Protein AF-0000000074520503 (afdb_homodimer)

Organism: Methylococcus capsulatus (strain ATCC 33009 / NCIMB 11132 / Bath) (NCBI:txid243233)

InterPro domains:
  IPR006118 Recombinase, conserved site [PS00397] (5-13)
  IPR006119 Resolvase, N-terminal catalytic domain [PF00239] (3-136)
  IPR006119 Resolvase, N-terminal catalytic domain [PS51736] (1-135)
  IPR006119 Resolvase, N-terminal catalytic domain [SM00857] (2-137)
  IPR006120 Resolvase, HTH domain [PF02796] (139-181)
  IPR009057 Homedomain-like superfamily [SSF46689] (139-183)
  IPR036162 Resolvase-like, N-terminal catalytic domain superfamily [G3DSA:3.40.50.1390] (1-126)
  IPR036162 Resolvase-like, N-terminal catalytic domain superfamily [SSF53041] (1-136)
  IPR050639 Site-specific recombinase resolvase [PTHR30461] (3-180)

Secondary structure (DSSP, 8-state):
-EEEEEEEETT----HHHHHHHHHTT-SEEEEEEE-STT---HHHHHHHHH--TT-EEEES-HHHH-SSHHHHHHHHHHHHHHT-EEEESS-TT-BTTSHHHHHHHHHHHHHHHHHHHHHHHHHHHHHHHHHHTTPPPSSPPSS-HHHHHHHHHHHHTT--HHHHHHHTTS-HHHHHHHHHHHHHHHT--TT-----/-EEEEEEEETT---SHHHHHHHHHTT-SEEEEEEE-STT---HHHHHHHHH--TT-EEEES-HHHH-SSHHHHHHHHHHHHHHT-EEEESS-TT-BTTSHHHHHHHHHHHHHHHHHHHHHHHHHHHHHHHHHHTTPPPSSPPSS-HHHHHHHHHHHHTT--HHHHHHHTTS-HHHHHHHHHHHHHHHT--TT-----

Structure (mmCIF, N/CA/C/O backbone):
data_AF-0000000074520503-model_v1
#
loop_
_entity.id
_entity.type
_entity.pdbx_description
1 polymer 'Site-specific recombinase, resolvase family'
#
loop_
_atom_site.group_PDB
_atom_site.id
_atom_site.type_symbol
_atom_site.label_atom_id
_atom_site.label_alt_id
_atom_site.label_comp_id
_atom_site.label_asym_id
_atom_site.label_entity_id
_atom_site.label_seq_id
_atom_site.pdbx_PDB_ins_code
_atom_site.Cartn_x
_atom_site.Cartn_y
_atom_site.Cartn_z
_atom_site.occupancy
_atom_site.B_iso_or_equiv
_atom_site.auth_seq_id
_atom_site.auth_comp_id
_atom_site.auth_asym_id
_atom_site.auth_atom_id
_atom_site.pdbx_PDB_model_num
ATOM 1 N N . MET A 1 1 ? 20.016 -4.875 -21.672 1 92.88 1 MET A N 1
ATOM 2 C CA . MET A 1 1 ? 21.078 -4.359 -20.828 1 92.88 1 MET A CA 1
ATOM 3 C C . MET A 1 1 ? 20.594 -4.18 -19.391 1 92.88 1 MET A C 1
ATOM 5 O O . MET A 1 1 ? 19.391 -4.016 -19.156 1 92.88 1 MET A O 1
ATOM 9 N N . GLN A 1 2 ? 21.516 -4.262 -18.438 1 96.88 2 GLN A N 1
ATOM 10 C CA . GLN A 1 2 ? 21.219 -4.012 -17.031 1 96.88 2 GLN A CA 1
ATOM 11 C C . GLN A 1 2 ? 21.438 -2.543 -16.672 1 96.88 2 GLN A C 1
ATOM 13 O O . GLN A 1 2 ? 22.531 -2.014 -16.859 1 96.88 2 GLN A O 1
ATOM 18 N N . ILE A 1 3 ? 20.438 -1.927 -16.219 1 98.44 3 ILE A N 1
ATOM 19 C CA . ILE A 1 3 ? 20.453 -0.511 -15.859 1 98.44 3 ILE A CA 1
ATOM 20 C C . ILE A 1 3 ? 20.234 -0.35 -14.359 1 98.44 3 ILE A C 1
ATOM 22 O O . ILE A 1 3 ? 19.359 -0.999 -13.781 1 98.44 3 ILE A O 1
ATOM 26 N N . GLY A 1 4 ? 21.062 0.427 -13.773 1 98.62 4 GLY A N 1
ATOM 27 C CA . GLY A 1 4 ? 20.938 0.651 -12.336 1 98.62 4 GLY A CA 1
ATOM 28 C C . GLY A 1 4 ? 20.281 1.97 -11.992 1 98.62 4 GLY A C 1
ATOM 29 O O . GLY A 1 4 ? 20.422 2.957 -12.719 1 98.62 4 GLY A O 1
ATOM 30 N N . TYR A 1 5 ? 19.547 1.989 -10.883 1 98.38 5 TYR A N 1
ATOM 31 C CA . TYR A 1 5 ? 19 3.217 -10.32 1 98.38 5 TYR A CA 1
ATOM 32 C C . TYR A 1 5 ? 19.328 3.342 -8.836 1 98.38 5 TYR A C 1
ATOM 34 O O . TYR A 1 5 ? 19.172 2.383 -8.078 1 98.38 5 TYR A O 1
ATOM 42 N N . ALA A 1 6 ? 19.875 4.461 -8.508 1 97.12 6 ALA A N 1
ATOM 43 C CA . ALA A 1 6 ? 20.25 4.754 -7.125 1 97.12 6 ALA A CA 1
ATOM 44 C C . ALA A 1 6 ? 19.656 6.09 -6.672 1 97.12 6 ALA A C 1
ATOM 46 O O . ALA A 1 6 ? 19.516 7.016 -7.469 1 97.12 6 ALA A O 1
ATOM 47 N N . ARG A 1 7 ? 19.266 6.09 -5.344 1 93.5 7 ARG A N 1
ATOM 48 C CA . ARG A 1 7 ? 18.688 7.312 -4.805 1 93.5 7 ARG A CA 1
ATOM 49 C C . ARG A 1 7 ? 19.016 7.465 -3.322 1 93.5 7 ARG A C 1
ATOM 51 O O . ARG A 1 7 ? 18.969 6.488 -2.57 1 93.5 7 ARG A O 1
ATOM 58 N N . VAL A 1 8 ? 19.375 8.695 -2.951 1 88.56 8 VAL A N 1
ATOM 59 C CA . VAL A 1 8 ? 19.547 9.016 -1.539 1 88.56 8 VAL A CA 1
ATOM 60 C C . VAL A 1 8 ? 18.906 10.375 -1.236 1 88.56 8 VAL A C 1
ATOM 62 O O . VAL A 1 8 ? 18.578 11.125 -2.152 1 88.56 8 VAL A O 1
ATOM 65 N N . SER A 1 9 ? 18.656 10.469 -0.012 1 81.38 9 SER A N 1
ATOM 66 C CA . SER A 1 9 ? 18.203 11.789 0.409 1 81.38 9 SER A CA 1
ATOM 67 C C . SER A 1 9 ? 19.344 12.805 0.327 1 81.38 9 SER A C 1
ATOM 69 O O . SER A 1 9 ? 20.516 12.438 0.327 1 81.38 9 SER A O 1
ATOM 71 N N . THR A 1 10 ? 18.953 14.039 0.162 1 71.19 10 THR A N 1
ATOM 72 C CA . THR A 1 10 ? 19.922 15.117 0.03 1 71.19 10 THR A CA 1
ATOM 73 C C . THR A 1 10 ? 20.875 15.141 1.229 1 71.19 10 THR A C 1
ATOM 75 O O . THR A 1 10 ? 22.031 15.562 1.107 1 71.19 10 THR A O 1
ATOM 78 N N . ASP A 1 11 ? 20.297 14.695 2.277 1 65.44 11 ASP A N 1
ATOM 79 C CA . ASP A 1 11 ? 21.109 14.75 3.49 1 65.44 11 ASP A CA 1
ATOM 80 C C . ASP A 1 11 ? 22.031 13.531 3.598 1 65.44 11 ASP A C 1
ATOM 82 O O . ASP A 1 11 ? 22.922 13.5 4.434 1 65.44 11 ASP A O 1
ATOM 86 N N . ALA A 1 12 ? 21.609 12.688 2.764 1 63.31 12 ALA A N 1
ATOM 87 C CA . ALA A 1 12 ? 22.406 11.469 2.832 1 63.31 12 ALA A CA 1
ATOM 88 C C . ALA A 1 12 ? 23.625 11.555 1.914 1 63.31 12 ALA A C 1
ATOM 90 O O . ALA A 1 12 ? 23.562 12.148 0.836 1 63.31 12 ALA A O 1
ATOM 91 N N . GLN A 1 13 ? 24.719 11.336 2.461 1 60.62 13 GLN A N 1
ATOM 92 C CA . GLN A 1 13 ? 25.969 11.555 1.736 1 60.62 13 GLN A CA 1
ATOM 93 C C . GLN A 1 13 ? 26.141 10.523 0.631 1 60.62 13 GLN A C 1
ATOM 95 O O . GLN A 1 13 ? 26.766 10.805 -0.4 1 60.62 13 GLN A O 1
ATOM 100 N N . ASP A 1 14 ? 25.75 9.234 0.776 1 76.56 14 ASP A N 1
ATOM 101 C CA . ASP A 1 14 ? 26.688 8.484 -0.069 1 76.56 14 ASP A CA 1
ATOM 102 C C . ASP A 1 14 ? 25.938 7.52 -0.988 1 76.56 14 ASP A C 1
ATOM 104 O O . ASP A 1 14 ? 25.188 6.664 -0.518 1 76.56 14 ASP A O 1
ATOM 108 N N . LEU A 1 15 ? 25.906 7.848 -2.275 1 91.81 15 LEU A N 1
ATOM 109 C CA . LEU A 1 15 ? 25.484 7.02 -3.404 1 91.81 15 LEU A CA 1
ATOM 110 C C . LEU A 1 15 ? 26.562 5.992 -3.75 1 91.81 15 LEU A C 1
ATOM 112 O O . LEU A 1 15 ? 26.297 5.059 -4.516 1 91.81 15 LEU A O 1
ATOM 116 N N . THR A 1 16 ? 27.688 6.141 -3.061 1 91.88 16 THR A N 1
ATOM 117 C CA . THR A 1 16 ? 28.859 5.363 -3.445 1 91.88 16 THR A CA 1
ATOM 118 C C . THR A 1 16 ? 28.594 3.869 -3.281 1 91.88 16 THR A C 1
ATOM 120 O O . THR A 1 16 ? 28.812 3.088 -4.211 1 91.88 16 THR A O 1
ATOM 123 N N . THR A 1 17 ? 28.078 3.549 -2.174 1 93.69 17 THR A N 1
ATOM 124 C CA . THR A 1 17 ? 27.812 2.143 -1.888 1 93.69 17 THR A CA 1
ATOM 125 C C . THR A 1 17 ? 26.797 1.567 -2.873 1 93.69 17 THR A C 1
ATOM 127 O O . THR A 1 17 ? 26.984 0.465 -3.393 1 93.69 17 THR A O 1
ATOM 130 N N . GLN A 1 18 ? 25.75 2.273 -3.186 1 96.38 18 GLN A N 1
ATOM 131 C CA . GLN A 1 18 ? 24.75 1.806 -4.129 1 96.38 18 GLN A CA 1
ATOM 132 C C . GLN A 1 18 ? 25.344 1.612 -5.52 1 96.38 18 GLN A C 1
ATOM 134 O O . GLN A 1 18 ? 25.094 0.596 -6.172 1 96.38 18 GLN A O 1
ATOM 139 N N . ARG A 1 19 ? 26.156 2.551 -5.895 1 96.44 19 ARG A N 1
ATOM 140 C CA . ARG A 1 19 ? 26.766 2.475 -7.215 1 96.44 19 ARG A CA 1
ATOM 141 C C . ARG A 1 19 ? 27.688 1.264 -7.324 1 96.44 19 ARG A C 1
ATOM 143 O O . ARG A 1 19 ? 27.703 0.581 -8.352 1 96.44 19 ARG A O 1
ATOM 150 N N . GLU A 1 20 ? 28.438 1.062 -6.285 1 96.5 20 GLU A N 1
ATOM 151 C CA . GLU A 1 20 ? 29.344 -0.079 -6.27 1 96.5 20 GLU A CA 1
ATOM 152 C C . GLU A 1 20 ? 28.578 -1.396 -6.371 1 96.5 20 GLU A C 1
ATOM 154 O O . GLU A 1 20 ? 28.953 -2.279 -7.148 1 96.5 20 GLU A O 1
ATOM 159 N N . LEU A 1 21 ? 27.531 -1.556 -5.629 1 97.38 21 LEU A N 1
ATOM 160 C CA . LEU A 1 21 ? 26.719 -2.77 -5.629 1 97.38 21 LEU A CA 1
ATOM 161 C C . LEU A 1 21 ? 26.062 -2.988 -6.992 1 97.38 21 LEU A C 1
ATOM 163 O O . LEU A 1 21 ? 26.031 -4.113 -7.492 1 97.38 21 LEU A O 1
ATOM 167 N N . LEU A 1 22 ? 25.609 -1.93 -7.598 1 98.25 22 LEU A N 1
ATOM 168 C CA . LEU A 1 22 ? 24.938 -2.021 -8.891 1 98.25 22 LEU A CA 1
ATOM 169 C C . LEU A 1 22 ? 25.938 -2.365 -9.992 1 98.25 22 LEU A C 1
ATOM 171 O O . LEU A 1 22 ? 25.625 -3.154 -10.891 1 98.25 22 LEU A O 1
ATOM 175 N N . ALA A 1 23 ? 27.125 -1.775 -9.891 1 97.69 23 ALA A N 1
ATOM 176 C CA . ALA A 1 23 ? 28.172 -2.123 -10.844 1 97.69 23 ALA A CA 1
ATOM 177 C C . ALA A 1 23 ? 28.547 -3.598 -10.734 1 97.69 23 ALA A C 1
ATOM 179 O O . ALA A 1 23 ? 28.688 -4.289 -11.742 1 97.69 23 ALA A O 1
ATOM 180 N N . ALA A 1 24 ? 28.656 -4.016 -9.555 1 98 24 ALA A N 1
ATOM 181 C CA . ALA A 1 24 ? 29 -5.414 -9.297 1 98 24 ALA A CA 1
ATOM 182 C C . ALA A 1 24 ? 27.922 -6.352 -9.82 1 98 24 ALA A C 1
ATOM 184 O O . ALA A 1 24 ? 28.203 -7.488 -10.203 1 98 24 ALA A O 1
ATOM 185 N N . ALA A 1 25 ? 26.719 -5.844 -9.852 1 97.31 25 ALA A N 1
ATOM 186 C CA . ALA A 1 25 ? 25.594 -6.641 -10.312 1 97.31 25 ALA A CA 1
ATOM 187 C C . ALA A 1 25 ? 25.516 -6.648 -11.844 1 97.31 25 ALA A C 1
ATOM 189 O O . ALA A 1 25 ? 24.641 -7.301 -12.422 1 97.31 25 ALA A O 1
ATOM 190 N N . GLY A 1 26 ? 26.391 -5.816 -12.484 1 97.38 26 GLY A N 1
ATOM 191 C CA . GLY A 1 26 ? 26.484 -5.895 -13.938 1 97.38 26 GLY A CA 1
ATOM 192 C C . GLY A 1 26 ? 25.812 -4.734 -14.641 1 97.38 26 GLY A C 1
ATOM 193 O O . GLY A 1 26 ? 25.656 -4.75 -15.867 1 97.38 26 GLY A O 1
ATOM 194 N N . CYS A 1 27 ? 25.406 -3.773 -13.898 1 98.12 27 CYS A N 1
ATOM 195 C CA . CYS A 1 27 ? 24.766 -2.623 -14.516 1 98.12 27 CYS A CA 1
ATOM 196 C C . CYS A 1 27 ? 25.766 -1.813 -15.336 1 98.12 27 CYS A C 1
ATOM 198 O O . CYS A 1 27 ? 26.781 -1.377 -14.82 1 98.12 27 CYS A O 1
ATOM 200 N N . GLN A 1 28 ? 25.438 -1.598 -16.547 1 96.44 28 GLN A N 1
ATOM 201 C CA . GLN A 1 28 ? 26.312 -0.885 -17.453 1 96.44 28 GLN A CA 1
ATOM 202 C C . GLN A 1 28 ? 26.109 0.624 -17.359 1 96.44 28 GLN A C 1
ATOM 204 O O . GLN A 1 28 ? 27.016 1.402 -17.656 1 96.44 28 GLN A O 1
ATOM 209 N N . ARG A 1 29 ? 24.953 1.014 -17.078 1 97.31 29 ARG A N 1
ATOM 210 C CA . ARG A 1 29 ? 24.594 2.408 -16.859 1 97.31 29 ARG A CA 1
ATOM 211 C C . ARG A 1 29 ? 23.828 2.576 -15.547 1 97.31 29 ARG A C 1
ATOM 213 O O . ARG A 1 29 ? 22.969 1.755 -15.211 1 97.31 29 ARG A O 1
ATOM 220 N N . ILE A 1 30 ? 24.188 3.57 -14.828 1 98.12 30 ILE A N 1
ATOM 221 C CA . ILE A 1 30 ? 23.562 3.811 -13.539 1 98.12 30 ILE A CA 1
ATOM 222 C C . ILE A 1 30 ? 23 5.234 -13.492 1 98.12 30 ILE A C 1
ATOM 224 O O . ILE A 1 30 ? 23.75 6.199 -13.711 1 98.12 30 ILE A O 1
ATOM 228 N N . PHE A 1 31 ? 21.703 5.391 -13.266 1 98 31 PHE A N 1
ATOM 229 C CA . PHE A 1 31 ? 21.047 6.664 -12.984 1 98 31 PHE A CA 1
ATOM 230 C C . PHE A 1 31 ? 20.953 6.906 -11.484 1 98 31 PHE A C 1
ATOM 232 O O . PHE A 1 31 ? 20.609 6 -10.727 1 98 31 PHE A O 1
ATOM 239 N N . ALA A 1 32 ? 21.359 8.031 -11.07 1 95.94 32 ALA A N 1
ATOM 240 C CA . ALA A 1 32 ? 21.406 8.312 -9.641 1 95.94 32 ALA A CA 1
ATOM 241 C C . ALA A 1 32 ? 20.922 9.727 -9.344 1 95.94 32 ALA A C 1
ATOM 243 O O . ALA A 1 32 ? 21.219 10.656 -10.094 1 95.94 32 ALA A O 1
ATOM 244 N N . GLU A 1 33 ? 20.109 9.828 -8.25 1 92.25 33 GLU A N 1
ATOM 245 C CA . GLU A 1 33 ? 19.688 11.18 -7.887 1 92.25 33 GLU A CA 1
ATOM 246 C C . GLU A 1 33 ? 19.562 11.328 -6.375 1 92.25 33 GLU A C 1
ATOM 248 O O . GLU A 1 33 ? 19.5 10.336 -5.648 1 92.25 33 GLU A O 1
ATOM 253 N N . LYS A 1 34 ? 19.766 12.555 -5.984 1 88.12 34 LYS A N 1
ATOM 254 C CA . LYS A 1 34 ? 19.578 12.992 -4.605 1 88.12 34 LYS A CA 1
ATOM 255 C C . LYS A 1 34 ? 18.281 13.789 -4.461 1 88.12 34 LYS A C 1
ATOM 257 O O . LYS A 1 34 ? 18.062 14.758 -5.191 1 88.12 34 LYS A O 1
ATOM 262 N N . ILE A 1 35 ? 17.453 13.258 -3.68 1 84.38 35 ILE A N 1
ATOM 263 C CA . ILE A 1 35 ? 16.156 13.914 -3.57 1 84.38 35 ILE A CA 1
ATOM 264 C C . ILE A 1 35 ? 15.859 14.242 -2.109 1 84.38 35 ILE A C 1
ATOM 266 O O . ILE A 1 35 ? 16.281 13.516 -1.206 1 84.38 35 ILE A O 1
ATOM 270 N N . THR A 1 36 ? 15.227 15.484 -2.039 1 69.88 36 THR A N 1
ATOM 271 C CA . THR A 1 36 ? 14.781 15.898 -0.71 1 69.88 36 THR A CA 1
ATOM 272 C C . THR A 1 36 ? 13.266 15.75 -0.574 1 69.88 36 THR A C 1
ATOM 274 O O . THR A 1 36 ? 12.523 16.031 -1.517 1 69.88 36 THR A O 1
ATOM 277 N N . GLY A 1 37 ? 12.789 15.141 0.448 1 62.47 37 GLY A N 1
ATOM 278 C CA . GLY A 1 37 ? 11.383 15.18 0.804 1 62.47 37 GLY A CA 1
ATOM 279 C C . GLY A 1 37 ? 10.539 14.188 0.019 1 62.47 37 GLY A C 1
ATOM 280 O O . GLY A 1 37 ? 11.047 13.516 -0.886 1 62.47 37 GLY A O 1
ATOM 281 N N . THR A 1 38 ? 9.242 14.055 0.251 1 61.97 38 THR A N 1
ATOM 282 C CA . THR A 1 38 ? 8.305 13.094 -0.301 1 61.97 38 THR A CA 1
ATOM 283 C C . THR A 1 38 ? 7.789 13.555 -1.661 1 61.97 38 THR A C 1
ATOM 285 O O . THR A 1 38 ? 7.316 12.742 -2.461 1 61.97 38 THR A O 1
ATOM 288 N N . ARG A 1 39 ? 7.961 14.789 -1.866 1 62.28 39 ARG A N 1
ATOM 289 C CA . ARG A 1 39 ? 7.297 15.305 -3.061 1 62.28 39 ARG A CA 1
ATOM 290 C C . ARG A 1 39 ? 8.312 15.711 -4.121 1 62.28 39 ARG A C 1
ATOM 292 O O . ARG A 1 39 ? 7.949 16.297 -5.145 1 62.28 39 ARG A O 1
ATOM 299 N N . ALA A 1 40 ? 9.445 15.297 -3.961 1 65.38 40 ALA A N 1
ATOM 300 C CA . ALA A 1 40 ? 10.445 15.852 -4.867 1 65.38 40 ALA A CA 1
ATOM 301 C C . ALA A 1 40 ? 10.406 15.156 -6.227 1 65.38 40 ALA A C 1
ATOM 303 O O . ALA A 1 40 ? 10.125 13.961 -6.309 1 65.38 40 ALA A O 1
ATOM 304 N N . ASP A 1 41 ? 10.477 15.914 -7.242 1 83.56 41 ASP A N 1
ATOM 305 C CA . ASP A 1 41 ? 10.664 15.43 -8.602 1 83.56 41 ASP A CA 1
ATOM 306 C C . ASP A 1 41 ? 11.867 14.492 -8.688 1 83.56 41 ASP A C 1
ATOM 308 O O . ASP A 1 41 ? 12.82 14.625 -7.922 1 83.56 41 ASP A O 1
ATOM 312 N N . ARG A 1 42 ? 11.719 13.469 -9.453 1 92.81 42 ARG A N 1
ATOM 313 C CA . ARG A 1 42 ? 12.789 12.5 -9.695 1 92.81 42 ARG A CA 1
ATOM 314 C C . ARG A 1 42 ? 13.203 12.5 -11.156 1 92.81 42 ARG A C 1
ATOM 316 O O . ARG A 1 42 ? 12.883 11.562 -11.898 1 92.81 42 ARG A O 1
ATOM 323 N N . PRO A 1 43 ? 13.969 13.562 -11.531 1 94.25 43 PRO A N 1
ATOM 324 C CA . PRO A 1 43 ? 14.32 13.711 -12.945 1 94.25 43 PRO A CA 1
ATOM 325 C C . PRO A 1 43 ? 15.156 12.547 -13.469 1 94.25 43 PRO A C 1
ATOM 327 O O . PRO A 1 43 ? 15.023 12.156 -14.633 1 94.25 43 PRO A O 1
ATOM 330 N N . GLU A 1 44 ? 16.047 11.984 -12.664 1 96.12 44 GLU A N 1
ATOM 331 C CA . GLU A 1 44 ? 16.875 10.875 -13.133 1 96.12 44 GLU A CA 1
ATOM 332 C C . GLU A 1 44 ? 16.047 9.609 -13.336 1 96.12 44 GLU A C 1
ATOM 334 O O . GLU A 1 44 ? 16.312 8.82 -14.234 1 96.12 44 GLU A O 1
ATOM 339 N N . LEU A 1 45 ? 15.078 9.359 -12.484 1 97.19 45 LEU A N 1
ATOM 340 C CA . LEU A 1 45 ? 14.148 8.258 -12.719 1 97.19 45 LEU A CA 1
ATOM 341 C C . LEU A 1 45 ? 13.414 8.422 -14.039 1 97.19 45 LEU A C 1
ATOM 343 O O . LEU A 1 45 ? 13.312 7.477 -14.82 1 97.19 45 LEU A O 1
ATOM 347 N N . ALA A 1 46 ? 12.914 9.648 -14.273 1 96.56 46 ALA A N 1
ATOM 348 C CA . ALA A 1 46 ? 12.203 9.93 -15.516 1 96.56 46 ALA A CA 1
ATOM 349 C C . ALA A 1 46 ? 13.094 9.688 -16.734 1 96.56 46 ALA A C 1
ATOM 351 O O . ALA A 1 46 ? 12.672 9.078 -17.719 1 96.56 46 ALA A O 1
ATOM 352 N N . ARG A 1 47 ? 14.281 10.195 -16.625 1 97.25 47 ARG A N 1
ATOM 353 C CA . ARG A 1 47 ? 15.25 10.008 -17.703 1 97.25 47 ARG A CA 1
ATOM 354 C C . ARG A 1 47 ? 15.523 8.531 -17.938 1 97.25 47 ARG A C 1
ATOM 356 O O . ARG A 1 47 ? 15.617 8.086 -19.094 1 97.25 47 ARG A O 1
ATOM 363 N N . MET A 1 48 ? 15.68 7.793 -16.828 1 98.12 48 MET A N 1
ATOM 364 C CA . MET A 1 48 ? 15.922 6.359 -16.938 1 98.12 48 MET A CA 1
ATOM 365 C C . MET A 1 48 ? 14.766 5.664 -17.656 1 98.12 48 MET A C 1
ATOM 367 O O . MET A 1 48 ? 14.977 4.891 -18.594 1 98.12 48 MET A O 1
ATOM 371 N N . LEU A 1 49 ? 13.586 5.957 -17.266 1 97.75 49 LEU A N 1
ATOM 372 C CA . LEU A 1 49 ? 12.406 5.324 -17.828 1 97.75 49 LEU A CA 1
ATOM 373 C C . LEU A 1 49 ? 12.281 5.637 -19.312 1 97.75 49 LEU A C 1
ATOM 375 O O . LEU A 1 49 ? 11.875 4.781 -20.109 1 97.75 49 LEU A O 1
ATOM 379 N N . ASP A 1 50 ? 12.672 6.852 -19.688 1 97 50 ASP A N 1
ATOM 380 C CA . ASP A 1 50 ? 12.617 7.273 -21.078 1 97 50 ASP A CA 1
ATOM 381 C C . ASP A 1 50 ? 13.672 6.559 -21.906 1 97 50 ASP A C 1
ATOM 383 O O . ASP A 1 50 ? 13.508 6.387 -23.125 1 97 50 ASP A O 1
ATOM 387 N N . HIS A 1 51 ? 14.68 6.184 -21.297 1 97.06 51 HIS A N 1
ATOM 388 C CA . HIS A 1 51 ? 15.812 5.566 -21.984 1 97.06 51 HIS A CA 1
ATOM 389 C C . HIS A 1 51 ? 15.602 4.07 -22.172 1 97.06 51 HIS A C 1
ATOM 391 O O . HIS A 1 51 ? 16.25 3.449 -23.016 1 97.06 51 HIS A O 1
ATOM 397 N N . LEU A 1 52 ? 14.766 3.482 -21.391 1 97.94 52 LEU A N 1
ATOM 398 C CA . LEU A 1 52 ? 14.602 2.033 -21.344 1 97.94 52 LEU A CA 1
ATOM 399 C C . LEU A 1 52 ? 14.062 1.511 -22.672 1 97.94 52 LEU A C 1
ATOM 401 O O . LEU A 1 52 ? 13.266 2.182 -23.344 1 97.94 52 LEU A O 1
ATOM 405 N N . ARG A 1 53 ? 14.477 0.346 -23.078 1 97.38 53 ARG A N 1
ATOM 406 C CA . ARG A 1 53 ? 13.992 -0.428 -24.219 1 97.38 53 ARG A CA 1
ATOM 407 C C . ARG A 1 53 ? 13.562 -1.827 -23.781 1 97.38 53 ARG A C 1
ATOM 409 O O . ARG A 1 53 ? 13.93 -2.283 -22.688 1 97.38 53 ARG A O 1
ATOM 416 N N . ALA A 1 54 ? 12.812 -2.48 -24.719 1 97.44 54 ALA A N 1
ATOM 417 C CA . ALA A 1 54 ? 12.391 -3.85 -24.422 1 97.44 54 ALA A CA 1
ATOM 418 C C . ALA A 1 54 ? 13.602 -4.75 -24.172 1 97.44 54 ALA A C 1
ATOM 420 O O . ALA A 1 54 ? 14.586 -4.688 -24.906 1 97.44 54 ALA A O 1
ATOM 421 N N . GLY A 1 55 ? 13.508 -5.547 -23.109 1 96.56 55 GLY A N 1
ATOM 422 C CA . GLY A 1 55 ? 14.586 -6.457 -22.781 1 96.56 55 GLY A CA 1
ATOM 423 C C . GLY A 1 55 ? 15.531 -5.914 -21.719 1 96.56 55 GLY A C 1
ATOM 424 O O . GLY A 1 55 ? 16.297 -6.664 -21.125 1 96.56 55 GLY A O 1
ATOM 425 N N . ASP A 1 56 ? 15.531 -4.57 -21.484 1 98.06 56 ASP A N 1
ATOM 426 C CA . ASP A 1 56 ? 16.344 -3.992 -20.406 1 98.06 56 ASP A CA 1
ATOM 427 C C . ASP A 1 56 ? 15.844 -4.434 -19.047 1 98.06 56 ASP A C 1
ATOM 429 O O . ASP A 1 56 ? 14.688 -4.836 -18.891 1 98.06 56 ASP A O 1
ATOM 433 N N . VAL A 1 57 ? 16.766 -4.418 -18.078 1 98 57 VAL A N 1
ATOM 434 C CA . VAL A 1 57 ? 16.406 -4.75 -16.703 1 98 57 VAL A CA 1
ATOM 435 C C . VAL A 1 57 ? 16.875 -3.633 -15.773 1 98 57 VAL A C 1
ATOM 437 O O . VAL A 1 57 ? 18.062 -3.275 -15.758 1 98 57 VAL A O 1
ATOM 440 N N . VAL A 1 58 ? 15.906 -3.066 -15.055 1 98.5 58 VAL A N 1
ATOM 441 C CA . VAL A 1 58 ? 16.234 -2.078 -14.039 1 98.5 58 VAL A CA 1
ATOM 442 C C . VAL A 1 58 ? 16.594 -2.783 -12.734 1 98.5 58 VAL A C 1
ATOM 444 O O . VAL A 1 58 ? 15.805 -3.551 -12.188 1 98.5 58 VAL A O 1
ATOM 447 N N . THR A 1 59 ? 17.781 -2.498 -12.273 1 98.56 59 THR A N 1
ATOM 448 C CA . THR A 1 59 ? 18.281 -3.088 -11.031 1 98.56 59 THR A CA 1
ATOM 449 C C . THR A 1 59 ? 18.453 -2.02 -9.961 1 98.56 59 THR A C 1
ATOM 451 O O . THR A 1 59 ? 18.984 -0.94 -10.234 1 98.56 59 THR A O 1
ATOM 454 N N . VAL A 1 60 ? 17.969 -2.309 -8.758 1 98.06 60 VAL A N 1
ATOM 455 C CA . VAL A 1 60 ? 18.141 -1.426 -7.609 1 98.06 60 VAL A CA 1
ATOM 456 C C . VAL A 1 60 ? 18.734 -2.205 -6.441 1 98.06 60 VAL A C 1
ATOM 458 O O . VAL A 1 60 ? 18.625 -3.434 -6.387 1 98.06 60 VAL A O 1
ATOM 461 N N . THR A 1 61 ? 19.375 -1.465 -5.555 1 97.06 61 THR A N 1
ATOM 462 C CA . THR A 1 61 ? 19.922 -2.141 -4.387 1 97.06 61 THR A CA 1
ATOM 463 C C . THR A 1 61 ? 18.812 -2.609 -3.455 1 97.06 61 THR A C 1
ATOM 465 O O . THR A 1 61 ? 18.906 -3.686 -2.859 1 97.06 61 THR A O 1
ATOM 468 N N . SER A 1 62 ? 17.797 -1.773 -3.355 1 96 62 SER A N 1
ATOM 469 C CA . SER A 1 62 ? 16.594 -2.078 -2.602 1 96 62 SER A CA 1
ATOM 470 C C . SER A 1 62 ? 15.383 -1.339 -3.17 1 96 62 SER A C 1
ATOM 472 O O . SER A 1 62 ? 15.539 -0.325 -3.854 1 96 62 SER A O 1
ATOM 474 N N . LEU A 1 63 ? 14.188 -1.867 -2.92 1 96.25 63 LEU A N 1
ATOM 475 C CA . LEU A 1 63 ? 12.969 -1.301 -3.5 1 96.25 63 LEU A CA 1
ATOM 476 C C . LEU A 1 63 ? 12.734 0.114 -2.984 1 96.25 63 LEU A C 1
ATOM 478 O O . LEU A 1 63 ? 12.195 0.958 -3.705 1 96.25 63 LEU A O 1
ATOM 482 N N . ASP A 1 64 ? 13.195 0.374 -1.745 1 92.69 64 ASP A N 1
ATOM 483 C CA . ASP A 1 64 ? 12.969 1.699 -1.175 1 92.69 64 ASP A CA 1
ATOM 484 C C . ASP A 1 64 ? 13.852 2.746 -1.854 1 92.69 64 ASP A C 1
ATOM 486 O O . ASP A 1 64 ? 13.625 3.947 -1.698 1 92.69 64 ASP A O 1
ATOM 490 N N . ARG A 1 65 ? 14.805 2.279 -2.65 1 93.94 65 ARG A N 1
ATOM 491 C CA . ARG A 1 65 ? 15.578 3.215 -3.461 1 93.94 65 ARG A CA 1
ATOM 492 C C . ARG A 1 65 ? 14.836 3.564 -4.746 1 93.94 65 ARG A C 1
ATOM 494 O O . ARG A 1 65 ? 15.133 4.578 -5.387 1 93.94 65 ARG A O 1
ATOM 501 N N . LEU A 1 66 ? 13.977 2.771 -5.094 1 95.38 66 LEU A N 1
ATOM 502 C CA . LEU A 1 66 ? 13.242 2.961 -6.336 1 95.38 66 LEU A CA 1
ATOM 503 C C . LEU A 1 66 ? 11.922 3.689 -6.086 1 95.38 66 LEU A C 1
ATOM 505 O O . LEU A 1 66 ? 11.602 4.652 -6.785 1 95.38 66 LEU A O 1
ATOM 509 N N . ALA A 1 67 ? 11.18 3.209 -5.117 1 94.44 67 ALA A N 1
ATOM 510 C CA . ALA A 1 67 ? 9.797 3.664 -4.934 1 94.44 67 ALA A CA 1
ATOM 511 C C . ALA A 1 67 ? 9.617 4.312 -3.564 1 94.44 67 ALA A C 1
ATOM 513 O O . ALA A 1 67 ? 10.172 3.846 -2.57 1 94.44 67 ALA A O 1
ATOM 514 N N . ARG A 1 68 ? 8.703 5.266 -3.461 1 89.94 68 ARG A N 1
ATOM 515 C CA . ARG A 1 68 ? 8.492 6.043 -2.246 1 89.94 68 ARG A CA 1
ATOM 516 C C . ARG A 1 68 ? 7.211 5.617 -1.54 1 89.94 68 ARG A C 1
ATOM 518 O O . ARG A 1 68 ? 6.879 6.137 -0.474 1 89.94 68 ARG A O 1
ATOM 525 N N . SER A 1 69 ? 6.523 4.809 -2.162 1 89.12 69 SER A N 1
ATOM 526 C CA . SER A 1 69 ? 5.289 4.207 -1.662 1 89.12 69 SER A CA 1
ATOM 527 C C . SER A 1 69 ? 4.934 2.945 -2.441 1 89.12 69 SER A C 1
ATOM 529 O O . SER A 1 69 ? 5.535 2.658 -3.477 1 89.12 69 SER A O 1
ATOM 531 N N . THR A 1 70 ? 4.055 2.254 -1.909 1 89.5 70 THR A N 1
ATOM 532 C CA . THR A 1 70 ? 3.578 1.081 -2.633 1 89.5 70 THR A CA 1
ATOM 533 C C . THR A 1 70 ? 2.947 1.486 -3.963 1 89.5 70 THR A C 1
ATOM 535 O O . THR A 1 70 ? 3.201 0.86 -4.992 1 89.5 70 THR A O 1
ATOM 538 N N . ARG A 1 71 ? 2.16 2.49 -3.9 1 88.94 71 ARG A N 1
ATOM 539 C CA . ARG A 1 71 ? 1.54 2.979 -5.129 1 88.94 71 ARG A CA 1
ATOM 540 C C . ARG A 1 71 ? 2.596 3.373 -6.156 1 88.94 71 ARG A C 1
ATOM 542 O O . ARG A 1 71 ? 2.477 3.039 -7.336 1 88.94 71 ARG A O 1
ATOM 549 N N . ASP A 1 72 ? 3.512 4.062 -5.684 1 92.06 72 ASP A N 1
ATOM 550 C CA . ASP A 1 72 ? 4.605 4.461 -6.562 1 92.06 72 ASP A CA 1
ATOM 551 C C . ASP A 1 72 ? 5.305 3.244 -7.16 1 92.06 72 ASP A C 1
ATOM 553 O O . ASP A 1 72 ? 5.598 3.213 -8.359 1 92.06 72 ASP A O 1
ATOM 557 N N . LEU A 1 73 ? 5.594 2.277 -6.359 1 94.56 73 LEU A N 1
ATOM 558 C CA . LEU A 1 73 ? 6.215 1.038 -6.812 1 94.56 73 LEU A CA 1
ATOM 559 C C . LEU A 1 73 ? 5.383 0.38 -7.906 1 94.56 73 LEU A C 1
ATOM 561 O O . LEU A 1 73 ? 5.914 -0.007 -8.953 1 94.56 73 LEU A O 1
ATOM 565 N N . LEU A 1 74 ? 4.172 0.271 -7.676 1 93.25 74 LEU A N 1
ATOM 566 C CA . LEU A 1 74 ? 3.273 -0.395 -8.609 1 93.25 74 LEU A CA 1
ATOM 567 C C . LEU A 1 74 ? 3.184 0.377 -9.922 1 93.25 74 LEU A C 1
ATOM 569 O O . LEU A 1 74 ? 3.137 -0.222 -11 1 93.25 74 LEU A O 1
ATOM 573 N N . ASP A 1 75 ? 3.17 1.682 -9.859 1 93.75 75 ASP A N 1
ATOM 574 C CA . ASP A 1 75 ? 3.16 2.52 -11.055 1 93.75 75 ASP A CA 1
ATOM 575 C C . ASP A 1 75 ? 4.426 2.314 -11.883 1 93.75 75 ASP A C 1
ATOM 577 O O . ASP A 1 75 ? 4.363 2.191 -13.109 1 93.75 75 ASP A O 1
ATOM 581 N N . ILE A 1 76 ? 5.512 2.281 -11.195 1 96.31 76 ILE A N 1
ATOM 582 C CA . ILE A 1 76 ? 6.785 2.082 -11.883 1 96.31 76 ILE A CA 1
ATOM 583 C C . ILE A 1 76 ? 6.82 0.693 -12.516 1 96.31 76 ILE A C 1
ATOM 585 O O . ILE A 1 76 ? 7.23 0.54 -13.664 1 96.31 76 ILE A O 1
ATOM 589 N N . ALA A 1 77 ? 6.418 -0.282 -11.789 1 95.44 77 ALA A N 1
ATOM 590 C CA . ALA A 1 77 ? 6.395 -1.652 -12.289 1 95.44 77 ALA A CA 1
ATOM 591 C C . ALA A 1 77 ? 5.52 -1.766 -13.539 1 95.44 77 ALA A C 1
ATOM 593 O O . ALA A 1 77 ? 5.871 -2.465 -14.492 1 95.44 77 ALA A O 1
ATOM 594 N N . GLU A 1 78 ? 4.406 -1.179 -13.492 1 93.38 78 GLU A N 1
ATOM 595 C CA . GLU A 1 78 ? 3.504 -1.178 -14.641 1 93.38 78 GLU A CA 1
ATOM 596 C C . GLU A 1 78 ? 4.164 -0.536 -15.859 1 93.38 78 GLU A C 1
ATOM 598 O O . GLU A 1 78 ? 4.039 -1.043 -16.984 1 93.38 78 GLU A O 1
ATOM 603 N N . ARG A 1 79 ? 4.801 0.568 -15.664 1 96.06 79 ARG A N 1
ATOM 604 C CA . ARG A 1 79 ? 5.508 1.244 -16.75 1 96.06 79 ARG A CA 1
ATOM 605 C C . ARG A 1 79 ? 6.605 0.355 -17.328 1 96.06 79 ARG A C 1
ATOM 607 O O . ARG A 1 79 ? 6.762 0.271 -18.547 1 96.06 79 ARG A O 1
ATOM 614 N N . LEU A 1 80 ? 7.348 -0.325 -16.453 1 96.88 80 LEU A N 1
ATOM 615 C CA . LEU A 1 80 ? 8.391 -1.242 -16.891 1 96.88 80 LEU A CA 1
ATOM 616 C C . LEU A 1 80 ? 7.801 -2.369 -17.734 1 96.88 80 LEU A C 1
ATOM 618 O O . LEU A 1 80 ? 8.352 -2.723 -18.781 1 96.88 80 LEU A O 1
ATOM 622 N N . GLN A 1 81 ? 6.711 -2.861 -17.266 1 93.69 81 GLN A N 1
ATOM 623 C CA . GLN A 1 81 ? 6.039 -3.932 -17.984 1 93.69 81 GLN A CA 1
ATOM 624 C C . GLN A 1 81 ? 5.598 -3.463 -19.375 1 93.69 81 GLN A C 1
ATOM 626 O O . GLN A 1 81 ? 5.762 -4.184 -20.359 1 93.69 81 GLN A O 1
ATOM 631 N N . ALA A 1 82 ? 5.078 -2.297 -19.469 1 94.88 82 ALA A N 1
ATOM 632 C CA . ALA A 1 82 ? 4.605 -1.736 -20.734 1 94.88 82 ALA A CA 1
ATOM 633 C C . ALA A 1 82 ? 5.754 -1.574 -21.719 1 94.88 82 ALA A C 1
ATOM 635 O O . ALA A 1 82 ? 5.57 -1.757 -22.938 1 94.88 82 ALA A O 1
ATOM 636 N N . ILE A 1 83 ? 6.887 -1.244 -21.266 1 96.19 83 ILE A N 1
ATOM 637 C CA . ILE A 1 83 ? 8.086 -1.058 -22.078 1 96.19 83 ILE A CA 1
ATOM 638 C C . ILE A 1 83 ? 8.656 -2.416 -22.469 1 96.19 83 ILE A C 1
ATOM 640 O O . ILE A 1 83 ? 9.383 -2.527 -23.453 1 96.19 83 ILE A O 1
ATOM 644 N N . GLY A 1 84 ? 8.281 -3.434 -21.719 1 95.69 84 GLY A N 1
ATOM 645 C CA . GLY A 1 84 ? 8.906 -4.738 -21.875 1 95.69 84 GLY A CA 1
ATOM 646 C C . GLY A 1 84 ? 10.219 -4.867 -21.125 1 95.69 84 GLY A C 1
ATOM 647 O O . GLY A 1 84 ? 11.078 -5.66 -21.516 1 95.69 84 GLY A O 1
ATOM 648 N N . ALA A 1 85 ? 10.438 -4.023 -20.125 1 97.19 85 ALA A N 1
ATOM 649 C CA . ALA A 1 85 ? 11.641 -4.062 -19.297 1 97.19 85 ALA A CA 1
ATOM 650 C C . ALA A 1 85 ? 11.383 -4.805 -17.984 1 97.19 85 ALA A C 1
ATOM 652 O O . ALA A 1 85 ? 10.2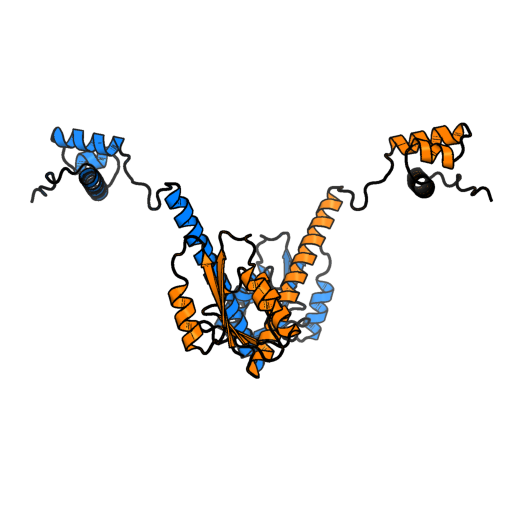34 -4.949 -17.562 1 97.19 85 ALA A O 1
ATOM 653 N N . GLY A 1 86 ? 12.445 -5.312 -17.359 1 96.94 86 GLY A N 1
ATOM 654 C CA . GLY A 1 86 ? 12.328 -6.039 -16.109 1 96.94 86 GLY A CA 1
ATOM 655 C C . GLY A 1 86 ? 12.766 -5.227 -14.898 1 96.94 86 GLY A C 1
ATOM 656 O O . GLY A 1 86 ? 13.359 -4.156 -15.047 1 96.94 86 GLY A O 1
ATOM 657 N N . LEU A 1 87 ? 12.398 -5.723 -13.75 1 97.69 87 LEU A N 1
ATOM 658 C CA . LEU A 1 87 ? 12.789 -5.164 -12.461 1 97.69 87 LEU A CA 1
ATOM 659 C C . LEU A 1 87 ? 13.523 -6.203 -11.617 1 97.69 87 LEU A C 1
ATOM 661 O O . LEU A 1 87 ? 13.094 -7.359 -11.547 1 97.69 87 LEU A O 1
ATOM 665 N N . ARG A 1 88 ? 14.562 -5.738 -11.047 1 97.5 88 ARG A N 1
ATOM 666 C CA . ARG A 1 88 ? 15.328 -6.598 -10.141 1 97.5 88 ARG A CA 1
ATOM 667 C C . ARG A 1 88 ? 15.812 -5.82 -8.922 1 97.5 88 ARG A C 1
ATOM 669 O O . ARG A 1 88 ? 16.469 -4.785 -9.062 1 97.5 88 ARG A O 1
ATOM 676 N N . SER A 1 89 ? 15.484 -6.316 -7.766 1 97.38 89 SER A N 1
ATOM 677 C CA . SER A 1 89 ? 16.016 -5.762 -6.523 1 97.38 89 SER A CA 1
ATOM 678 C C . SER A 1 89 ? 17.078 -6.676 -5.922 1 97.38 89 SER A C 1
ATOM 680 O O . SER A 1 89 ? 16.844 -7.875 -5.754 1 97.38 89 SER A O 1
ATOM 682 N N . LEU A 1 90 ? 18.219 -6.137 -5.562 1 97 90 LEU A N 1
ATOM 683 C CA . LEU A 1 90 ? 19.297 -6.938 -4.992 1 97 90 LEU A CA 1
ATOM 684 C C . LEU A 1 90 ? 18.938 -7.406 -3.586 1 97 90 LEU A C 1
ATOM 686 O O . LEU A 1 90 ? 19.281 -8.531 -3.197 1 97 90 LEU A O 1
ATOM 690 N N . SER A 1 91 ? 18.234 -6.574 -2.824 1 95.62 91 SER A N 1
ATOM 691 C CA . SER A 1 91 ? 17.906 -6.883 -1.437 1 95.62 91 SER A CA 1
ATOM 692 C C . SER A 1 91 ? 16.625 -7.699 -1.345 1 95.62 91 SER A C 1
ATOM 694 O O . SER A 1 91 ? 16.375 -8.367 -0.336 1 95.62 91 SER A O 1
ATOM 696 N N . GLU A 1 92 ? 15.781 -7.66 -2.322 1 95.12 92 GLU A N 1
ATOM 697 C CA . GLU A 1 92 ? 14.508 -8.367 -2.354 1 95.12 92 GLU A CA 1
ATOM 698 C C . GLU A 1 92 ? 14.43 -9.32 -3.539 1 95.12 92 GLU A C 1
ATOM 700 O O . GLU A 1 92 ? 13.82 -9.008 -4.562 1 95.12 92 GLU A O 1
ATOM 705 N N . PRO A 1 93 ? 14.93 -10.516 -3.355 1 92.06 93 PRO A N 1
ATOM 706 C CA . PRO A 1 93 ? 15.023 -11.453 -4.473 1 92.06 93 PRO A CA 1
ATOM 707 C C . PRO A 1 93 ? 13.664 -11.812 -5.066 1 92.06 93 PRO A C 1
ATOM 709 O O . PRO A 1 93 ? 13.57 -12.156 -6.246 1 92.06 93 PRO A O 1
ATOM 712 N N . TRP A 1 94 ? 12.664 -11.703 -4.297 1 89.88 94 TRP A N 1
ATOM 713 C CA . TRP A 1 94 ? 11.32 -12 -4.793 1 89.88 94 TRP A CA 1
ATOM 714 C C . TRP A 1 94 ? 10.883 -10.977 -5.828 1 89.88 94 TRP A C 1
ATOM 716 O O . TRP A 1 94 ? 9.953 -11.219 -6.602 1 89.88 94 TRP A O 1
ATOM 726 N N . ALA A 1 95 ? 11.516 -9.836 -5.809 1 93.19 95 ALA A N 1
ATOM 727 C CA . ALA A 1 95 ? 11.203 -8.773 -6.758 1 93.19 95 ALA A CA 1
ATOM 728 C C . ALA A 1 95 ? 12.094 -8.867 -7.996 1 93.19 95 ALA A C 1
ATOM 730 O O . ALA A 1 95 ? 12.883 -7.961 -8.273 1 93.19 95 ALA A O 1
ATOM 731 N N . ASP A 1 96 ? 12.031 -9.922 -8.633 1 93.25 96 ASP A N 1
ATOM 732 C CA . ASP A 1 96 ? 12.703 -10.188 -9.898 1 93.25 96 ASP A CA 1
ATOM 733 C C . ASP A 1 96 ? 11.695 -10.602 -10.977 1 93.25 96 ASP A C 1
ATOM 735 O O . ASP A 1 96 ? 11.148 -11.703 -10.93 1 93.25 96 ASP A O 1
ATOM 739 N N . THR A 1 97 ? 11.469 -9.719 -11.906 1 92.69 97 THR A N 1
ATOM 740 C CA . THR A 1 97 ? 10.43 -9.969 -12.898 1 92.69 97 THR A CA 1
ATOM 741 C C . THR A 1 97 ? 11.023 -10.555 -14.172 1 92.69 97 THR A C 1
ATOM 743 O O . THR A 1 97 ? 10.344 -10.625 -15.203 1 92.69 97 THR A O 1
ATOM 746 N N . THR A 1 98 ? 12.289 -10.875 -14.156 1 88.44 98 THR A N 1
ATOM 747 C CA . THR A 1 98 ? 12.953 -11.359 -15.359 1 88.44 98 THR A CA 1
ATOM 748 C C . THR A 1 98 ? 12.836 -12.875 -15.477 1 88.44 98 THR A C 1
ATOM 750 O O . THR A 1 98 ? 13.195 -13.453 -16.5 1 88.44 98 THR A O 1
ATOM 753 N N . SER A 1 99 ? 12.328 -13.578 -14.453 1 85.69 99 SER A N 1
ATOM 754 C CA . SER A 1 99 ? 12.164 -15.023 -14.43 1 85.69 99 SER A CA 1
ATOM 755 C C . SER A 1 99 ? 10.727 -15.422 -14.742 1 85.69 99 SER A C 1
ATOM 757 O O . SER A 1 99 ? 9.828 -14.578 -14.742 1 85.69 99 SER A O 1
ATOM 759 N N . PRO A 1 100 ? 10.523 -16.75 -15.031 1 81.38 100 PRO A N 1
ATOM 760 C CA . PRO A 1 100 ? 9.141 -17.203 -15.203 1 81.38 100 PRO A CA 1
ATOM 761 C C . PRO A 1 100 ? 8.266 -16.922 -13.977 1 81.38 100 PRO A C 1
ATOM 763 O O . PRO A 1 100 ? 7.105 -16.531 -14.125 1 81.38 100 PRO A O 1
ATOM 766 N N . ALA A 1 101 ? 8.906 -17 -12.852 1 81.25 101 ALA A N 1
ATOM 767 C CA . ALA A 1 101 ? 8.203 -16.656 -11.617 1 81.25 101 ALA A CA 1
ATOM 768 C C . ALA A 1 101 ? 7.918 -15.164 -11.555 1 81.25 101 ALA A C 1
ATOM 770 O O . ALA A 1 101 ? 6.992 -14.734 -10.859 1 81.25 101 ALA A O 1
ATOM 771 N N . GLY A 1 102 ? 8.672 -14.43 -12.383 1 86.75 102 GLY A N 1
ATOM 772 C CA . GLY A 1 102 ? 8.531 -12.977 -12.43 1 86.75 102 GLY A CA 1
ATOM 773 C C . GLY A 1 102 ? 7.184 -12.531 -12.953 1 86.75 102 GLY A C 1
ATOM 774 O O . GLY A 1 102 ? 6.672 -11.484 -12.555 1 86.75 102 GLY A O 1
ATOM 775 N N . LYS A 1 103 ? 6.656 -13.406 -13.773 1 85.94 103 LYS A N 1
ATOM 776 C CA . LYS A 1 103 ? 5.332 -13.086 -14.297 1 85.94 103 LYS A CA 1
ATOM 777 C C . LYS A 1 103 ? 4.289 -13.055 -13.188 1 85.94 103 LYS A C 1
ATOM 779 O O . LYS A 1 103 ? 3.387 -12.211 -13.195 1 85.94 103 LYS A O 1
ATOM 784 N N . 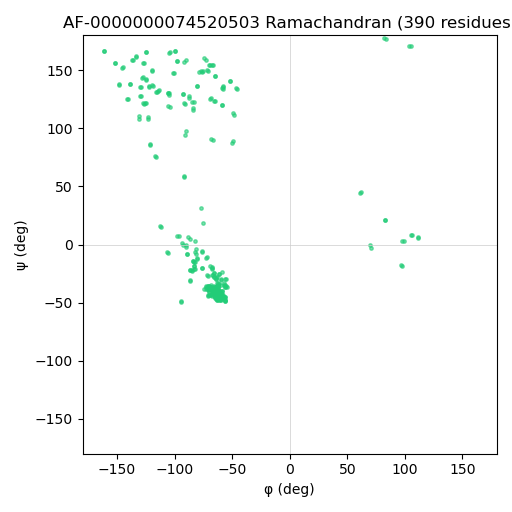MET A 1 104 ? 4.465 -13.922 -12.273 1 87.31 104 MET A N 1
ATOM 785 C CA . MET A 1 104 ? 3.543 -13.961 -11.141 1 87.31 104 MET A CA 1
ATOM 786 C C . MET A 1 104 ? 3.695 -12.727 -10.266 1 87.31 104 MET A C 1
ATOM 788 O O . MET A 1 104 ? 2.703 -12.172 -9.789 1 87.31 104 MET A O 1
ATOM 792 N N . VAL A 1 105 ? 4.891 -12.273 -10.133 1 90.88 105 VAL A N 1
ATOM 793 C CA . VAL A 1 105 ? 5.16 -11.07 -9.352 1 90.88 105 VAL A CA 1
ATOM 794 C C . VAL A 1 105 ? 4.438 -9.875 -9.977 1 90.88 105 VAL A C 1
ATOM 796 O O . VAL A 1 105 ? 3.74 -9.133 -9.289 1 90.88 105 VAL A O 1
ATOM 799 N N . LEU A 1 106 ? 4.535 -9.758 -11.266 1 90.5 106 LEU A N 1
ATOM 800 C CA . LEU A 1 106 ? 3.896 -8.656 -11.977 1 90.5 106 LEU A CA 1
ATOM 801 C C . LEU A 1 106 ? 2.379 -8.742 -11.875 1 90.5 106 LEU A C 1
ATOM 803 O O . LEU A 1 106 ? 1.696 -7.723 -11.766 1 90.5 106 LEU A O 1
ATOM 807 N N . THR A 1 107 ? 1.882 -9.953 -11.945 1 89.81 107 THR A N 1
ATOM 808 C CA . THR A 1 107 ? 0.446 -10.164 -11.812 1 89.81 107 THR A CA 1
ATOM 809 C C . THR A 1 107 ? -0.042 -9.711 -10.438 1 89.81 107 THR A C 1
ATOM 811 O O . THR A 1 107 ? -1.062 -9.023 -10.328 1 89.81 107 THR A O 1
ATOM 814 N N . VAL A 1 108 ? 0.701 -10.062 -9.438 1 92.44 108 VAL A N 1
ATOM 815 C CA . VAL A 1 108 ? 0.333 -9.672 -8.078 1 92.44 108 VAL A CA 1
ATOM 816 C C . VAL A 1 108 ? 0.438 -8.156 -7.922 1 92.44 108 VAL A C 1
ATOM 818 O O . VAL A 1 108 ? -0.447 -7.523 -7.34 1 92.44 108 VAL A O 1
ATOM 821 N N . PHE A 1 109 ? 1.501 -7.566 -8.469 1 92.5 109 PHE A N 1
ATOM 822 C CA . PHE A 1 109 ? 1.648 -6.117 -8.453 1 92.5 109 PHE A CA 1
ATOM 823 C C . PHE A 1 109 ? 0.445 -5.441 -9.094 1 92.5 109 PHE A C 1
ATOM 825 O O . PHE A 1 109 ? -0.136 -4.516 -8.516 1 92.5 109 PHE A O 1
ATOM 832 N N . ALA A 1 110 ? 0.088 -5.938 -10.219 1 90.75 110 ALA A N 1
ATOM 833 C CA . ALA A 1 110 ? -1.058 -5.375 -10.93 1 90.75 110 ALA A CA 1
ATOM 834 C C . ALA A 1 110 ? -2.342 -5.547 -10.125 1 90.75 110 ALA A C 1
ATOM 836 O O . ALA A 1 110 ? -3.18 -4.645 -10.078 1 90.75 110 ALA A O 1
ATOM 837 N N . GLY A 1 111 ? -2.449 -6.688 -9.555 1 92.75 111 GLY A N 1
ATOM 838 C CA . GLY A 1 111 ? -3.602 -6.953 -8.711 1 92.75 111 GLY A CA 1
ATOM 839 C C . GLY A 1 111 ? -3.699 -6.02 -7.523 1 92.75 111 GLY A C 1
ATOM 840 O O . GLY A 1 111 ? -4.773 -5.488 -7.23 1 92.75 111 GLY A O 1
ATOM 841 N N . ILE A 1 112 ? -2.619 -5.805 -6.863 1 92.5 112 ILE A N 1
ATOM 842 C CA . ILE A 1 112 ? -2.584 -4.91 -5.711 1 92.5 112 ILE A CA 1
ATOM 843 C C . ILE A 1 112 ? -2.889 -3.482 -6.156 1 92.5 112 ILE A C 1
ATOM 845 O O . ILE A 1 112 ? -3.602 -2.748 -5.469 1 92.5 112 ILE A O 1
ATOM 849 N N . ALA A 1 113 ? -2.322 -3.1 -7.266 1 90.75 113 ALA A N 1
ATOM 850 C CA . ALA A 1 113 ? -2.607 -1.772 -7.801 1 90.75 113 ALA A CA 1
ATOM 851 C C . ALA A 1 113 ? -4.105 -1.584 -8.031 1 90.75 113 ALA A C 1
ATOM 853 O O . ALA A 1 113 ? -4.672 -0.55 -7.664 1 90.75 113 ALA A O 1
ATOM 854 N N . GLU A 1 114 ? -4.715 -2.516 -8.594 1 92.06 114 GLU A N 1
ATOM 855 C CA . GLU A 1 114 ? -6.152 -2.469 -8.844 1 92.06 114 GLU A CA 1
ATOM 856 C C . GLU A 1 114 ? -6.934 -2.416 -7.531 1 92.06 114 GLU A C 1
ATOM 858 O O . GLU A 1 114 ? -7.926 -1.689 -7.422 1 92.06 114 GLU A O 1
ATOM 863 N N . PHE A 1 115 ? -6.484 -3.186 -6.617 1 91.88 115 PHE A N 1
ATOM 864 C CA . PHE A 1 115 ? -7.09 -3.191 -5.289 1 91.88 115 PHE A CA 1
ATOM 865 C C . PHE A 1 115 ? -7.031 -1.804 -4.664 1 91.88 115 PHE A C 1
ATOM 867 O O . PHE A 1 115 ? -8.039 -1.296 -4.168 1 91.88 115 PHE A O 1
ATOM 874 N N . GLU A 1 116 ? -5.902 -1.216 -4.754 1 89.19 116 GLU A N 1
ATOM 875 C CA . GLU A 1 116 ? -5.75 0.135 -4.223 1 89.19 116 GLU A CA 1
ATOM 876 C C . GLU A 1 116 ? -6.688 1.114 -4.922 1 89.19 116 GLU A C 1
ATOM 878 O O . GLU A 1 116 ? -7.309 1.959 -4.273 1 89.19 116 GLU A O 1
ATOM 883 N N . ARG A 1 117 ? -6.715 1.085 -6.148 1 87.62 117 ARG A N 1
ATOM 884 C CA . ARG A 1 117 ? -7.59 1.957 -6.922 1 87.62 117 ARG A CA 1
ATOM 885 C C . ARG A 1 117 ? -9.047 1.774 -6.508 1 87.62 117 ARG A C 1
ATOM 887 O O . ARG A 1 117 ? -9.789 2.752 -6.367 1 87.62 117 ARG A O 1
ATOM 894 N N . SER A 1 118 ? -9.406 0.52 -6.387 1 90.31 118 SER A N 1
ATOM 895 C CA . SER A 1 118 ? -10.781 0.236 -5.988 1 90.31 118 SER A CA 1
ATOM 896 C C . SER A 1 118 ? -11.109 0.864 -4.637 1 90.31 118 SER A C 1
ATOM 898 O O . SER A 1 118 ? -12.211 1.372 -4.434 1 90.31 118 SER A O 1
ATOM 900 N N . LEU A 1 119 ? -10.156 0.813 -3.715 1 88.5 119 LEU A N 1
ATOM 901 C CA . LEU A 1 119 ? -10.359 1.4 -2.395 1 88.5 119 LEU A CA 1
ATOM 902 C C . LEU A 1 119 ? -10.531 2.912 -2.492 1 88.5 119 LEU A C 1
ATOM 904 O O . LEU A 1 119 ? -11.359 3.494 -1.793 1 88.5 119 LEU A O 1
ATOM 908 N N . ILE A 1 120 ? -9.742 3.504 -3.305 1 88.75 120 ILE A N 1
ATOM 909 C CA . ILE A 1 120 ? -9.805 4.953 -3.477 1 88.75 120 ILE A CA 1
ATOM 910 C C . ILE A 1 120 ? -11.172 5.348 -4.047 1 88.75 120 ILE A C 1
ATOM 912 O O . ILE A 1 120 ? -11.789 6.309 -3.582 1 88.75 120 ILE A O 1
ATOM 916 N N . VAL A 1 121 ? -11.602 4.629 -5.031 1 89.69 121 VAL A N 1
ATOM 917 C CA . VAL A 1 121 ? -12.883 4.906 -5.668 1 89.69 121 VAL A CA 1
ATOM 918 C C . VAL A 1 121 ? -14.008 4.773 -4.645 1 89.69 121 VAL A C 1
ATOM 920 O O . VAL A 1 121 ? -14.906 5.617 -4.586 1 89.69 121 VAL A O 1
ATOM 923 N N . GLU A 1 122 ? -13.914 3.779 -3.9 1 85.19 122 GLU A N 1
ATOM 924 C CA . GLU A 1 122 ? -14.93 3.555 -2.879 1 85.19 122 GLU A CA 1
ATOM 925 C C . GLU A 1 122 ? -14.922 4.672 -1.841 1 85.19 122 GLU A C 1
ATOM 927 O O . GLU A 1 122 ? -15.984 5.156 -1.439 1 85.19 122 GLU A O 1
ATOM 932 N N . ARG A 1 123 ? -13.805 5.07 -1.415 1 82.25 123 ARG A N 1
ATOM 933 C CA . ARG A 1 123 ? -13.672 6.145 -0.436 1 82.25 123 ARG A CA 1
ATOM 934 C C . ARG A 1 123 ? -14.234 7.453 -0.983 1 82.25 123 ARG A C 1
ATOM 936 O O . ARG A 1 123 ? -14.93 8.188 -0.272 1 82.25 123 ARG A O 1
ATOM 943 N N . THR A 1 124 ? -13.914 7.68 -2.18 1 87.56 124 THR A N 1
ATOM 944 C CA . THR A 1 124 ? -14.383 8.891 -2.834 1 87.56 124 THR A CA 1
ATOM 945 C C . THR A 1 124 ? -15.898 8.875 -2.982 1 87.56 124 THR A C 1
ATOM 947 O O . THR A 1 124 ? -16.562 9.883 -2.732 1 87.56 124 THR A O 1
ATOM 950 N N . ARG A 1 125 ? -16.344 7.762 -3.375 1 85.81 125 ARG A N 1
ATOM 951 C CA . ARG A 1 125 ? -17.781 7.613 -3.518 1 85.81 125 ARG A CA 1
ATOM 952 C C . ARG A 1 125 ? -18.484 7.828 -2.182 1 85.81 125 ARG A C 1
ATOM 954 O O . ARG A 1 125 ? -19.484 8.555 -2.109 1 85.81 125 ARG A O 1
ATOM 961 N N . ARG A 1 126 ? -18 7.289 -1.196 1 81.69 126 ARG A N 1
ATOM 962 C CA . ARG A 1 126 ? -18.578 7.445 0.137 1 81.69 126 ARG A CA 1
ATOM 963 C C . ARG A 1 126 ? -18.5 8.898 0.603 1 81.69 126 ARG A C 1
ATOM 965 O O . ARG A 1 126 ? -19.438 9.406 1.214 1 81.69 126 ARG A O 1
ATOM 972 N N . GLY A 1 127 ? -17.359 9.445 0.296 1 81.12 127 GLY A N 1
ATOM 973 C CA . GLY A 1 127 ? -17.203 10.852 0.623 1 81.12 127 GLY A CA 1
ATOM 974 C C . GLY A 1 127 ? -18.188 11.75 -0.101 1 81.12 127 GLY A C 1
ATOM 975 O O . GLY A 1 127 ? -18.75 12.664 0.496 1 81.12 127 GLY A O 1
ATOM 976 N N . ARG A 1 128 ? -18.422 11.398 -1.256 1 86.88 128 ARG A N 1
ATOM 977 C CA . ARG A 1 128 ? -19.359 12.18 -2.066 1 86.88 128 ARG A CA 1
ATOM 978 C C . ARG A 1 128 ? -20.797 11.992 -1.575 1 86.88 128 ARG A C 1
ATOM 980 O O . ARG A 1 128 ? -21.547 12.961 -1.496 1 86.88 128 ARG A O 1
ATOM 987 N N . GLU A 1 129 ? -21.078 10.797 -1.314 1 84.69 129 GLU A N 1
ATOM 988 C CA . GLU A 1 129 ? -22.422 10.508 -0.807 1 84.69 129 GLU A CA 1
ATOM 989 C C . GLU A 1 129 ? -22.656 11.195 0.531 1 84.69 129 GLU A C 1
ATOM 991 O O . GLU A 1 129 ? -23.734 11.734 0.769 1 84.69 129 GLU A O 1
ATOM 996 N N . ALA A 1 130 ? -21.625 11.164 1.298 1 83.19 130 ALA A N 1
ATOM 997 C CA . ALA A 1 130 ? -21.734 11.859 2.578 1 83.19 130 ALA A CA 1
ATOM 998 C C . ALA A 1 130 ? -21.891 13.359 2.373 1 83.19 130 ALA A C 1
ATOM 1000 O O . ALA A 1 130 ? -22.672 14.008 3.074 1 83.19 130 ALA A O 1
ATOM 1001 N N . ALA A 1 131 ? -21.172 13.828 1.521 1 87.31 131 ALA A N 1
ATOM 1002 C CA . ALA A 1 131 ? -21.281 15.242 1.195 1 87.31 131 ALA A CA 1
ATOM 1003 C C . ALA A 1 131 ? -22.656 15.586 0.648 1 87.31 131 ALA A C 1
ATOM 1005 O O . ALA A 1 131 ? -23.234 16.609 1.011 1 87.31 131 ALA A O 1
ATOM 1006 N N . ARG A 1 132 ? -23.172 14.742 -0.137 1 86.88 132 ARG A N 1
ATOM 1007 C CA . ARG A 1 132 ? -24.516 14.93 -0.676 1 86.88 132 ARG A CA 1
ATOM 1008 C C . ARG A 1 132 ? -25.562 14.922 0.436 1 86.88 132 ARG A C 1
ATOM 1010 O O . ARG A 1 132 ? -26.484 15.734 0.43 1 86.88 132 ARG A O 1
ATOM 1017 N N . ARG A 1 133 ? -25.359 14.094 1.297 1 86.19 133 ARG A N 1
ATOM 1018 C CA . ARG A 1 133 ? -26.266 14.016 2.428 1 86.19 133 ARG A CA 1
ATOM 1019 C C . ARG A 1 133 ? -26.203 15.273 3.285 1 86.19 133 ARG A C 1
ATOM 1021 O O . ARG A 1 133 ? -27.188 15.656 3.922 1 86.19 133 ARG A O 1
ATOM 1028 N N . ARG A 1 134 ? -25.078 15.867 3.139 1 89.75 134 ARG A N 1
ATOM 1029 C CA . ARG A 1 134 ? -24.891 17.109 3.883 1 89.75 134 ARG A CA 1
ATOM 1030 C C . ARG A 1 134 ? -25.344 18.312 3.061 1 89.75 134 ARG A C 1
ATOM 1032 O O . ARG A 1 134 ? -25.188 19.453 3.488 1 89.75 134 ARG A O 1
ATOM 1039 N N . GLY A 1 135 ? -25.75 18.016 1.894 1 86.62 135 GLY A N 1
ATOM 1040 C CA . GLY A 1 135 ? -26.375 19.062 1.101 1 86.62 135 GLY A CA 1
ATOM 1041 C C . GLY A 1 135 ? -25.422 19.688 0.09 1 86.62 135 GLY A C 1
ATOM 1042 O O . GLY A 1 135 ? -25.75 20.703 -0.528 1 86.62 135 GLY A O 1
ATOM 1043 N N . VAL A 1 136 ? -24.297 19.109 0.119 1 84.75 136 VAL A N 1
ATOM 1044 C CA . VAL A 1 136 ? -23.344 19.641 -0.848 1 84.75 136 VAL A CA 1
ATOM 1045 C C . VAL A 1 136 ? -23.828 19.359 -2.268 1 84.75 136 VAL A C 1
ATOM 1047 O O . VAL A 1 136 ? -24.25 18.234 -2.574 1 84.75 136 VAL A O 1
ATOM 1050 N N . GLN A 1 137 ? -23.984 20.375 -3.09 1 78.94 137 GLN A N 1
ATOM 1051 C CA . GLN A 1 137 ? -24.391 20.234 -4.484 1 78.94 137 GLN A CA 1
ATOM 1052 C C . GLN A 1 137 ? -23.188 1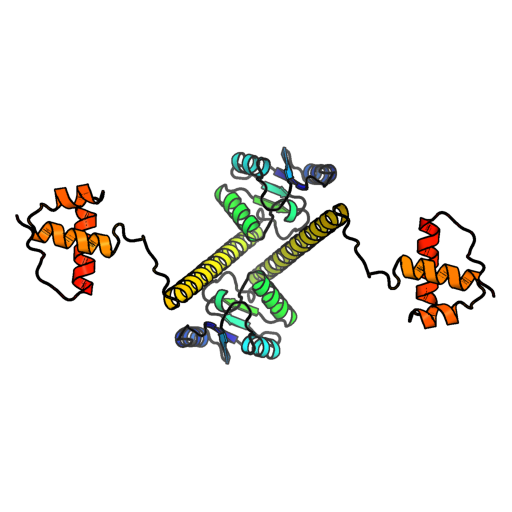9.938 -5.379 1 78.94 137 GLN A C 1
ATOM 1054 O O . GLN A 1 137 ? -22.172 20.625 -5.301 1 78.94 137 GLN A O 1
ATOM 1059 N N . PHE A 1 138 ? -23.344 18.703 -5.977 1 81.25 138 PHE A N 1
ATOM 1060 C CA . PHE A 1 138 ? -22.281 18.312 -6.895 1 81.25 138 PHE A CA 1
ATOM 1061 C C . PHE A 1 138 ? -22.609 18.734 -8.32 1 81.25 138 PHE A C 1
ATOM 1063 O O . PHE A 1 138 ? -23.781 18.938 -8.656 1 81.25 138 PHE A O 1
ATOM 1070 N N . GLY A 1 139 ? -21.594 18.859 -9.094 1 75 139 GLY A N 1
ATOM 1071 C CA . GLY A 1 139 ? -21.781 19.281 -10.477 1 75 139 GLY A CA 1
ATOM 1072 C C . GLY A 1 139 ? -21.359 20.719 -10.727 1 75 139 GLY A C 1
ATOM 1073 O O . GLY A 1 139 ? -20.906 21.406 -9.805 1 75 139 GLY A O 1
ATOM 1074 N N . ARG A 1 140 ? -21.344 21.016 -11.891 1 72.75 140 ARG A N 1
ATOM 1075 C CA . ARG A 1 140 ? -20.969 22.359 -12.312 1 72.75 140 ARG A CA 1
ATOM 1076 C C . ARG A 1 140 ? -21.891 23.406 -11.688 1 72.75 140 ARG A C 1
ATOM 1078 O O . ARG A 1 140 ? -23.109 23.234 -11.648 1 72.75 140 ARG A O 1
ATOM 1085 N N . ARG A 1 141 ? -21.281 24.234 -10.969 1 75.75 141 ARG A N 1
ATOM 1086 C CA . ARG A 1 141 ? -22.078 25.344 -10.445 1 75.75 141 ARG A CA 1
ATOM 1087 C C . ARG A 1 141 ? -22.938 25.969 -11.539 1 75.75 141 ARG A C 1
ATOM 1089 O O . ARG A 1 141 ? -22.469 26.156 -12.664 1 75.75 141 ARG A O 1
ATOM 1096 N N . PRO A 1 142 ? -24.125 26.188 -11.18 1 76.44 142 PRO A N 1
ATOM 1097 C CA . PRO A 1 142 ? -24.922 26.844 -12.211 1 76.44 142 PRO A CA 1
ATOM 1098 C C . PRO A 1 142 ? -24.328 28.172 -12.648 1 76.44 142 PRO A C 1
ATOM 1100 O O . PRO A 1 142 ? -23.766 28.906 -11.828 1 76.44 142 PRO A O 1
ATOM 1103 N N . ALA A 1 143 ? -24.328 28.344 -13.953 1 81.56 143 ALA A N 1
ATOM 1104 C CA . ALA A 1 143 ? -23.797 29.578 -14.523 1 81.56 143 ALA A CA 1
ATOM 1105 C C . ALA A 1 143 ? -24.562 30.797 -14.008 1 81.56 143 ALA A C 1
ATOM 1107 O O . ALA A 1 143 ? -24.016 31.891 -13.898 1 81.56 143 ALA A O 1
ATOM 1108 N N . LEU A 1 144 ? -25.797 30.594 -13.703 1 88.25 144 LEU A N 1
ATOM 1109 C CA . LEU A 1 144 ? -26.641 31.703 -13.242 1 88.25 144 LEU A CA 1
ATOM 1110 C C . LEU A 1 144 ? -27.172 31.422 -11.836 1 88.25 144 LEU A C 1
ATOM 1112 O O . LEU A 1 144 ? -27.578 30.297 -11.531 1 88.25 144 LEU A O 1
ATOM 1116 N N . THR A 1 145 ? -27.141 32.375 -11.055 1 87.06 145 THR A N 1
ATOM 1117 C CA . THR A 1 145 ? -27.734 32.312 -9.727 1 87.06 145 THR A CA 1
ATOM 1118 C C . THR A 1 145 ? -29.25 32.344 -9.797 1 87.06 145 THR A C 1
ATOM 1120 O O . THR A 1 145 ? -29.828 32.781 -10.805 1 87.06 145 THR A O 1
ATOM 1123 N N . PRO A 1 146 ? -29.781 31.844 -8.695 1 85.94 146 PRO A N 1
ATOM 1124 C CA . PRO A 1 146 ? -31.234 31.953 -8.672 1 85.94 146 PRO A CA 1
ATOM 1125 C C . PRO A 1 146 ? -31.734 33.375 -8.852 1 85.94 146 PRO A C 1
ATOM 1127 O O . PRO A 1 146 ? -32.75 33.594 -9.531 1 85.94 146 PRO A O 1
ATOM 1130 N N . ALA A 1 147 ? -31.109 34.344 -8.352 1 89.94 147 ALA A N 1
ATOM 1131 C CA . ALA A 1 147 ? -31.469 35.75 -8.5 1 89.94 147 ALA A CA 1
ATOM 1132 C C . ALA A 1 147 ? -31.328 36.188 -9.953 1 89.94 147 ALA A C 1
ATOM 1134 O O . ALA A 1 147 ? -32.188 36.906 -10.469 1 89.94 147 ALA A O 1
ATOM 1135 N N . GLN A 1 148 ? -30.281 35.688 -10.578 1 92.06 148 GLN A N 1
ATOM 1136 C CA . GLN A 1 148 ? -30.062 36 -11.984 1 92.06 148 GLN A CA 1
ATOM 1137 C C . GLN A 1 148 ? -31.125 35.375 -12.875 1 92.06 148 GLN A C 1
ATOM 1139 O O . GLN A 1 148 ? -31.578 35.969 -13.852 1 92.06 148 GLN A O 1
ATOM 1144 N N . VAL A 1 149 ? -31.484 34.219 -12.477 1 92.69 149 VAL A N 1
ATOM 1145 C CA . VAL A 1 149 ? -32.531 33.531 -13.234 1 92.69 149 VAL A CA 1
ATOM 1146 C C . VAL A 1 149 ? -33.844 34.25 -13.078 1 92.69 149 VAL A C 1
ATOM 1148 O O . VAL A 1 149 ? -34.562 34.438 -14.062 1 92.69 149 VAL A O 1
ATOM 1151 N N . SER A 1 150 ? -34.125 34.625 -11.922 1 91.69 150 SER A N 1
ATOM 1152 C CA . SER A 1 150 ? -35.312 35.406 -11.672 1 91.69 150 SER A CA 1
ATOM 1153 C C . SER A 1 150 ? -35.312 36.719 -12.445 1 91.69 150 SER A C 1
ATOM 1155 O O . SER A 1 150 ? -36.312 37.094 -13.047 1 91.69 150 SER A O 1
ATOM 1157 N N . HIS A 1 151 ? -34.156 37.312 -12.461 1 93.62 151 HIS A N 1
ATOM 1158 C CA . HIS A 1 151 ? -34 38.531 -13.211 1 93.62 151 HIS A CA 1
ATOM 1159 C C . HIS A 1 151 ? -34.156 38.312 -14.703 1 93.62 151 HIS A C 1
ATOM 1161 O O . HIS A 1 151 ? -34.812 39.125 -15.391 1 93.62 151 HIS A O 1
ATOM 1167 N N . ALA A 1 152 ? -33.656 37.281 -15.125 1 94.62 152 ALA A N 1
ATOM 1168 C CA . ALA A 1 152 ? -33.812 36.906 -16.531 1 94.62 152 ALA A CA 1
ATOM 1169 C C . ALA A 1 152 ? -35.281 36.719 -16.906 1 94.62 152 ALA A C 1
ATOM 1171 O O . ALA A 1 152 ? -35.719 37.188 -17.953 1 94.62 152 ALA A O 1
ATOM 1172 N N . ARG A 1 153 ? -35.969 36.125 -16.078 1 92.81 153 ARG A N 1
ATOM 1173 C CA . ARG A 1 153 ? -37.406 35.906 -16.297 1 92.81 153 ARG A CA 1
ATOM 1174 C C . ARG A 1 153 ? -38.156 37.219 -16.375 1 92.81 153 ARG A C 1
ATOM 1176 O O . ARG A 1 153 ? -39.031 37.406 -17.219 1 92.81 153 ARG A O 1
ATOM 1183 N N . GLU A 1 154 ? -37.781 38.156 -15.531 1 93.44 154 GLU A N 1
ATOM 1184 C CA . GLU A 1 154 ? -38.375 39.469 -15.523 1 93.44 154 GLU A CA 1
ATOM 1185 C C . GLU A 1 154 ? -38.125 40.219 -16.828 1 93.44 154 GLU A C 1
ATOM 1187 O O . GLU A 1 154 ? -39.031 40.812 -17.406 1 93.44 154 GLU A O 1
ATOM 1192 N N . LEU A 1 155 ? -36.969 40.125 -17.266 1 93.94 155 LEU A N 1
ATOM 1193 C CA . LEU A 1 155 ? -36.594 40.781 -18.5 1 93.94 155 LEU A CA 1
ATOM 1194 C C . LEU A 1 155 ? -37.312 40.188 -19.703 1 93.94 155 LEU A C 1
ATOM 1196 O O . LEU A 1 155 ? -37.781 40.906 -20.594 1 93.94 155 LEU A O 1
ATOM 1200 N N . LEU A 1 156 ? -37.5 38.969 -19.641 1 92.81 156 LEU A N 1
ATOM 1201 C CA . LEU A 1 156 ? -38.188 38.281 -20.719 1 92.81 156 LEU A CA 1
ATOM 1202 C C . LEU A 1 156 ? -39.688 38.625 -20.688 1 92.81 156 LEU A C 1
ATOM 1204 O O . LEU A 1 156 ? -40.312 38.781 -21.75 1 92.81 156 LEU A O 1
ATOM 1208 N N . ALA A 1 157 ? -40.156 38.75 -19.578 1 91.81 157 ALA A N 1
ATOM 1209 C CA . ALA A 1 157 ? -41.562 39.094 -19.422 1 91.81 157 ALA A CA 1
ATOM 1210 C C . ALA A 1 157 ? -41.812 40.531 -19.922 1 91.81 157 ALA A C 1
ATOM 1212 O O . ALA A 1 157 ? -42.906 40.844 -20.375 1 91.81 157 ALA A O 1
ATOM 1213 N N . GLU A 1 158 ? -40.781 41.312 -19.875 1 93.19 158 GLU A N 1
ATOM 1214 C CA . GLU A 1 158 ? -40.875 42.688 -20.359 1 93.19 158 GLU A CA 1
ATOM 1215 C C . GLU A 1 158 ? -40.75 42.75 -21.875 1 93.19 158 GLU A C 1
ATOM 1217 O O . GLU A 1 158 ? -40.875 43.812 -22.469 1 93.19 158 GLU A O 1
ATOM 1222 N N . GLY A 1 159 ? -40.312 41.562 -22.5 1 91.25 159 GLY A N 1
ATOM 1223 C CA . GLY A 1 159 ? -40.312 41.531 -23.953 1 91.25 159 GLY A CA 1
ATOM 1224 C C . GLY A 1 159 ? -38.938 41.5 -24.547 1 91.25 159 GLY A C 1
ATOM 1225 O O . GLY A 1 159 ? -38.781 41.531 -25.766 1 91.25 159 GLY A O 1
ATOM 1226 N N . ARG A 1 160 ? -38.062 41.375 -23.703 1 92.94 160 ARG A N 1
ATOM 1227 C CA . ARG A 1 160 ? -36.688 41.312 -24.234 1 92.94 160 ARG A CA 1
ATOM 1228 C C . ARG A 1 160 ? -36.406 39.969 -24.844 1 92.94 160 ARG A C 1
ATOM 1230 O O . ARG A 1 160 ? -36.906 38.938 -24.406 1 92.94 160 ARG A O 1
ATOM 1237 N N . ALA A 1 161 ?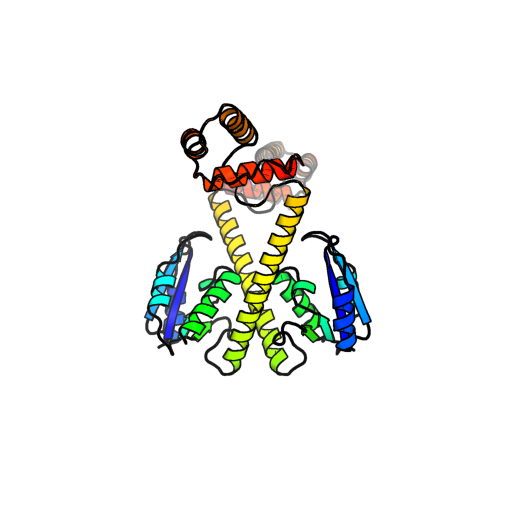 -35.594 40.062 -25.812 1 93.94 161 ALA A N 1
ATOM 1238 C CA . ALA A 1 161 ? -35.25 38.844 -26.531 1 93.94 161 ALA A CA 1
ATOM 1239 C C . ALA A 1 161 ? -34.219 38.031 -25.734 1 93.94 161 ALA A C 1
ATOM 1241 O O . ALA A 1 161 ? -33.375 38.594 -25.047 1 93.94 161 ALA A O 1
ATOM 1242 N N . VAL A 1 162 ? -34.312 36.656 -25.906 1 93.5 162 VAL A N 1
ATOM 1243 C CA . VAL A 1 162 ? -33.469 35.719 -25.172 1 93.5 162 VAL A CA 1
ATOM 1244 C C . VAL A 1 162 ? -32 36.031 -25.438 1 93.5 162 VAL A C 1
ATOM 1246 O O . VAL A 1 162 ? -31.203 36.094 -24.5 1 93.5 162 VAL A O 1
ATOM 1249 N N . PRO A 1 163 ? -31.609 36.312 -26.688 1 94 163 PRO A N 1
ATOM 1250 C CA . PRO A 1 163 ? -30.203 36.625 -26.922 1 94 163 PRO A CA 1
ATOM 1251 C C . PRO A 1 163 ? -29.734 37.875 -26.203 1 94 163 PRO A C 1
ATOM 1253 O O . PRO A 1 163 ? -28.594 37.938 -25.75 1 94 163 PRO A O 1
ATOM 1256 N N . GLU A 1 164 ? -30.594 38.781 -26.078 1 94.12 164 GLU A N 1
ATOM 1257 C CA . GLU A 1 164 ? -30.266 40.031 -25.391 1 94.12 164 GLU A CA 1
ATOM 1258 C C . GLU A 1 164 ? -30.062 39.812 -23.891 1 94.12 164 GLU A C 1
ATOM 1260 O O . GLU A 1 164 ? -29.125 40.312 -23.297 1 94.12 164 GLU A O 1
ATOM 1265 N N . VAL A 1 165 ? -30.953 39.031 -23.328 1 95.62 165 VAL A N 1
ATOM 1266 C CA . VAL A 1 165 ? -30.906 38.75 -21.906 1 95.62 165 VAL A CA 1
ATOM 1267 C C . VAL A 1 165 ? -29.656 37.906 -21.594 1 95.62 165 VAL A C 1
ATOM 1269 O O . VAL A 1 165 ? -28.969 38.156 -20.609 1 95.62 165 VAL A O 1
ATOM 1272 N N . ALA A 1 166 ? -29.375 36.969 -22.406 1 95.69 166 ALA A N 1
ATOM 1273 C CA . ALA A 1 166 ? -28.188 36.125 -22.25 1 95.69 166 ALA A CA 1
ATOM 1274 C C . ALA A 1 166 ? -26.922 36.969 -22.281 1 95.69 166 ALA A C 1
ATOM 1276 O O . ALA A 1 166 ? -26.016 36.75 -21.469 1 95.69 166 ALA A O 1
ATOM 1277 N N . ALA A 1 167 ? -26.906 37.906 -23.219 1 94.25 167 ALA A N 1
ATOM 1278 C CA . ALA A 1 167 ? -25.75 38.812 -23.344 1 94.25 167 ALA A CA 1
ATOM 1279 C C . ALA A 1 167 ? -25.578 39.656 -22.094 1 94.25 167 ALA A C 1
ATOM 1281 O O . ALA A 1 167 ? -24.453 39.875 -21.641 1 94.25 167 ALA A O 1
ATOM 1282 N N . LEU A 1 168 ? -26.641 40.062 -21.609 1 92.31 168 LEU A N 1
ATOM 1283 C CA . LEU A 1 168 ? -26.625 40.906 -20.422 1 92.31 168 LEU A CA 1
ATOM 1284 C C . LEU A 1 168 ? -26.062 40.156 -19.234 1 92.31 168 LEU A C 1
ATOM 1286 O O . LEU A 1 168 ? -25.359 40.719 -18.391 1 92.31 168 LEU A O 1
ATOM 1290 N N . LEU A 1 169 ? -26.391 38.875 -19.203 1 94 169 LEU A N 1
ATOM 1291 C CA . LEU A 1 169 ? -25.969 38.062 -18.094 1 94 169 LEU A CA 1
ATOM 1292 C C . LEU A 1 169 ? -24.656 37.344 -18.391 1 94 169 LEU A C 1
ATOM 1294 O O . LEU A 1 169 ? -24.172 36.562 -17.578 1 94 169 LEU A O 1
ATOM 1298 N N . ASN A 1 170 ? -24.172 37.625 -19.578 1 94.25 170 ASN A N 1
ATOM 1299 C CA . ASN A 1 170 ? -22.875 37.125 -20.016 1 94.25 170 ASN A CA 1
ATOM 1300 C C . ASN A 1 170 ? -22.859 35.594 -20.047 1 94.25 170 ASN A C 1
ATOM 1302 O O . ASN A 1 170 ? -21.922 34.969 -19.547 1 94.25 170 ASN A O 1
ATOM 1306 N N . VAL A 1 171 ? -23.875 35.062 -20.562 1 94.38 171 VAL A N 1
ATOM 1307 C CA . VAL A 1 171 ? -23.953 33.594 -20.75 1 94.38 171 VAL A CA 1
ATOM 1308 C C . VAL A 1 171 ? -24.453 33.281 -22.156 1 94.38 171 VAL A C 1
ATOM 1310 O O . VAL A 1 171 ? -24.984 34.156 -22.844 1 94.38 171 VAL A O 1
ATOM 1313 N N . HIS A 1 172 ? -24.234 32.125 -22.562 1 92.62 172 HIS A N 1
ATOM 1314 C CA . HIS A 1 172 ? -24.797 31.656 -23.828 1 92.62 172 HIS A CA 1
ATOM 1315 C C . HIS A 1 172 ? -26.312 31.438 -23.703 1 92.62 172 HIS A C 1
ATOM 1317 O O . HIS A 1 172 ? -26.812 31.125 -22.625 1 92.62 172 HIS A O 1
ATOM 1323 N N . ARG A 1 173 ? -27 31.625 -24.828 1 92.25 173 ARG A N 1
ATOM 1324 C CA . ARG A 1 173 ? -28.453 31.469 -24.859 1 92.25 173 ARG A CA 1
ATOM 1325 C C . ARG A 1 173 ? -28.859 30.078 -24.359 1 92.25 173 ARG A C 1
ATOM 1327 O O . ARG A 1 173 ? -29.875 29.938 -23.672 1 92.25 173 ARG A O 1
ATOM 1334 N N . ALA A 1 174 ? -28.031 29.109 -24.672 1 93.06 174 ALA A N 1
ATOM 1335 C CA . ALA A 1 174 ? -28.359 27.75 -24.266 1 93.06 174 ALA A CA 1
ATOM 1336 C C . ALA A 1 174 ? -28.328 27.625 -22.734 1 93.06 174 ALA A C 1
ATOM 1338 O O . ALA A 1 174 ? -29.156 26.922 -22.156 1 93.06 174 ALA A O 1
ATOM 1339 N N . THR A 1 175 ? -27.406 28.297 -22.188 1 91.75 175 THR A N 1
ATOM 1340 C CA . THR A 1 175 ? -27.281 28.297 -20.734 1 91.75 175 THR A CA 1
ATOM 1341 C C . THR A 1 175 ? -28.5 28.922 -20.078 1 91.75 175 THR A C 1
ATOM 1343 O O . THR A 1 175 ? -29.016 28.422 -19.062 1 91.75 175 THR A O 1
ATOM 1346 N N . LEU A 1 176 ? -28.891 30.016 -20.656 1 91.44 176 LEU A N 1
ATOM 1347 C CA . LEU A 1 176 ? -30.062 30.703 -20.141 1 91.44 176 LEU A CA 1
ATOM 1348 C C . LEU A 1 176 ? -31.312 29.812 -20.25 1 91.44 176 LEU A C 1
ATOM 1350 O O . LEU A 1 176 ? -32.094 29.703 -19.297 1 91.44 176 LEU A O 1
ATOM 1354 N N . TYR A 1 177 ? -31.453 29.156 -21.391 1 90.88 177 TYR A N 1
ATOM 1355 C CA . TYR A 1 177 ? -32.594 28.266 -21.594 1 90.88 177 TYR A CA 1
ATOM 1356 C C . TYR A 1 177 ? -32.625 27.172 -20.531 1 90.88 177 TYR A C 1
ATOM 1358 O O . TYR A 1 177 ? -33.656 26.875 -19.953 1 90.88 177 TYR A O 1
ATOM 1366 N N . ARG A 1 178 ? -31.453 26.625 -20.328 1 88.5 178 ARG A N 1
ATOM 1367 C CA . ARG A 1 178 ? -31.359 25.531 -19.375 1 88.5 178 ARG A CA 1
ATOM 1368 C C . ARG A 1 178 ? -31.688 25.984 -17.953 1 88.5 178 ARG A C 1
ATOM 1370 O O . ARG A 1 178 ? -32.375 25.281 -17.219 1 88.5 178 ARG A O 1
ATOM 1377 N N . ALA A 1 179 ? -31.234 27.125 -17.688 1 88.88 179 ALA A N 1
ATOM 1378 C CA . ALA A 1 179 ? -31.453 27.672 -16.359 1 88.88 179 ALA A CA 1
ATOM 1379 C C . ALA A 1 179 ? -32.938 27.953 -16.125 1 88.88 179 ALA A C 1
ATOM 1381 O O . ALA A 1 179 ? -33.438 27.734 -15.031 1 88.88 179 ALA A O 1
ATOM 1382 N N . LEU A 1 180 ? -33.531 28.484 -17.156 1 87.56 180 LEU A N 1
ATOM 1383 C CA . LEU A 1 180 ? -34.938 28.812 -17.062 1 87.56 180 LEU A CA 1
ATOM 1384 C C . LEU A 1 180 ? -35.781 27.547 -16.938 1 87.56 180 LEU A C 1
ATOM 1386 O O . LEU A 1 180 ? -36.75 27.5 -16.156 1 87.56 180 LEU A O 1
ATOM 1390 N N . GLU A 1 181 ? -35.344 26.562 -17.672 1 85.81 181 GLU A N 1
ATOM 1391 C CA . GLU A 1 181 ? -36.031 25.281 -17.625 1 85.81 181 GLU A CA 1
ATOM 1392 C C . GLU A 1 181 ? -35.906 24.641 -16.234 1 85.81 181 GLU A C 1
ATOM 1394 O O . GLU A 1 181 ? -36.906 24.125 -15.703 1 85.81 181 GLU A O 1
ATOM 1399 N N . ARG A 1 182 ? -34.781 24.672 -15.75 1 82.12 182 ARG A N 1
ATOM 1400 C CA . ARG A 1 182 ? -34.531 24.078 -14.438 1 82.12 182 ARG A CA 1
ATOM 1401 C C . ARG A 1 182 ? -35.344 24.781 -13.352 1 82.12 182 ARG A C 1
ATOM 1403 O O . ARG A 1 182 ? -35.812 24.141 -12.422 1 82.12 182 ARG A O 1
ATOM 1410 N N . SER A 1 183 ? -35.375 26.062 -13.508 1 78.88 183 SER A N 1
ATOM 1411 C CA . SER A 1 183 ? -36.125 26.844 -12.539 1 78.88 183 SER A CA 1
ATOM 1412 C C . SER A 1 183 ? -37.625 26.562 -12.625 1 78.88 183 SER A C 1
ATOM 1414 O O . SER A 1 183 ? -38.312 26.516 -11.609 1 78.88 183 SER A O 1
ATOM 1416 N N . GLU A 1 184 ? -38.062 26.406 -13.852 1 75.94 184 GLU A N 1
ATOM 1417 C CA . GLU A 1 184 ? -39.469 26.109 -14.07 1 75.94 184 GLU A CA 1
ATOM 1418 C C . GLU A 1 184 ? -39.844 24.75 -13.492 1 75.94 184 GLU A C 1
ATOM 1420 O O . GLU A 1 184 ? -40.938 24.594 -12.922 1 75.94 184 GLU A O 1
ATOM 1425 N N . LEU A 1 185 ? -39 23.906 -13.75 1 70.88 185 LEU A N 1
ATOM 1426 C CA . LEU A 1 185 ? -39.219 22.578 -13.211 1 70.88 185 LEU A CA 1
ATOM 1427 C C . LEU A 1 185 ? -39.281 22.609 -11.688 1 70.88 185 LEU A C 1
ATOM 1429 O O . LEU A 1 185 ? -40.094 21.891 -11.078 1 70.88 185 LEU A O 1
ATOM 1433 N N . ARG A 1 186 ? -38.531 23.438 -11.234 1 70.81 186 ARG A N 1
ATOM 1434 C CA . ARG A 1 186 ? -38.531 23.562 -9.781 1 70.81 186 ARG A CA 1
ATOM 1435 C C . ARG A 1 186 ? -39.781 24.266 -9.289 1 70.81 186 ARG A C 1
ATOM 1437 O O . ARG A 1 186 ? -40.312 23.938 -8.219 1 70.81 186 ARG A O 1
ATOM 1444 N N . ASN A 1 187 ? -40.188 25.25 -10.055 1 68.5 187 ASN A N 1
ATOM 1445 C CA . ASN A 1 187 ? -41.344 26.031 -9.648 1 68.5 187 ASN A CA 1
ATOM 1446 C C . ASN A 1 187 ? -42.656 25.391 -10.125 1 68.5 187 ASN A C 1
ATOM 1448 O O . ASN A 1 187 ? -43.75 25.844 -9.781 1 68.5 187 ASN A O 1
ATOM 1452 N N . GLY A 1 188 ? -42.656 24.188 -10.75 1 62.75 188 GLY A N 1
ATOM 1453 C CA . GLY A 1 188 ? -43.875 23.516 -11.203 1 62.75 188 GLY A CA 1
ATOM 1454 C C . GLY A 1 188 ? -44.531 24.188 -12.391 1 62.75 188 GLY A C 1
ATOM 1455 O O . GLY A 1 188 ? -45.656 23.844 -12.766 1 62.75 188 GLY A O 1
ATOM 1456 N N . SER A 1 189 ? -44.094 25.328 -12.945 1 53.66 189 SER A N 1
ATOM 1457 C CA . SER A 1 189 ? -44.844 26.047 -13.961 1 53.66 189 SER A CA 1
ATOM 1458 C C . SER A 1 189 ? -44.469 25.578 -15.367 1 53.66 189 SER A C 1
ATOM 1460 O O . SER A 1 189 ? -43.281 25.578 -15.734 1 53.66 189 SER A O 1
ATOM 1462 N N . PRO A 1 190 ? -45.188 24.672 -16.047 1 46.66 190 PRO A N 1
ATOM 1463 C CA . PRO A 1 190 ? -44.969 24.031 -17.328 1 46.66 190 PRO A CA 1
ATOM 1464 C C . PRO A 1 190 ? -44.75 25.031 -18.469 1 46.66 190 PRO A C 1
ATOM 1466 O O . PRO A 1 190 ? -44.25 24.656 -19.531 1 46.66 190 PRO A O 1
ATOM 1469 N N . ASP A 1 191 ? -45.375 26.25 -18.609 1 41.94 191 ASP A N 1
ATOM 1470 C CA . ASP A 1 191 ? -45.906 26.75 -19.859 1 41.94 191 ASP A CA 1
ATOM 1471 C C . ASP A 1 191 ? -44.812 27.406 -20.703 1 41.94 191 ASP A C 1
ATOM 1473 O O . ASP A 1 191 ? -45.094 27.891 -21.812 1 41.94 191 ASP A O 1
ATOM 1477 N N . LEU A 1 192 ? -43.656 27.766 -20.312 1 43.84 192 LEU A N 1
ATOM 1478 C CA . LEU A 1 192 ? -43.094 28.859 -21.094 1 43.84 192 LEU A CA 1
ATOM 1479 C C . LEU A 1 192 ? -42.469 28.359 -22.391 1 43.84 192 LEU A C 1
ATOM 1481 O O . LEU A 1 192 ? -41.75 29.094 -23.078 1 43.84 192 LEU A O 1
ATOM 1485 N N . ARG A 1 193 ? -42.344 27.156 -22.797 1 41.31 193 ARG A N 1
ATOM 1486 C CA . ARG A 1 193 ? -41.375 26.797 -23.828 1 41.31 193 ARG A CA 1
ATOM 1487 C C . ARG A 1 193 ? -41.906 27.203 -25.203 1 41.31 193 ARG A C 1
ATOM 1489 O O . ARG A 1 193 ? -42.281 26.344 -26 1 41.31 193 ARG A O 1
ATOM 1496 N N . GLN A 1 194 ? -42.719 28.266 -25.453 1 36.44 194 GLN A N 1
ATOM 1497 C CA . GLN A 1 194 ? -42.969 28.281 -26.875 1 36.44 194 GLN A CA 1
ATOM 1498 C C . GLN A 1 194 ? -41.719 28.594 -27.672 1 36.44 194 GLN A C 1
ATOM 1500 O O . GLN A 1 194 ? -41.094 29.641 -27.469 1 36.44 194 GLN A O 1
ATOM 1505 N N . PRO A 1 195 ? -40.906 27.656 -28.094 1 40.78 195 PRO A N 1
ATOM 1506 C CA . PRO A 1 195 ? -39.844 27.984 -29.062 1 40.78 195 PRO A CA 1
ATOM 1507 C C . PRO A 1 195 ? -40.375 28.781 -30.25 1 40.78 195 PRO A C 1
ATOM 1509 O O . PRO A 1 195 ? -41.438 28.469 -30.797 1 40.78 195 PRO A O 1
ATOM 1512 N N . SER A 1 196 ? -40.406 30.094 -30.188 1 33.56 196 SER A N 1
ATOM 1513 C CA . SER A 1 196 ? -40.75 30.719 -31.469 1 33.56 196 SER A CA 1
ATOM 1514 C C . SER A 1 196 ? -39.906 30.141 -32.594 1 33.56 196 SER A C 1
ATOM 1516 O O . SER A 1 196 ? -38.688 30.094 -32.5 1 33.56 196 SER A O 1
ATOM 1518 N N . VAL A 1 197 ? -40.562 29.391 -33.562 1 31.16 197 VAL A N 1
ATOM 1519 C CA . VAL A 1 197 ? -40.062 29.031 -34.906 1 31.16 197 VAL A CA 1
ATOM 1520 C C . VAL A 1 197 ? -39.656 30.297 -35.656 1 31.16 197 VAL A C 1
ATOM 1522 O O . VAL A 1 197 ? -40.312 31.344 -35.531 1 31.16 197 VAL A O 1
ATOM 1525 N N . MET B 1 1 ? -12.094 -26.297 5.758 1 92.94 1 MET B N 1
ATOM 1526 C CA . MET B 1 1 ? -13.422 -25.781 5.418 1 92.94 1 MET B CA 1
ATOM 1527 C C . MET B 1 1 ? -13.312 -24.422 4.746 1 92.94 1 MET B C 1
ATOM 1529 O O . MET B 1 1 ? -12.328 -23.703 4.941 1 92.94 1 MET B O 1
ATOM 1533 N N . GLN B 1 2 ? -14.305 -24.094 3.918 1 96.94 2 GLN B N 1
ATOM 1534 C CA . GLN B 1 2 ? -14.383 -22.797 3.283 1 96.94 2 GLN B CA 1
ATOM 1535 C C . GLN B 1 2 ? -15.203 -21.812 4.129 1 96.94 2 GLN B C 1
ATOM 1537 O O . GLN B 1 2 ? -16.359 -22.094 4.445 1 96.94 2 GLN B O 1
ATOM 1542 N N . ILE B 1 3 ? -14.617 -20.766 4.492 1 98.5 3 ILE B N 1
ATOM 1543 C CA . ILE B 1 3 ? -15.234 -19.75 5.336 1 98.5 3 ILE B CA 1
ATOM 1544 C C . ILE B 1 3 ? -15.359 -18.438 4.566 1 98.5 3 ILE B C 1
ATOM 1546 O O . ILE B 1 3 ? -14.422 -18.016 3.887 1 98.5 3 ILE B O 1
ATOM 1550 N N . GLY B 1 4 ? -16.5 -17.891 4.625 1 98.62 4 GLY B N 1
ATOM 1551 C CA . GLY B 1 4 ? -16.75 -16.641 3.922 1 98.62 4 GLY B CA 1
ATOM 1552 C C . GLY B 1 4 ? -16.703 -15.43 4.828 1 98.62 4 GLY B C 1
ATOM 1553 O O . GLY B 1 4 ? -17.094 -15.508 5.996 1 98.62 4 GLY B O 1
ATOM 1554 N N . TYR B 1 5 ? -16.266 -14.297 4.289 1 98.38 5 TYR B N 1
ATOM 1555 C CA . TYR B 1 5 ? -16.328 -13.016 4.973 1 98.38 5 TYR B CA 1
ATOM 1556 C C . TYR B 1 5 ? -16.953 -11.945 4.078 1 98.38 5 TYR B C 1
ATOM 1558 O O . TYR B 1 5 ? -16.578 -11.82 2.908 1 98.38 5 TYR B O 1
ATOM 1566 N N . ALA B 1 6 ? -17.922 -11.305 4.609 1 97.19 6 ALA B N 1
ATOM 1567 C CA . ALA B 1 6 ? -18.625 -10.242 3.902 1 97.19 6 ALA B CA 1
ATOM 1568 C C . ALA B 1 6 ? -18.688 -8.969 4.738 1 97.19 6 ALA B C 1
ATOM 1570 O O . ALA B 1 6 ? -18.75 -9.023 5.965 1 97.19 6 ALA B O 1
ATOM 1571 N N . ARG B 1 7 ? -18.562 -7.809 3.973 1 93.56 7 ARG B N 1
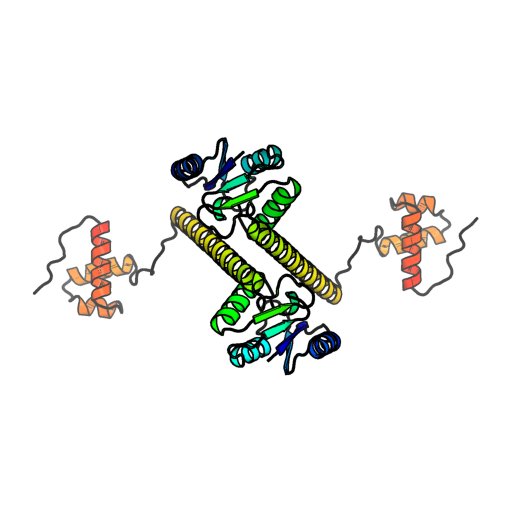ATOM 1572 C CA . ARG B 1 7 ? -18.609 -6.527 4.676 1 93.56 7 ARG B CA 1
ATOM 1573 C C . ARG B 1 7 ? -19.234 -5.445 3.803 1 93.56 7 ARG B C 1
ATOM 1575 O O . ARG B 1 7 ? -18.969 -5.379 2.6 1 93.56 7 ARG B O 1
ATOM 1582 N N . VAL B 1 8 ? -20.094 -4.633 4.441 1 88.69 8 VAL B N 1
ATOM 1583 C CA . VAL B 1 8 ? -20.625 -3.451 3.773 1 88.69 8 VAL B CA 1
ATOM 1584 C C . VAL B 1 8 ? -20.609 -2.262 4.73 1 88.69 8 VAL B C 1
ATOM 1586 O O . VAL B 1 8 ? -20.422 -2.43 5.938 1 88.69 8 VAL B O 1
ATOM 1589 N N . SER B 1 9 ? -20.641 -1.19 4.082 1 81.62 9 SER B N 1
ATOM 1590 C CA . SER B 1 9 ? -20.797 0.001 4.906 1 81.62 9 SER B CA 1
ATOM 1591 C C . SER B 1 9 ? -22.203 0.061 5.512 1 81.62 9 SER B C 1
ATOM 1593 O O . SER B 1 9 ? -23.125 -0.57 5.004 1 81.62 9 SER B O 1
ATOM 1595 N N . THR B 1 10 ? -22.297 0.738 6.621 1 71.44 10 THR B N 1
ATOM 1596 C CA . THR B 1 10 ? -23.562 0.853 7.336 1 71.44 10 THR B CA 1
ATOM 1597 C C . THR B 1 10 ? -24.641 1.427 6.426 1 71.44 10 THR B C 1
ATOM 1599 O O . THR B 1 10 ? -25.828 1.126 6.594 1 71.44 10 THR B O 1
ATOM 1602 N N . ASP B 1 11 ? -24.125 2.209 5.539 1 65.56 11 ASP B N 1
ATOM 1603 C CA . ASP B 1 11 ? -25.094 2.857 4.668 1 65.56 11 ASP B CA 1
ATOM 1604 C C . ASP B 1 11 ? -25.484 1.949 3.506 1 65.56 11 ASP B C 1
ATOM 1606 O O . ASP B 1 11 ? -26.438 2.232 2.783 1 65.56 11 ASP B O 1
ATOM 1610 N N . ALA B 1 12 ? -24.641 1.014 3.459 1 63.31 12 ALA B N 1
ATOM 1611 C CA . ALA B 1 12 ? -24.922 0.115 2.342 1 63.31 12 ALA B CA 1
ATOM 1612 C C . ALA B 1 12 ? -25.906 -0.982 2.748 1 63.31 12 ALA B C 1
ATOM 1614 O O . ALA B 1 12 ? -25.891 -1.438 3.895 1 63.31 12 ALA B O 1
ATOM 1615 N N . GLN B 1 13 ? -26.875 -1.095 2.006 1 60.78 13 GLN B N 1
ATOM 1616 C CA . GLN B 1 13 ? -27.969 -1.979 2.385 1 60.78 13 GLN B CA 1
ATOM 1617 C C . GLN B 1 13 ? -27.547 -3.443 2.309 1 60.78 13 GLN B C 1
ATOM 1619 O O . GLN B 1 13 ? -28 -4.27 3.104 1 60.78 13 GLN B O 1
ATOM 1624 N N . ASP B 1 14 ? -26.781 -3.928 1.292 1 76.94 14 ASP B N 1
ATOM 1625 C CA . ASP B 1 14 ? -27.188 -5.324 1.146 1 76.94 14 ASP B CA 1
ATOM 1626 C C . ASP B 1 14 ? -25.984 -6.25 1.109 1 76.94 14 ASP B C 1
ATOM 1628 O O . ASP B 1 14 ? -25.078 -6.07 0.284 1 76.94 14 ASP B O 1
ATOM 1632 N N . LEU B 1 15 ? -25.828 -7.039 2.164 1 91.94 15 LEU B N 1
ATOM 1633 C CA . LEU B 1 15 ? -24.922 -8.172 2.316 1 91.94 15 LEU B CA 1
ATOM 1634 C C . LEU B 1 15 ? -25.453 -9.391 1.554 1 91.94 15 LEU B C 1
ATOM 1636 O O . LEU B 1 15 ? -24.719 -10.367 1.374 1 91.94 15 LEU B O 1
ATOM 1640 N N . THR B 1 16 ? -26.656 -9.203 1.025 1 92 16 THR B N 1
ATOM 1641 C CA . THR B 1 16 ? -27.359 -10.352 0.455 1 92 16 THR B CA 1
ATOM 1642 C C . THR B 1 16 ? -26.578 -10.922 -0.729 1 92 16 THR B C 1
ATOM 1644 O O . THR B 1 16 ? -26.312 -12.125 -0.78 1 92 16 THR B O 1
ATOM 1647 N N . THR B 1 17 ? -26.188 -10.047 -1.569 1 93.81 17 THR B N 1
ATOM 1648 C CA . THR B 1 17 ? -25.469 -10.484 -2.768 1 93.81 17 THR B CA 1
ATOM 1649 C C . THR B 1 17 ? -24.156 -11.156 -2.398 1 93.81 17 THR B C 1
ATOM 1651 O O . THR B 1 17 ? -23.812 -12.211 -2.943 1 93.81 17 THR B O 1
ATOM 1654 N N . GLN B 1 18 ? -23.422 -10.625 -1.465 1 96.44 18 GLN B N 1
ATOM 1655 C CA . GLN B 1 18 ? -22.156 -11.211 -1.042 1 96.44 18 GLN B CA 1
ATOM 1656 C C . GLN B 1 18 ? -22.359 -12.586 -0.427 1 96.44 18 GLN B C 1
ATOM 1658 O O . GLN B 1 18 ? -21.625 -13.531 -0.744 1 96.44 18 GLN B O 1
ATOM 1663 N N . ARG B 1 19 ? -23.391 -12.68 0.357 1 96.56 19 ARG B N 1
ATOM 1664 C CA . ARG B 1 19 ? -23.672 -13.953 1.012 1 96.56 19 ARG B CA 1
ATOM 1665 C C . ARG B 1 19 ? -24.031 -15.031 -0.01 1 96.56 19 ARG B C 1
ATOM 1667 O O . ARG B 1 19 ? -23.594 -16.172 0.112 1 96.56 19 ARG B O 1
ATOM 1674 N N . GLU B 1 20 ? -24.812 -14.633 -0.95 1 96.56 20 GLU B N 1
ATOM 1675 C CA . GLU B 1 20 ? -25.219 -15.57 -1.994 1 96.56 20 GLU B CA 1
ATOM 1676 C C . GLU B 1 20 ? -24 -16.062 -2.785 1 96.56 20 GLU B C 1
ATOM 1678 O O . GLU B 1 20 ? -23.875 -17.266 -3.039 1 96.56 20 GLU B O 1
ATOM 1683 N N . LEU B 1 21 ? -23.141 -15.188 -3.18 1 97.44 21 LEU B N 1
ATOM 1684 C CA . LEU B 1 21 ? -21.938 -15.531 -3.947 1 97.44 21 LEU B CA 1
ATOM 1685 C C . LEU B 1 21 ? -21.016 -16.438 -3.141 1 97.44 21 LEU B C 1
ATOM 1687 O O . LEU B 1 21 ? -20.469 -17.406 -3.672 1 97.44 21 LEU B O 1
ATOM 1691 N N . LEU B 1 22 ? -20.891 -16.156 -1.872 1 98.25 22 LEU B N 1
ATOM 1692 C CA . LEU B 1 22 ? -20.016 -16.938 -1.009 1 98.25 22 LEU B CA 1
ATOM 1693 C C . LEU B 1 22 ? -20.578 -18.328 -0.767 1 98.25 22 LEU B C 1
ATOM 1695 O O . LEU B 1 22 ? -19.844 -19.312 -0.747 1 98.25 22 LEU B O 1
ATOM 1699 N N . ALA B 1 23 ? -21.891 -18.391 -0.6 1 97.69 23 ALA B N 1
ATOM 1700 C CA . ALA B 1 23 ? -22.547 -19.703 -0.465 1 97.69 23 ALA B CA 1
ATOM 1701 C C . ALA B 1 23 ? -22.344 -20.531 -1.722 1 97.69 23 ALA B C 1
ATOM 1703 O O . ALA B 1 23 ? -22.031 -21.734 -1.637 1 97.69 23 ALA B O 1
ATOM 1704 N N . ALA B 1 24 ? -22.5 -19.906 -2.803 1 98.06 24 ALA B N 1
ATOM 1705 C CA . ALA B 1 24 ? -22.344 -20.594 -4.082 1 98.06 24 ALA B CA 1
ATOM 1706 C C . ALA B 1 24 ? -20.906 -21.078 -4.266 1 98.06 24 ALA B C 1
ATOM 1708 O O . ALA B 1 24 ? -20.656 -22.078 -4.941 1 98.06 24 ALA B O 1
ATOM 1709 N N . ALA B 1 25 ? -20.016 -20.375 -3.641 1 97.31 25 ALA B N 1
ATOM 1710 C CA . ALA B 1 25 ? -18.594 -20.719 -3.742 1 97.31 25 ALA B CA 1
ATOM 1711 C C . ALA B 1 25 ? -18.25 -21.859 -2.783 1 97.31 25 ALA B C 1
ATOM 1713 O O . ALA B 1 25 ? -17.094 -22.328 -2.756 1 97.31 25 ALA B O 1
ATOM 1714 N N . GLY B 1 26 ? -19.234 -22.234 -1.909 1 97.38 26 GLY B N 1
ATOM 1715 C CA . GLY B 1 26 ? -19.016 -23.406 -1.08 1 97.38 26 GLY B CA 1
ATOM 1716 C C . GLY B 1 26 ? -18.719 -23.078 0.367 1 97.38 26 GLY B C 1
ATOM 1717 O O . GLY B 1 26 ? -18.344 -23.953 1.148 1 97.38 26 GLY B O 1
ATOM 1718 N N . CYS B 1 27 ? -18.859 -21.844 0.7 1 98.19 27 CYS B N 1
ATOM 1719 C CA . CYS B 1 27 ? -18.594 -21.453 2.082 1 98.19 27 CYS B CA 1
ATOM 1720 C C . CYS B 1 27 ? -19.656 -22.016 3.02 1 98.19 27 CYS B C 1
ATOM 1722 O O . CYS B 1 27 ? -20.844 -21.781 2.83 1 98.19 27 CYS B O 1
ATOM 1724 N N . GLN B 1 28 ? -19.219 -22.703 3.992 1 96.44 28 GLN B N 1
ATOM 1725 C CA . GLN B 1 28 ? -20.125 -23.359 4.941 1 96.44 28 GLN B CA 1
ATOM 1726 C C . GLN B 1 28 ? -20.516 -22.406 6.066 1 96.44 28 GLN B C 1
ATOM 1728 O O . GLN B 1 28 ? -21.578 -22.547 6.668 1 96.44 28 GLN B O 1
ATOM 1733 N N . ARG B 1 29 ? -19.672 -21.531 6.395 1 97.38 29 ARG B N 1
ATOM 1734 C CA . ARG B 1 29 ? -19.906 -20.5 7.387 1 97.38 29 ARG B CA 1
ATOM 1735 C C . ARG B 1 29 ? -19.516 -19.125 6.836 1 97.38 29 ARG B C 1
ATOM 1737 O O . ARG B 1 29 ? -18.5 -18.984 6.156 1 97.38 29 ARG B O 1
ATOM 1744 N N . ILE B 1 30 ? -20.344 -18.188 7.078 1 98.12 30 ILE B N 1
ATOM 1745 C CA . ILE B 1 30 ? -20.094 -16.844 6.574 1 98.12 30 ILE B CA 1
ATOM 1746 C C . ILE B 1 30 ? -20.141 -15.844 7.727 1 98.12 30 ILE B C 1
ATOM 1748 O O . ILE B 1 30 ? -21.141 -15.773 8.453 1 98.12 30 ILE B O 1
ATOM 1752 N N . PHE B 1 31 ? -19.062 -15.102 7.949 1 98 31 PHE B N 1
ATOM 1753 C CA . PHE B 1 31 ? -19 -13.961 8.859 1 98 31 PHE B CA 1
ATOM 1754 C C . PHE B 1 31 ? -19.281 -12.656 8.117 1 98 31 PHE B C 1
ATOM 1756 O O . PHE B 1 31 ? -18.766 -12.438 7.023 1 98 31 PHE B O 1
ATOM 1763 N N . ALA B 1 32 ? -20.156 -11.906 8.641 1 96 32 ALA B N 1
ATOM 1764 C CA . ALA B 1 32 ? -20.562 -10.68 7.945 1 96 32 ALA B CA 1
ATOM 1765 C C . ALA B 1 32 ? -20.719 -9.523 8.922 1 96 32 ALA B C 1
ATOM 1767 O O . ALA B 1 32 ? -21.188 -9.703 10.047 1 96 32 ALA B O 1
ATOM 1768 N N . GLU B 1 33 ? -20.219 -8.328 8.469 1 92.25 33 GLU B N 1
ATOM 1769 C CA . GLU B 1 33 ? -20.406 -7.176 9.344 1 92.25 33 GLU B CA 1
ATOM 1770 C C . GLU B 1 33 ? -20.641 -5.902 8.539 1 92.25 33 GLU B C 1
ATOM 1772 O O . GLU B 1 33 ? -20.328 -5.852 7.344 1 92.25 33 GLU B O 1
ATOM 1777 N N . LYS B 1 34 ? -21.344 -5.023 9.195 1 88.06 34 LYS B N 1
ATOM 1778 C CA . LYS B 1 34 ? -21.578 -3.672 8.695 1 88.06 34 LYS B CA 1
ATOM 1779 C C . LYS B 1 34 ? -20.734 -2.652 9.453 1 88.06 34 LYS B C 1
ATOM 1781 O O . LYS B 1 34 ? -20.766 -2.607 10.688 1 88.06 34 LYS B O 1
ATOM 1786 N N . ILE B 1 35 ? -19.938 -2.035 8.719 1 84.44 35 ILE B N 1
ATOM 1787 C CA . ILE B 1 35 ? -19.031 -1.111 9.391 1 84.44 35 ILE B CA 1
ATOM 1788 C C . ILE B 1 35 ? -19.156 0.28 8.773 1 84.44 35 ILE B C 1
ATOM 1790 O O . ILE B 1 35 ? -19.438 0.415 7.582 1 84.44 35 ILE B O 1
ATOM 1794 N N . THR B 1 36 ? -19.047 1.243 9.789 1 70.25 36 THR B N 1
ATOM 1795 C CA . THR B 1 36 ? -19.031 2.635 9.352 1 70.25 36 THR B CA 1
ATOM 1796 C C . THR B 1 36 ? -17.625 3.221 9.43 1 70.25 36 THR B C 1
ATOM 1798 O O . THR B 1 36 ? -16.891 2.941 10.375 1 70.25 36 THR B O 1
ATOM 1801 N N . GLY B 1 37 ? -17.125 3.818 8.414 1 62.47 37 GLY B N 1
ATOM 1802 C CA . GLY B 1 37 ? -15.93 4.633 8.477 1 62.47 37 GLY B CA 1
ATOM 1803 C C . GLY B 1 37 ? -14.648 3.82 8.375 1 62.47 37 GLY B C 1
ATOM 1804 O O . GLY B 1 37 ? -14.695 2.588 8.359 1 62.47 37 GLY B O 1
ATOM 1805 N N . THR B 1 38 ? -13.469 4.402 8.359 1 62 38 THR B N 1
ATOM 1806 C CA . THR B 1 38 ? -12.148 3.82 8.156 1 62 38 THR B CA 1
ATOM 1807 C C . THR B 1 38 ? -11.602 3.238 9.453 1 62 38 THR B C 1
ATOM 1809 O O . THR B 1 38 ? -10.727 2.369 9.438 1 62 38 THR B O 1
ATOM 1812 N N . ARG B 1 39 ? -12.195 3.686 10.484 1 62.69 39 ARG B N 1
ATOM 1813 C CA . ARG B 1 39 ? -11.57 3.307 11.742 1 62.69 39 ARG B CA 1
ATOM 1814 C C . ARG B 1 39 ? -12.461 2.352 12.531 1 62.69 39 ARG B C 1
ATOM 1816 O O . ARG B 1 39 ? -12.18 2.047 13.695 1 62.69 39 ARG B O 1
ATOM 1823 N N . ALA B 1 40 ? -13.359 1.833 11.898 1 65.56 40 ALA B N 1
ATOM 1824 C CA . ALA B 1 40 ? -14.32 1.07 12.695 1 65.56 40 ALA B CA 1
ATOM 1825 C C . ALA B 1 40 ? -13.773 -0.316 13.023 1 65.56 40 ALA B C 1
ATOM 1827 O O . ALA B 1 40 ? -13.062 -0.919 12.227 1 65.56 40 ALA B O 1
ATOM 1828 N N . ASP B 1 41 ? -13.953 -0.702 14.234 1 84 41 ASP B N 1
ATOM 1829 C CA . ASP B 1 41 ? -13.695 -2.066 14.688 1 84 41 ASP B CA 1
ATOM 1830 C C . ASP B 1 41 ? -14.406 -3.082 13.805 1 84 41 ASP B C 1
ATOM 1832 O O . ASP B 1 41 ? -15.469 -2.789 13.242 1 84 41 ASP B O 1
ATOM 1836 N N . ARG B 1 42 ? -13.758 -4.152 13.547 1 92.94 42 ARG B N 1
ATOM 1837 C CA . ARG B 1 42 ? -14.32 -5.254 12.766 1 92.94 42 ARG B CA 1
ATOM 1838 C C . ARG B 1 42 ? -14.422 -6.523 13.602 1 92.94 42 ARG B C 1
ATOM 1840 O O . ARG B 1 42 ? -13.648 -7.465 13.406 1 92.94 42 ARG B O 1
ATOM 1847 N N . PRO B 1 43 ? -15.438 -6.535 14.492 1 94.31 43 PRO B N 1
ATOM 1848 C CA . PRO B 1 43 ? -15.547 -7.66 15.422 1 94.31 43 PRO B CA 1
ATOM 1849 C C . PRO B 1 43 ? -15.773 -8.992 14.719 1 94.31 43 PRO B C 1
ATOM 1851 O O . PRO B 1 43 ? -15.297 -10.031 15.18 1 94.31 43 PRO B O 1
ATOM 1854 N N . GLU B 1 44 ? -16.516 -9.016 13.633 1 96.19 44 GLU B N 1
ATOM 1855 C CA . GLU B 1 44 ? -16.766 -10.273 12.93 1 96.19 44 GLU B CA 1
ATOM 1856 C C . GLU B 1 44 ? -15.5 -10.789 12.25 1 96.19 44 GLU B C 1
ATOM 1858 O O . GLU B 1 44 ? -15.289 -12 12.164 1 96.19 44 GLU B O 1
ATOM 1863 N N . LEU B 1 45 ? -14.688 -9.914 11.719 1 97.19 45 LEU B N 1
ATOM 1864 C CA . LEU B 1 45 ? -13.391 -10.328 11.195 1 97.19 45 LEU B CA 1
ATOM 1865 C C . LEU B 1 45 ? -12.539 -10.969 12.289 1 97.19 45 LEU B C 1
ATOM 1867 O O . LEU B 1 45 ? -11.945 -12.023 12.078 1 97.19 45 LEU B O 1
ATOM 1871 N N . ALA B 1 46 ? -12.5 -10.305 13.453 1 96.62 46 ALA B N 1
ATOM 1872 C CA . ALA B 1 46 ? -11.734 -10.828 14.578 1 96.62 46 ALA B CA 1
ATOM 1873 C C . ALA B 1 46 ? -12.234 -12.211 14.984 1 96.62 46 ALA B C 1
ATOM 1875 O O . ALA B 1 46 ? -11.438 -13.125 15.219 1 96.62 46 ALA B O 1
ATOM 1876 N N . ARG B 1 47 ? -13.516 -12.305 15.078 1 97.25 47 ARG B N 1
ATOM 1877 C CA . ARG B 1 47 ? -14.125 -13.586 15.43 1 97.25 47 ARG B CA 1
ATOM 1878 C C . ARG B 1 47 ? -13.773 -14.664 14.406 1 97.25 47 ARG B C 1
ATOM 1880 O O . ARG B 1 47 ? -13.477 -15.797 14.773 1 97.25 47 ARG B O 1
ATOM 1887 N N . MET B 1 48 ? -13.836 -14.266 13.125 1 98.19 48 MET B N 1
ATOM 1888 C CA . MET B 1 48 ? -13.492 -15.211 12.07 1 98.19 48 MET B CA 1
ATOM 1889 C C . MET B 1 48 ? -12.055 -15.68 12.203 1 98.19 48 MET B C 1
ATOM 1891 O O . MET B 1 48 ? -11.781 -16.891 12.164 1 98.19 48 MET B O 1
ATOM 1895 N N . LEU B 1 49 ? -11.172 -14.781 12.398 1 97.81 49 LEU B N 1
ATOM 1896 C CA . LEU B 1 49 ? -9.758 -15.102 12.5 1 97.81 49 LEU B CA 1
ATOM 1897 C C . LEU B 1 49 ? -9.484 -16.016 13.688 1 97.81 49 LEU B C 1
ATOM 1899 O O . LEU B 1 49 ? -8.648 -16.922 13.609 1 97.81 49 LEU B O 1
ATOM 1903 N N . ASP B 1 50 ? -10.234 -15.805 14.758 1 97 50 ASP B N 1
ATOM 1904 C CA . ASP B 1 50 ? -10.078 -16.625 15.961 1 97 50 ASP B CA 1
ATOM 1905 C C . ASP B 1 50 ? -10.617 -18.031 15.742 1 97 50 ASP B C 1
ATOM 1907 O O . ASP B 1 50 ? -10.18 -18.984 16.391 1 97 50 ASP B O 1
ATOM 1911 N N . HIS B 1 51 ? -11.5 -18.141 14.891 1 97.06 51 HIS B N 1
ATOM 1912 C CA . HIS B 1 51 ? -12.172 -19.406 14.633 1 97.06 51 HIS B CA 1
ATOM 1913 C C . HIS B 1 51 ? -11.375 -20.266 13.656 1 97.06 51 HIS B C 1
ATOM 1915 O O . HIS B 1 51 ? -11.57 -21.484 13.594 1 97.06 51 HIS B O 1
ATOM 1921 N N . LEU B 1 52 ? -10.547 -19.672 12.883 1 97.94 52 LEU B N 1
ATOM 1922 C CA . LEU B 1 52 ? -9.859 -20.359 11.789 1 97.94 52 LEU B CA 1
ATOM 1923 C C . LEU B 1 52 ? -8.93 -21.438 12.328 1 97.94 52 LEU B C 1
ATOM 1925 O O . LEU B 1 52 ? -8.336 -21.281 13.398 1 97.94 52 LEU B O 1
ATOM 1929 N N . ARG B 1 53 ? -8.797 -22.531 11.625 1 97.44 53 ARG B N 1
ATOM 1930 C CA . ARG B 1 53 ? -7.848 -23.609 11.836 1 97.44 53 ARG B CA 1
ATOM 1931 C C . ARG B 1 53 ? -7.012 -23.875 10.586 1 97.44 53 ARG B C 1
ATOM 1933 O O . ARG B 1 53 ? -7.367 -23.422 9.492 1 97.44 53 ARG B O 1
ATOM 1940 N N . ALA B 1 54 ? -5.922 -24.641 10.812 1 97.5 54 ALA B N 1
ATOM 1941 C CA . ALA B 1 54 ? -5.078 -25 9.672 1 97.5 54 ALA B CA 1
ATOM 1942 C C . ALA B 1 54 ? -5.883 -25.734 8.609 1 97.5 54 ALA B C 1
ATOM 1944 O O . ALA B 1 54 ? -6.676 -26.625 8.93 1 97.5 54 ALA B O 1
ATOM 1945 N N . GLY B 1 55 ? -5.695 -25.328 7.355 1 96.56 55 GLY B N 1
ATOM 1946 C CA . GLY B 1 55 ? -6.398 -25.969 6.258 1 96.56 55 GLY B CA 1
ATOM 1947 C C . GLY B 1 55 ? -7.652 -25.234 5.832 1 96.56 55 GLY B C 1
ATOM 1948 O O . GLY B 1 55 ? -8.18 -25.469 4.742 1 96.56 55 GLY B O 1
ATOM 1949 N N . ASP B 1 56 ? -8.195 -24.328 6.691 1 98.06 56 ASP B N 1
ATOM 1950 C CA . ASP B 1 56 ? -9.344 -23.516 6.312 1 98.06 56 ASP B CA 1
ATOM 1951 C C . ASP B 1 56 ? -8.977 -22.516 5.207 1 98.06 56 ASP B C 1
ATOM 1953 O O . ASP B 1 56 ? -7.805 -22.188 5.031 1 98.06 56 ASP B O 1
ATOM 1957 N N . VAL B 1 57 ? -9.992 -22.125 4.445 1 98.06 57 VAL B N 1
ATOM 1958 C CA . VAL B 1 57 ? -9.805 -21.125 3.4 1 98.06 57 VAL B CA 1
ATOM 1959 C C . VAL B 1 57 ? -10.812 -20 3.578 1 98.06 57 VAL B C 1
ATOM 1961 O O . VAL B 1 57 ? -12.023 -20.234 3.619 1 98.06 57 VAL B O 1
ATOM 1964 N N . VAL B 1 58 ? -10.289 -18.797 3.752 1 98.56 58 VAL B N 1
ATOM 1965 C CA . VAL B 1 58 ? -11.148 -17.609 3.801 1 98.56 58 VAL B CA 1
ATOM 1966 C C . VAL B 1 58 ? -11.453 -17.141 2.383 1 98.56 58 VAL B C 1
ATOM 1968 O O . VAL B 1 58 ? -10.539 -16.844 1.612 1 98.56 58 VAL B O 1
ATOM 1971 N N . THR B 1 59 ? -12.703 -17.078 2.094 1 98.56 59 THR B N 1
ATOM 1972 C CA . THR B 1 59 ? -13.164 -16.641 0.779 1 98.56 59 THR B CA 1
ATOM 1973 C C . THR B 1 59 ? -13.93 -15.328 0.88 1 98.56 59 THR B C 1
ATOM 1975 O O . THR B 1 59 ? -14.766 -15.156 1.765 1 98.56 59 THR B O 1
ATOM 1978 N N . VAL B 1 60 ? -13.594 -14.383 0.007 1 98.06 60 VAL B N 1
ATOM 1979 C CA . VAL B 1 60 ? -14.289 -13.102 -0.075 1 98.06 60 VAL B CA 1
ATOM 1980 C C . VAL B 1 60 ? -14.758 -12.859 -1.508 1 98.06 60 VAL B C 1
ATOM 1982 O O . VAL B 1 60 ? -14.211 -13.43 -2.453 1 98.06 60 VAL B O 1
ATOM 1985 N N . THR B 1 61 ? -15.773 -12.031 -1.623 1 97.06 61 THR B N 1
ATOM 1986 C CA . THR B 1 61 ? -16.25 -11.719 -2.969 1 97.06 61 THR B CA 1
ATOM 1987 C C . THR B 1 61 ? -15.227 -10.836 -3.701 1 97.06 61 THR B C 1
ATOM 1989 O O . THR B 1 61 ? -15.023 -10.992 -4.906 1 97.06 61 THR B O 1
ATOM 1992 N N . SER B 1 62 ? -14.641 -9.938 -2.939 1 96.06 62 SER B N 1
ATOM 1993 C CA . SER B 1 62 ? -13.57 -9.07 -3.416 1 96.06 62 SER B CA 1
ATOM 1994 C C . SER B 1 62 ? -12.648 -8.656 -2.275 1 96.06 62 SER B C 1
ATOM 1996 O O . SER B 1 62 ? -13.039 -8.688 -1.107 1 96.06 62 SER B O 1
ATOM 1998 N N . LEU B 1 63 ? -11.406 -8.305 -2.605 1 96.25 63 LEU B N 1
ATOM 1999 C CA . LEU B 1 63 ? -10.406 -7.984 -1.589 1 96.25 63 LEU B CA 1
ATOM 2000 C C . LEU B 1 63 ? -10.812 -6.746 -0.796 1 96.25 63 LEU B C 1
ATOM 2002 O O . LEU B 1 63 ? -10.508 -6.637 0.393 1 96.25 63 LEU B O 1
ATOM 2006 N N . ASP B 1 64 ? -11.562 -5.844 -1.46 1 92.69 64 ASP B N 1
ATOM 2007 C CA . ASP B 1 64 ? -11.961 -4.621 -0.771 1 92.69 64 ASP B CA 1
ATOM 2008 C C . ASP B 1 64 ? -13.031 -4.906 0.281 1 92.69 64 ASP B C 1
ATOM 2010 O O . ASP B 1 64 ? -13.305 -4.059 1.135 1 92.69 64 ASP B O 1
ATOM 2014 N N . ARG B 1 65 ? -13.578 -6.117 0.24 1 93.88 65 ARG B N 1
ATOM 2015 C CA . ARG B 1 65 ? -14.477 -6.523 1.312 1 93.88 65 ARG B CA 1
ATOM 2016 C C . ARG B 1 65 ? -13.703 -7.031 2.521 1 93.88 65 ARG B C 1
ATOM 2018 O O . ARG B 1 65 ? -14.227 -7.078 3.633 1 93.88 65 ARG B O 1
ATOM 2025 N N . LEU B 1 66 ? -12.555 -7.402 2.301 1 95.38 66 LEU B N 1
ATOM 2026 C CA . LEU B 1 66 ? -11.734 -7.969 3.361 1 95.38 66 LEU B CA 1
ATOM 2027 C C . LEU B 1 66 ? -10.859 -6.895 4 1 95.38 66 LEU B C 1
ATOM 2029 O O . LEU B 1 66 ? -10.797 -6.789 5.23 1 95.38 66 LEU B O 1
ATOM 2033 N N . ALA B 1 67 ? -10.18 -6.129 3.18 1 94.5 67 ALA B N 1
ATOM 2034 C CA . ALA B 1 67 ? -9.133 -5.234 3.666 1 94.5 67 ALA B CA 1
ATOM 2035 C C . ALA B 1 67 ? -9.453 -3.779 3.332 1 94.5 67 ALA B C 1
ATOM 2037 O O . ALA B 1 67 ? -9.969 -3.484 2.25 1 94.5 67 ALA B O 1
ATOM 2038 N N . ARG B 1 68 ? -9.016 -2.855 4.152 1 90.06 68 ARG B N 1
ATOM 2039 C CA . ARG B 1 68 ? -9.336 -1.438 4.023 1 90.06 68 ARG B CA 1
ATOM 2040 C C . ARG B 1 68 ? -8.141 -0.651 3.496 1 90.06 68 ARG B C 1
ATOM 2042 O O . ARG B 1 68 ? -8.234 0.56 3.287 1 90.06 68 ARG B O 1
ATOM 2049 N N . SER B 1 69 ? -7.086 -1.302 3.408 1 89.12 69 SER B N 1
ATOM 2050 C CA . SER B 1 69 ? -5.832 -0.782 2.869 1 89.12 69 SER B CA 1
ATOM 2051 C C . SER B 1 69 ? -4.891 -1.914 2.471 1 89.12 69 SER B C 1
ATOM 2053 O O . SER B 1 69 ? -5.141 -3.078 2.789 1 89.12 69 SER B O 1
ATOM 2055 N N . THR B 1 70 ? -3.934 -1.557 1.782 1 89.56 70 THR B N 1
ATOM 2056 C CA . THR B 1 70 ? -2.926 -2.553 1.438 1 89.56 70 THR B CA 1
ATOM 2057 C C . THR B 1 70 ? -2.262 -3.107 2.697 1 89.56 70 THR B C 1
ATOM 2059 O O . THR B 1 70 ? -2.072 -4.32 2.822 1 89.56 70 THR B O 1
ATOM 2062 N N . ARG B 1 71 ? -1.927 -2.227 3.559 1 89 71 ARG B N 1
ATOM 2063 C CA . ARG B 1 71 ? -1.324 -2.662 4.812 1 89 71 ARG B CA 1
ATOM 2064 C C . ARG B 1 71 ? -2.244 -3.627 5.559 1 89 71 ARG B C 1
ATOM 2066 O O . ARG B 1 71 ? -1.793 -4.652 6.066 1 89 71 ARG B O 1
ATOM 2073 N N . ASP B 1 72 ? -3.424 -3.246 5.602 1 92.12 72 ASP B N 1
ATOM 2074 C CA . ASP B 1 72 ? -4.406 -4.105 6.254 1 92.12 72 ASP B CA 1
ATOM 2075 C C . ASP B 1 72 ? -4.477 -5.473 5.574 1 92.12 72 ASP B C 1
ATOM 2077 O O . ASP B 1 72 ? -4.508 -6.504 6.246 1 92.12 72 ASP B O 1
ATOM 2081 N N . LEU B 1 73 ? -4.531 -5.492 4.289 1 94.62 73 LEU B N 1
ATOM 2082 C CA . LEU B 1 73 ? -4.547 -6.73 3.52 1 94.62 73 LEU B CA 1
ATOM 2083 C C . LEU B 1 73 ? -3.34 -7.598 3.861 1 94.62 73 LEU B C 1
ATOM 2085 O O . LEU B 1 73 ? -3.486 -8.797 4.121 1 94.62 73 LEU B O 1
ATOM 2089 N N . LEU B 1 74 ? -2.242 -7.027 3.855 1 93.25 74 LEU B N 1
ATOM 2090 C CA . LEU B 1 74 ? -1.002 -7.754 4.105 1 93.25 74 LEU B CA 1
ATOM 2091 C C . LEU B 1 74 ? -0.972 -8.305 5.527 1 93.25 74 LEU B C 1
ATOM 2093 O O . LEU B 1 74 ? -0.508 -9.422 5.754 1 93.25 74 LEU B O 1
ATOM 2097 N N . ASP B 1 75 ? -1.459 -7.562 6.48 1 93.81 75 ASP B N 1
ATOM 2098 C CA . ASP B 1 75 ? -1.543 -8.016 7.863 1 93.81 75 ASP B CA 1
ATOM 2099 C C . ASP B 1 75 ? -2.467 -9.227 7.992 1 93.81 75 ASP B C 1
ATOM 2101 O O . ASP B 1 75 ? -2.137 -10.195 8.68 1 93.81 75 ASP B O 1
ATOM 2105 N N . ILE B 1 76 ? -3.566 -9.125 7.34 1 96.38 76 ILE B N 1
ATOM 2106 C CA . ILE B 1 76 ? -4.523 -10.227 7.379 1 96.38 76 ILE B CA 1
ATOM 2107 C C . ILE B 1 76 ? -3.918 -11.461 6.719 1 96.38 76 ILE B C 1
ATOM 2109 O O . ILE B 1 76 ? -4.02 -12.57 7.246 1 96.38 76 ILE B O 1
ATOM 2113 N N . ALA B 1 77 ? -3.322 -11.289 5.598 1 95.56 77 ALA B N 1
ATOM 2114 C CA . ALA B 1 77 ? -2.695 -12.391 4.879 1 95.56 77 ALA B CA 1
ATOM 2115 C C . ALA B 1 77 ? -1.629 -13.07 5.734 1 95.56 77 ALA B C 1
ATOM 2117 O O . ALA B 1 77 ? -1.512 -14.297 5.734 1 95.56 77 ALA B O 1
ATOM 2118 N N . GLU B 1 78 ? -0.83 -12.305 6.359 1 93.44 78 GLU B N 1
ATOM 2119 C CA . GLU B 1 78 ? 0.199 -12.836 7.246 1 93.44 78 GLU B CA 1
ATOM 2120 C C . GLU B 1 78 ? -0.416 -13.664 8.367 1 93.44 78 GLU B C 1
ATOM 2122 O O . GLU B 1 78 ? 0.089 -14.734 8.711 1 93.44 78 GLU B O 1
ATOM 2127 N N . ARG B 1 79 ? -1.455 -13.164 8.961 1 96.12 79 ARG B N 1
ATOM 2128 C CA . ARG B 1 79 ? -2.154 -13.883 10.016 1 96.12 79 ARG B CA 1
ATOM 2129 C C . ARG B 1 79 ? -2.709 -15.211 9.5 1 96.12 79 ARG B C 1
ATOM 2131 O O . ARG B 1 79 ? -2.596 -16.234 10.172 1 96.12 79 ARG B O 1
ATOM 2138 N N . LEU B 1 80 ? -3.297 -15.18 8.305 1 96.94 80 LEU B N 1
ATOM 2139 C CA . LEU B 1 80 ? -3.818 -16.406 7.695 1 96.94 80 LEU B CA 1
ATOM 2140 C C . LEU B 1 80 ? -2.703 -17.422 7.477 1 96.94 80 LEU B C 1
ATOM 2142 O O . LEU B 1 80 ? -2.879 -18.609 7.762 1 96.94 80 LEU B O 1
ATOM 2146 N N . GLN B 1 81 ? -1.606 -16.906 7.008 1 93.75 81 GLN B N 1
ATOM 2147 C CA . GLN B 1 81 ? -0.461 -17.781 6.777 1 93.75 81 GLN B CA 1
ATOM 2148 C C . GLN B 1 81 ? 0.018 -18.422 8.078 1 93.75 81 GLN B C 1
ATOM 2150 O O . GLN B 1 81 ? 0.32 -19.609 8.117 1 93.75 81 GLN B O 1
ATOM 2155 N N . ALA B 1 82 ? 0.068 -17.672 9.109 1 94.88 82 ALA B N 1
ATOM 2156 C CA . ALA B 1 82 ? 0.52 -18.156 10.414 1 94.88 82 ALA B CA 1
ATOM 2157 C C . ALA B 1 82 ? -0.4 -19.25 10.945 1 94.88 82 ALA B C 1
ATOM 2159 O O . ALA B 1 82 ? 0.057 -20.188 11.594 1 94.88 82 ALA B O 1
ATOM 2160 N N . ILE B 1 83 ? -1.64 -19.156 10.703 1 96.25 83 ILE B N 1
ATOM 2161 C CA . ILE B 1 83 ? -2.645 -20.125 11.133 1 96.25 83 ILE B CA 1
ATOM 2162 C C . ILE B 1 83 ? -2.584 -21.359 10.242 1 96.25 83 ILE B C 1
ATOM 2164 O O . ILE B 1 83 ? -3.021 -22.438 10.641 1 96.25 83 ILE B O 1
ATOM 2168 N N . GLY B 1 84 ? -1.994 -21.188 9.062 1 95.75 84 GLY B N 1
ATOM 2169 C CA . GLY B 1 84 ? -2.037 -22.234 8.055 1 95.75 84 GLY B CA 1
ATOM 2170 C C . GLY B 1 84 ? -3.32 -22.234 7.246 1 95.75 84 GLY B C 1
ATOM 2171 O O . GLY B 1 84 ? -3.732 -23.266 6.723 1 95.75 84 GLY B O 1
ATOM 2172 N N . ALA B 1 85 ? -4.031 -21.109 7.219 1 97.25 85 ALA B N 1
ATOM 2173 C CA . ALA B 1 85 ? -5.262 -20.953 6.445 1 97.25 85 ALA B CA 1
ATOM 2174 C C . ALA B 1 85 ? -4.984 -20.25 5.117 1 97.25 85 ALA B C 1
ATOM 2176 O O . ALA B 1 85 ? -3.961 -19.578 4.961 1 97.25 85 ALA B O 1
ATOM 2177 N N . GLY B 1 86 ? -5.871 -20.438 4.141 1 97 86 GLY B N 1
ATOM 2178 C CA . GLY B 1 86 ? -5.723 -19.828 2.824 1 97 86 GLY B CA 1
ATOM 2179 C C . GLY B 1 86 ? -6.648 -18.656 2.605 1 97 86 GLY B C 1
ATOM 2180 O O . GLY B 1 86 ? -7.566 -18.422 3.395 1 97 86 GLY B O 1
ATOM 2181 N N . LEU B 1 87 ? -6.34 -17.906 1.581 1 97.69 87 LEU B N 1
ATOM 2182 C CA . LEU B 1 87 ? -7.148 -16.766 1.124 1 97.69 87 LEU B CA 1
ATOM 2183 C C . LEU B 1 87 ? -7.57 -16.969 -0.329 1 97.69 87 LEU B C 1
ATOM 2185 O O . LEU B 1 87 ? -6.762 -17.359 -1.17 1 97.69 87 LEU B O 1
ATOM 2189 N N . ARG B 1 88 ? -8.797 -16.672 -0.532 1 97.56 88 ARG B N 1
ATOM 2190 C CA . ARG B 1 88 ? -9.328 -16.734 -1.889 1 97.56 88 ARG B CA 1
ATOM 2191 C C . ARG B 1 88 ? -10.289 -15.578 -2.15 1 97.56 88 ARG B C 1
ATOM 2193 O O . ARG B 1 88 ? -11.242 -15.375 -1.4 1 97.56 88 ARG B O 1
ATOM 2200 N N . SER B 1 89 ? -10.016 -14.836 -3.186 1 97.38 89 SER B N 1
ATOM 2201 C CA . SER B 1 89 ? -10.938 -13.797 -3.643 1 97.38 89 SER B CA 1
ATOM 2202 C C . SER B 1 89 ? -11.664 -14.219 -4.91 1 97.38 89 SER B C 1
ATOM 2204 O O . SER B 1 89 ? -11.039 -14.641 -5.883 1 97.38 89 SER B O 1
ATOM 2206 N N . LEU B 1 90 ? -12.969 -14.094 -4.941 1 97 90 LEU B N 1
ATOM 2207 C CA . LEU B 1 90 ? -13.75 -14.492 -6.105 1 97 90 LEU B CA 1
ATOM 2208 C C . LEU B 1 90 ? -13.508 -13.539 -7.277 1 97 90 LEU B C 1
ATOM 2210 O O . LEU B 1 90 ? -13.469 -13.969 -8.43 1 97 90 LEU B O 1
ATOM 2214 N N . SER B 1 91 ? -13.328 -12.258 -7 1 95.62 91 SER B N 1
ATOM 2215 C CA . SER B 1 91 ? -13.164 -11.242 -8.039 1 95.62 91 SER B CA 1
ATOM 2216 C C . SER B 1 91 ? -11.711 -11.125 -8.469 1 95.62 91 SER B C 1
ATOM 2218 O O . SER B 1 91 ? -11.422 -10.617 -9.555 1 95.62 91 SER B O 1
ATOM 2220 N N . GLU B 1 92 ? -10.781 -11.531 -7.664 1 95.19 92 GLU B N 1
ATOM 2221 C CA . GLU B 1 92 ? -9.352 -11.445 -7.938 1 95.19 92 GLU B CA 1
ATOM 2222 C C . GLU B 1 92 ? -8.703 -12.828 -7.91 1 95.19 92 GLU B C 1
ATOM 2224 O O . GLU B 1 92 ? -8.078 -13.211 -6.918 1 95.19 92 GLU B O 1
ATOM 2229 N N . PRO B 1 93 ? -8.75 -13.516 -9.023 1 92.12 93 PRO B N 1
ATOM 2230 C CA . PRO B 1 93 ? -8.273 -14.898 -9.055 1 92.12 93 PRO B CA 1
ATOM 2231 C C . PRO B 1 93 ? -6.797 -15.031 -8.703 1 92.12 93 PRO B C 1
ATOM 2233 O O . PRO B 1 93 ? -6.367 -16.078 -8.211 1 92.12 93 PRO B O 1
ATOM 2236 N N . TRP B 1 94 ? -6.062 -14.023 -8.914 1 90 94 TRP B N 1
ATOM 2237 C CA . TRP B 1 94 ? -4.641 -14.055 -8.578 1 90 94 TRP B CA 1
ATOM 2238 C C . TRP B 1 94 ? -4.441 -14.133 -7.066 1 90 94 TRP B C 1
ATOM 2240 O O . TRP B 1 94 ? -3.365 -14.508 -6.598 1 90 94 TRP B O 1
ATOM 2250 N N . ALA B 1 95 ? -5.449 -13.742 -6.332 1 93.31 95 ALA B N 1
ATOM 2251 C CA . ALA B 1 95 ? -5.395 -13.781 -4.875 1 93.31 95 ALA B CA 1
ATOM 2252 C C . ALA B 1 95 ? -5.938 -15.102 -4.34 1 93.31 95 ALA B C 1
ATOM 2254 O O . ALA B 1 95 ? -6.945 -15.125 -3.633 1 93.31 95 ALA B O 1
ATOM 2255 N N . ASP B 1 96 ? -5.367 -16.125 -4.734 1 93.38 96 ASP B N 1
ATOM 2256 C CA . ASP B 1 96 ? -5.637 -17.469 -4.27 1 93.38 96 ASP B CA 1
ATOM 2257 C C . ASP B 1 96 ? -4.371 -18.125 -3.721 1 93.38 96 ASP B C 1
ATOM 2259 O O . ASP B 1 96 ? -3.467 -18.484 -4.48 1 93.38 96 ASP B O 1
ATOM 2263 N N . THR B 1 97 ? -4.332 -18.297 -2.43 1 92.75 97 THR B N 1
ATOM 2264 C CA . THR B 1 97 ? -3.107 -18.781 -1.804 1 92.75 97 THR B CA 1
ATOM 2265 C C . THR B 1 97 ? -3.188 -20.281 -1.559 1 92.75 97 THR B C 1
ATOM 2267 O O . THR B 1 97 ? -2.354 -20.844 -0.849 1 92.75 97 THR B O 1
ATOM 2270 N N . THR B 1 98 ? -4.207 -20.922 -2.047 1 88.75 98 THR B N 1
ATOM 2271 C CA . THR B 1 98 ? -4.41 -22.344 -1.782 1 88.75 98 THR B CA 1
ATOM 2272 C C . THR B 1 98 ? -3.713 -23.188 -2.842 1 88.75 98 THR B C 1
ATOM 2274 O O . THR B 1 98 ? -3.623 -24.406 -2.703 1 88.75 98 THR B O 1
ATOM 2277 N N . SER B 1 99 ? -3.18 -22.609 -3.916 1 85.81 99 SER B N 1
ATOM 2278 C CA . SER B 1 99 ? -2.496 -23.297 -5 1 85.81 99 SER B CA 1
ATOM 2279 C C . SER B 1 99 ? -0.981 -23.219 -4.848 1 85.81 99 SER B C 1
ATOM 2281 O O . SER B 1 99 ? -0.479 -22.422 -4.039 1 85.81 99 SER B O 1
ATOM 2283 N N . PRO B 1 100 ? -0.252 -24.047 -5.629 1 81.56 100 PRO B N 1
ATOM 2284 C CA . PRO B 1 100 ? 1.205 -23.906 -5.613 1 81.56 100 PRO B CA 1
ATOM 2285 C C . PRO B 1 100 ? 1.667 -22.5 -5.996 1 81.56 100 PRO B C 1
ATOM 2287 O O . PRO B 1 100 ? 2.607 -21.969 -5.398 1 81.56 100 PRO B O 1
ATOM 2290 N N . ALA B 1 101 ? 0.917 -21.938 -6.895 1 81.25 101 ALA B N 1
ATOM 2291 C CA . ALA B 1 101 ? 1.198 -20.547 -7.27 1 81.25 101 ALA B CA 1
ATOM 2292 C C . ALA B 1 101 ? 0.892 -19.594 -6.121 1 81.25 101 ALA B C 1
ATOM 2294 O O . ALA B 1 101 ? 1.442 -18.484 -6.055 1 81.25 101 ALA B O 1
ATOM 2295 N N . GLY B 1 102 ? 0.076 -20.109 -5.188 1 86.75 102 GLY B N 1
ATOM 2296 C CA . GLY B 1 102 ? -0.327 -19.312 -4.035 1 86.75 102 GLY B CA 1
ATOM 2297 C C . GLY B 1 102 ? 0.829 -18.969 -3.115 1 86.75 102 GLY B C 1
ATOM 2298 O O . GLY B 1 102 ? 0.829 -17.922 -2.48 1 86.75 102 GLY B O 1
ATOM 2299 N N . LYS B 1 103 ? 1.783 -19.859 -3.154 1 86.19 103 LYS B N 1
ATOM 2300 C CA . LYS B 1 103 ? 2.963 -19.594 -2.338 1 86.19 103 LYS B CA 1
ATOM 2301 C C . LYS B 1 103 ? 3.691 -18.344 -2.814 1 86.19 103 LYS B C 1
ATOM 2303 O O . LYS B 1 103 ? 4.195 -17.562 -2.004 1 86.19 103 LYS B O 1
ATOM 2308 N N . MET B 1 104 ? 3.688 -18.172 -4.078 1 87.31 104 MET B N 1
ATOM 2309 C CA . MET B 1 104 ? 4.332 -17 -4.645 1 87.31 104 MET B CA 1
ATOM 2310 C C . MET B 1 104 ? 3.564 -15.727 -4.281 1 87.31 104 MET B C 1
ATOM 2312 O O . MET B 1 104 ? 4.168 -14.703 -3.973 1 87.31 104 MET B O 1
ATOM 2316 N N . VAL B 1 105 ? 2.281 -15.836 -4.242 1 90.94 105 VAL B N 1
ATOM 2317 C CA . VAL B 1 105 ? 1.441 -14.703 -3.867 1 90.94 105 VAL B CA 1
ATOM 2318 C C . VAL B 1 105 ? 1.764 -14.273 -2.438 1 90.94 105 VAL B C 1
ATOM 2320 O O . VAL B 1 105 ? 1.984 -13.086 -2.174 1 90.94 105 VAL B O 1
ATOM 2323 N N . LEU B 1 106 ? 1.875 -15.219 -1.563 1 90.62 106 LEU B N 1
ATOM 2324 C CA . LEU B 1 106 ? 2.17 -14.938 -0.163 1 90.62 106 LEU B CA 1
ATOM 2325 C C . LEU B 1 106 ? 3.564 -14.336 -0.012 1 90.62 106 LEU B C 1
ATOM 2327 O O . LEU B 1 106 ? 3.777 -13.453 0.82 1 90.62 106 LEU B O 1
ATOM 2331 N N . THR B 1 107 ? 4.477 -14.844 -0.792 1 89.88 107 THR B N 1
ATOM 2332 C CA . THR B 1 107 ? 5.836 -14.312 -0.771 1 89.88 107 THR B CA 1
ATOM 2333 C C . THR B 1 107 ? 5.852 -12.844 -1.193 1 89.88 107 THR B C 1
ATOM 2335 O O . THR B 1 107 ? 6.5 -12.016 -0.551 1 89.88 107 THR B O 1
ATOM 2338 N N . VAL B 1 108 ? 5.121 -12.555 -2.219 1 92.44 108 VAL B N 1
ATOM 2339 C CA . VAL B 1 108 ? 5.059 -11.18 -2.709 1 92.44 108 VAL B CA 1
ATOM 2340 C C . VAL B 1 108 ? 4.363 -10.297 -1.678 1 92.44 108 VAL B C 1
ATOM 2342 O O . VAL B 1 108 ? 4.816 -9.18 -1.397 1 92.44 108 VAL B O 1
ATOM 2345 N N . PHE B 1 109 ? 3.287 -10.797 -1.087 1 92.62 109 PHE B N 1
ATOM 2346 C CA . PHE B 1 109 ? 2.604 -10.062 -0.029 1 92.62 109 PHE B CA 1
ATOM 2347 C C . PHE B 1 109 ? 3.562 -9.734 1.109 1 92.62 109 PHE B C 1
ATOM 2349 O O . PHE B 1 109 ? 3.637 -8.586 1.556 1 92.62 109 PHE B O 1
ATOM 2356 N N . ALA B 1 110 ? 4.277 -10.719 1.514 1 90.94 110 ALA B N 1
ATOM 2357 C CA . ALA B 1 110 ? 5.238 -10.523 2.596 1 90.94 110 ALA B CA 1
ATOM 2358 C C . ALA B 1 110 ? 6.32 -9.523 2.199 1 90.94 110 ALA B C 1
ATOM 2360 O O . ALA B 1 110 ? 6.734 -8.688 3.01 1 90.94 110 ALA B O 1
ATOM 2361 N N . GLY B 1 111 ? 6.738 -9.656 0.997 1 92.81 111 GLY B N 1
ATOM 2362 C CA . GLY B 1 111 ? 7.727 -8.727 0.476 1 92.81 111 GLY B CA 1
ATOM 2363 C C . GLY B 1 111 ? 7.238 -7.285 0.457 1 92.81 111 GLY B C 1
ATOM 2364 O O . GLY B 1 111 ? 7.957 -6.375 0.874 1 92.81 111 GLY B O 1
ATOM 2365 N N . ILE B 1 112 ? 6.051 -7.09 0.012 1 92.5 112 ILE B N 1
ATOM 2366 C CA . ILE B 1 112 ? 5.465 -5.754 -0.038 1 92.5 112 ILE B CA 1
ATOM 2367 C C . ILE B 1 112 ? 5.289 -5.215 1.38 1 92.5 112 ILE B C 1
ATOM 2369 O O . ILE B 1 112 ? 5.531 -4.031 1.636 1 92.5 112 ILE B O 1
ATOM 2373 N N . ALA B 1 113 ? 4.844 -6.062 2.262 1 90.81 113 ALA B N 1
ATOM 2374 C CA . ALA B 1 113 ? 4.707 -5.652 3.658 1 90.81 113 ALA B CA 1
ATOM 2375 C C . ALA B 1 113 ? 6.039 -5.164 4.223 1 90.81 113 ALA B C 1
ATOM 2377 O O . ALA B 1 113 ? 6.094 -4.125 4.883 1 90.81 113 ALA B O 1
ATOM 2378 N N . GLU B 1 114 ? 7.055 -5.859 3.979 1 92.12 114 GLU B N 1
ATOM 2379 C CA . GLU B 1 114 ? 8.391 -5.48 4.438 1 92.12 114 GLU B CA 1
ATOM 2380 C C . GLU B 1 114 ? 8.836 -4.168 3.803 1 92.12 114 GLU B C 1
ATOM 2382 O O . GLU B 1 114 ? 9.445 -3.324 4.469 1 92.12 114 GLU B O 1
ATOM 2387 N N . PHE B 1 115 ? 8.539 -4.051 2.561 1 91.81 115 PHE B N 1
ATOM 2388 C CA . PHE B 1 115 ? 8.844 -2.818 1.842 1 91.81 115 PHE B CA 1
ATOM 2389 C C . PHE B 1 115 ? 8.156 -1.626 2.492 1 91.81 115 PHE B C 1
ATOM 2391 O O . PHE B 1 115 ? 8.789 -0.603 2.756 1 91.81 115 PHE B O 1
ATOM 2398 N N . GLU B 1 116 ? 6.93 -1.803 2.791 1 89.12 116 GLU B N 1
ATOM 2399 C CA . GLU B 1 116 ? 6.184 -0.739 3.455 1 89.12 116 GLU B CA 1
ATOM 2400 C C . GLU B 1 116 ? 6.797 -0.397 4.809 1 89.12 116 GLU B C 1
ATOM 2402 O O . GLU B 1 116 ? 6.918 0.777 5.164 1 89.12 116 GLU B O 1
ATOM 2407 N N . ARG B 1 117 ? 7.062 -1.328 5.555 1 87.69 117 ARG B N 1
ATOM 2408 C CA . ARG B 1 117 ? 7.68 -1.121 6.859 1 87.69 117 ARG B CA 1
ATOM 2409 C C . ARG B 1 117 ? 8.992 -0.357 6.734 1 87.69 117 ARG B C 1
ATOM 2411 O O . ARG B 1 117 ? 9.273 0.546 7.523 1 87.69 117 ARG B O 1
ATOM 2418 N N . SER B 1 118 ? 9.766 -0.797 5.77 1 90.31 118 SER B N 1
ATOM 2419 C CA . SER B 1 118 ? 11.047 -0.128 5.555 1 90.31 118 SER B CA 1
ATOM 2420 C C . SER B 1 118 ? 10.852 1.354 5.25 1 90.31 118 SER B C 1
ATOM 2422 O O . SER B 1 118 ? 11.625 2.195 5.707 1 90.31 118 SER B O 1
ATOM 2424 N N . LEU B 1 119 ? 9.828 1.668 4.453 1 88.62 119 LEU B N 1
ATOM 2425 C CA . LEU B 1 119 ? 9.539 3.057 4.113 1 88.62 119 LEU B CA 1
ATOM 2426 C C . LEU B 1 119 ? 9.148 3.852 5.355 1 88.62 119 LEU B C 1
ATOM 2428 O O . LEU B 1 119 ? 9.555 5.004 5.512 1 88.62 119 LEU B O 1
ATOM 2432 N N . ILE B 1 120 ? 8.383 3.258 6.172 1 88.88 120 ILE B N 1
ATOM 2433 C CA . ILE B 1 120 ? 7.93 3.92 7.387 1 88.88 120 ILE B CA 1
ATOM 2434 C C . ILE B 1 120 ? 9.125 4.207 8.297 1 88.88 120 ILE B C 1
ATOM 2436 O O . ILE B 1 120 ? 9.242 5.305 8.852 1 88.88 120 ILE B O 1
ATOM 2440 N N . VAL B 1 121 ? 9.961 3.24 8.445 1 89.69 121 VAL B N 1
ATOM 2441 C CA . VAL B 1 121 ? 11.141 3.385 9.289 1 89.69 121 VAL B CA 1
ATOM 2442 C C . VAL B 1 121 ? 12.023 4.512 8.758 1 89.69 121 VAL B C 1
ATOM 2444 O O . VAL B 1 121 ? 12.5 5.348 9.531 1 89.69 121 VAL B O 1
ATOM 2447 N N . GLU B 1 122 ? 12.172 4.516 7.52 1 85.38 122 GLU B N 1
ATOM 2448 C CA . GLU B 1 122 ? 12.992 5.555 6.898 1 85.38 122 GLU B CA 1
ATOM 2449 C C . GLU B 1 122 ? 12.375 6.938 7.102 1 85.38 122 GLU B C 1
ATOM 2451 O O . GLU B 1 122 ? 13.078 7.898 7.418 1 85.38 122 GLU B O 1
ATOM 2456 N N . ARG B 1 123 ? 11.133 7.043 6.922 1 82.25 123 ARG B N 1
ATOM 2457 C CA . ARG B 1 123 ? 10.43 8.305 7.102 1 82.25 123 ARG B CA 1
ATOM 2458 C C . ARG B 1 123 ? 10.539 8.797 8.539 1 82.25 123 ARG B C 1
ATOM 2460 O O . ARG B 1 123 ? 10.766 9.984 8.781 1 82.25 123 ARG B O 1
ATOM 2467 N N . THR B 1 124 ? 10.391 7.902 9.406 1 87.69 124 THR B N 1
ATOM 2468 C CA . THR B 1 124 ? 10.484 8.227 10.828 1 87.69 124 THR B CA 1
ATOM 2469 C C . THR B 1 124 ? 11.898 8.68 11.188 1 87.69 124 THR B C 1
ATOM 2471 O O . THR B 1 124 ? 12.078 9.656 11.922 1 87.69 124 THR B O 1
ATOM 2474 N N . ARG B 1 125 ? 12.789 7.945 10.664 1 85.88 125 ARG B N 1
ATOM 2475 C CA . ARG B 1 125 ? 14.188 8.305 10.914 1 85.88 125 ARG B CA 1
ATOM 2476 C C . ARG B 1 125 ? 14.5 9.695 10.375 1 85.88 125 ARG B C 1
ATOM 2478 O O . ARG B 1 125 ? 15.109 10.508 11.07 1 85.88 125 ARG B O 1
ATOM 2485 N N . ARG B 1 126 ? 14.062 9.977 9.258 1 81.88 126 ARG B N 1
ATOM 2486 C CA . ARG B 1 126 ? 14.281 11.281 8.648 1 81.88 126 ARG B CA 1
ATOM 2487 C C . ARG B 1 126 ? 13.57 12.375 9.445 1 81.88 126 ARG B C 1
ATOM 2489 O O . ARG B 1 126 ? 14.117 13.469 9.633 1 81.88 126 ARG B O 1
ATOM 2496 N N . GLY B 1 127 ? 12.406 12.016 9.836 1 81.06 127 GLY B N 1
ATOM 2497 C CA . GLY B 1 127 ? 11.672 12.953 10.672 1 81.06 127 GLY B CA 1
ATOM 2498 C C . GLY B 1 127 ? 12.359 13.25 11.984 1 81.06 127 GLY B C 1
ATOM 2499 O O . GLY B 1 127 ? 12.422 14.406 12.414 1 81.06 127 GLY B O 1
ATOM 2500 N N . ARG B 1 128 ? 12.922 12.281 12.492 1 87.06 128 ARG B N 1
ATOM 2501 C CA . ARG B 1 128 ? 13.625 12.43 13.758 1 87.06 128 ARG B CA 1
ATOM 2502 C C . ARG B 1 128 ? 14.906 13.242 13.578 1 87.06 128 ARG B C 1
ATOM 2504 O O . ARG B 1 128 ? 15.219 14.102 14.406 1 87.06 128 ARG B O 1
ATOM 2511 N N . GLU B 1 129 ? 15.57 12.906 12.562 1 84.62 129 GLU B N 1
ATOM 2512 C CA . GLU B 1 129 ? 16.797 13.641 12.273 1 84.62 129 GLU B CA 1
ATOM 2513 C C . GLU B 1 129 ? 16.516 15.117 12.016 1 84.62 129 GLU B C 1
ATOM 2515 O O . GLU B 1 129 ? 17.25 15.992 12.477 1 84.62 129 GLU B O 1
ATOM 2520 N N . ALA B 1 130 ? 15.43 15.297 11.32 1 83.19 130 ALA B N 1
ATOM 2521 C CA . ALA B 1 130 ? 15.023 16.672 11.07 1 83.19 130 ALA B CA 1
ATOM 2522 C C . ALA B 1 130 ? 14.648 17.375 12.367 1 83.19 130 ALA B C 1
ATOM 2524 O O . ALA B 1 130 ? 14.984 18.547 12.57 1 83.19 130 ALA B O 1
ATOM 2525 N N . ALA B 1 131 ? 13.984 16.703 13.117 1 87.5 131 ALA B N 1
ATOM 2526 C CA . ALA B 1 131 ? 13.602 17.25 14.414 1 87.5 131 ALA B CA 1
ATOM 2527 C C . ALA B 1 131 ? 14.828 17.547 15.273 1 87.5 131 ALA B C 1
ATOM 2529 O O . ALA B 1 131 ? 14.898 18.578 15.93 1 87.5 131 ALA B O 1
ATOM 2530 N N . ARG B 1 132 ? 15.758 16.703 15.219 1 86.88 132 ARG B N 1
ATOM 2531 C CA . ARG B 1 132 ? 17 16.891 15.945 1 86.88 132 ARG B CA 1
ATOM 2532 C C . ARG B 1 132 ? 17.75 18.125 15.438 1 86.88 132 ARG B C 1
ATOM 2534 O O . ARG B 1 132 ? 18.281 18.906 16.219 1 86.88 132 ARG B O 1
ATOM 2541 N N . ARG B 1 133 ? 17.719 18.266 14.234 1 86.25 133 ARG B N 1
ATOM 2542 C CA . ARG B 1 133 ? 18.359 19.422 13.641 1 86.25 133 ARG B CA 1
ATOM 2543 C C . ARG B 1 133 ? 17.672 20.703 14.047 1 86.25 133 ARG B C 1
ATOM 2545 O O . ARG B 1 133 ? 18.297 21.766 14.117 1 86.25 133 ARG B O 1
ATOM 2552 N N . ARG B 1 134 ? 16.453 20.484 14.375 1 89.88 134 ARG B N 1
ATOM 2553 C CA . ARG B 1 134 ? 15.672 21.641 14.812 1 89.88 134 ARG B CA 1
ATOM 2554 C C . ARG B 1 134 ? 15.781 21.828 16.328 1 89.88 134 ARG B C 1
ATOM 2556 O O . ARG B 1 134 ? 15.141 22.703 16.891 1 89.88 134 ARG B O 1
ATOM 2563 N N . GLY B 1 135 ? 16.5 20.953 16.906 1 86.62 135 GLY B N 1
ATOM 2564 C CA . GLY B 1 135 ? 16.812 21.141 18.312 1 86.62 135 GLY B CA 1
ATOM 2565 C C . GLY B 1 135 ? 15.898 20.359 19.25 1 86.62 135 GLY B C 1
ATOM 2566 O O . GLY B 1 135 ? 15.922 20.562 20.469 1 86.62 135 GLY B O 1
ATOM 2567 N N . VAL B 1 136 ? 15.078 19.641 18.562 1 84.81 136 VAL B N 1
ATOM 2568 C CA . VAL B 1 136 ? 14.195 18.828 19.391 1 84.81 136 VAL B CA 1
ATOM 2569 C C . VAL B 1 136 ? 15.008 17.797 20.172 1 84.81 136 VAL B C 1
ATOM 2571 O O . VAL B 1 136 ? 15.875 17.125 19.594 1 84.81 136 VAL B O 1
ATOM 2574 N N . GLN B 1 137 ? 14.93 17.766 21.484 1 79 137 GLN B N 1
ATOM 2575 C CA . GLN B 1 137 ? 15.609 16.797 22.328 1 79 137 GLN B CA 1
ATOM 2576 C C . GLN B 1 137 ? 14.797 15.508 22.438 1 79 137 GLN B C 1
ATOM 2578 O O . GLN B 1 137 ? 13.594 15.547 22.734 1 79 137 GLN B O 1
ATOM 2583 N N . PHE B 1 138 ? 15.508 14.461 21.875 1 81.06 138 PHE B N 1
ATOM 2584 C CA . PHE B 1 138 ? 14.859 13.156 21.969 1 81.06 138 PHE B CA 1
ATOM 2585 C C . PHE B 1 138 ? 15.266 12.438 23.25 1 81.06 138 PHE B C 1
ATOM 2587 O O . PHE B 1 138 ? 16.312 12.734 23.828 1 81.06 138 PHE B O 1
ATOM 2594 N N . GLY B 1 139 ? 14.445 11.523 23.625 1 75.19 139 GLY B N 1
ATOM 2595 C CA . GLY B 1 139 ? 14.711 10.781 24.844 1 75.19 139 GLY B CA 1
ATOM 2596 C C . GLY B 1 139 ? 13.844 11.219 26.016 1 75.19 139 GLY B C 1
ATOM 2597 O O . GLY B 1 139 ? 13 12.102 25.875 1 75.19 139 GLY B O 1
ATOM 2598 N N . ARG B 1 140 ? 13.953 10.477 26.984 1 72.81 140 ARG B N 1
ATOM 2599 C CA . ARG B 1 140 ? 13.188 10.742 28.203 1 72.81 140 ARG B CA 1
ATOM 2600 C C . ARG B 1 140 ? 13.516 12.125 28.766 1 72.81 140 ARG B C 1
ATOM 2602 O O . ARG B 1 140 ? 14.68 12.516 28.812 1 72.81 140 ARG B O 1
ATOM 2609 N N . ARG B 1 141 ? 12.531 12.891 28.844 1 76.19 141 ARG B N 1
ATOM 2610 C CA . ARG B 1 141 ? 12.727 14.18 29.5 1 76.19 141 ARG B CA 1
ATOM 2611 C C . ARG B 1 141 ? 13.492 14.016 30.812 1 76.19 141 ARG B C 1
ATOM 2613 O O . ARG B 1 141 ? 13.227 13.086 31.578 1 76.19 141 ARG B O 1
ATOM 2620 N N . PRO B 1 142 ? 14.438 14.852 30.953 1 76.38 142 PRO B N 1
ATOM 2621 C CA . PRO B 1 142 ? 15.117 14.727 32.25 1 76.38 142 PRO B CA 1
ATOM 2622 C C . PRO B 1 142 ? 14.164 14.898 33.438 1 76.38 142 PRO B C 1
ATOM 2624 O O . PRO B 1 142 ? 13.234 15.703 33.344 1 76.38 142 PRO B O 1
ATOM 2627 N N . ALA B 1 143 ? 14.359 14.023 34.375 1 81.44 143 ALA B N 1
ATOM 2628 C CA . ALA B 1 143 ? 13.531 14.07 35.562 1 81.44 143 ALA B CA 1
ATOM 2629 C C . ALA B 1 143 ? 13.68 15.406 36.281 1 81.44 143 ALA B C 1
ATOM 2631 O O . ALA B 1 143 ? 12.75 15.867 36.938 1 81.44 143 ALA B O 1
ATOM 2632 N N . LEU B 1 144 ? 14.812 16 36.188 1 88.38 144 LEU B N 1
ATOM 2633 C CA . LEU B 1 144 ? 15.086 17.25 36.875 1 88.38 144 LEU B CA 1
ATOM 2634 C C . LEU B 1 144 ? 15.406 18.359 35.875 1 88.38 144 LEU B C 1
ATOM 2636 O O . LEU B 1 144 ? 16.141 18.141 34.906 1 88.38 144 LEU B O 1
ATOM 2640 N N . THR B 1 145 ? 14.875 19.469 36.094 1 87 145 THR B N 1
ATOM 2641 C CA . THR B 1 145 ? 15.188 20.641 35.281 1 87 145 THR B CA 1
ATOM 2642 C C . THR B 1 145 ? 16.578 21.188 35.625 1 87 145 THR B C 1
ATOM 2644 O O . THR B 1 145 ? 17.125 20.875 36.688 1 87 145 THR B O 1
ATOM 2647 N N . PRO B 1 146 ? 17.031 21.938 34.656 1 86 146 PRO B N 1
ATOM 2648 C CA . PRO B 1 146 ? 18.312 22.562 34.969 1 86 146 PRO B CA 1
ATOM 2649 C C . PRO B 1 146 ? 18.266 23.391 36.25 1 86 146 PRO B C 1
ATOM 2651 O O . PRO B 1 146 ? 19.234 23.375 37.031 1 86 146 PRO B O 1
ATOM 2654 N N . ALA B 1 147 ? 17.25 24.031 36.531 1 90.06 147 ALA B N 1
ATOM 2655 C CA . ALA B 1 147 ? 17.094 24.828 37.75 1 90.06 147 ALA B CA 1
ATOM 2656 C C . ALA B 1 147 ? 17.062 23.922 38.969 1 90.06 147 ALA B C 1
ATOM 2658 O O . ALA B 1 147 ? 17.656 24.25 40 1 90.06 147 ALA B O 1
ATOM 2659 N N . GLN B 1 148 ? 16.438 22.781 38.812 1 92.12 148 GLN B N 1
ATOM 2660 C CA . GLN B 1 148 ? 16.375 21.828 39.906 1 92.12 148 GLN B CA 1
ATOM 2661 C C . GLN B 1 148 ? 17.734 21.203 40.156 1 92.12 148 GLN B C 1
ATOM 2663 O O . GLN B 1 148 ? 18.109 20.969 41.312 1 92.12 148 GLN B O 1
ATOM 2668 N N . VAL B 1 149 ? 18.406 21.016 39.125 1 92.69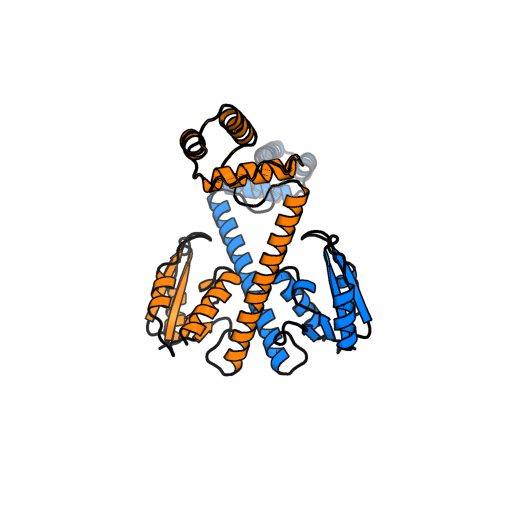 149 VAL B N 1
ATOM 2669 C CA . VAL B 1 149 ? 19.75 20.453 39.25 1 92.69 149 VAL B CA 1
ATOM 2670 C C . VAL B 1 149 ? 20.656 21.469 39.938 1 92.69 149 VAL B C 1
ATOM 2672 O O . VAL B 1 149 ? 21.438 21.109 40.844 1 92.69 149 VAL B O 1
ATOM 2675 N N . SER B 1 150 ? 20.547 22.656 39.531 1 91.69 150 SER B N 1
ATOM 2676 C CA . SER B 1 150 ? 21.328 23.719 40.188 1 91.69 150 SER B CA 1
ATOM 2677 C C . SER B 1 150 ? 20.969 23.844 41.656 1 91.69 150 SER B C 1
ATOM 2679 O O . SER B 1 150 ? 21.859 23.969 42.5 1 91.69 150 SER B O 1
ATOM 2681 N N . HIS B 1 151 ? 19.703 23.719 41.906 1 93.69 151 HIS B N 1
ATOM 2682 C CA . HIS B 1 151 ? 19.234 23.766 43.281 1 93.69 151 HIS B CA 1
ATOM 2683 C C . HIS B 1 151 ? 19.75 22.578 44.094 1 93.69 151 HIS B C 1
ATOM 2685 O O . HIS B 1 151 ? 20.172 22.75 45.25 1 93.69 151 HIS B O 1
ATOM 2691 N N . ALA B 1 152 ? 19.781 21.5 43.469 1 94.69 152 ALA B N 1
ATOM 2692 C CA . ALA B 1 152 ? 20.297 20.312 44.125 1 94.69 152 ALA B CA 1
ATOM 2693 C C . ALA B 1 152 ? 21.781 20.469 44.469 1 94.69 152 ALA B C 1
ATOM 2695 O O . ALA B 1 152 ? 22.219 20.109 45.562 1 94.69 152 ALA B O 1
ATOM 2696 N N . ARG B 1 153 ? 22.469 21.047 43.625 1 92.75 153 ARG B N 1
ATOM 2697 C CA . ARG B 1 153 ? 23.891 21.281 43.844 1 92.75 153 ARG B CA 1
ATOM 2698 C C . ARG B 1 153 ? 24.109 22.234 45.031 1 92.75 153 ARG B C 1
ATOM 2700 O O . ARG B 1 153 ? 25.016 22.031 45.844 1 92.75 153 ARG B O 1
ATOM 2707 N N . GLU B 1 154 ? 23.266 23.219 45.125 1 93.5 154 GLU B N 1
ATOM 2708 C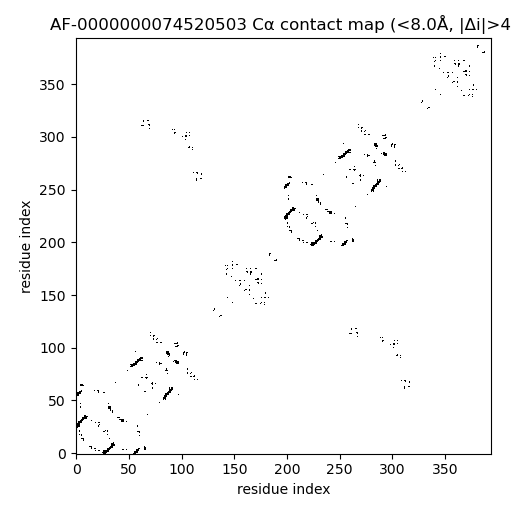 CA . GLU B 1 154 ? 23.344 24.188 46.219 1 93.5 154 GLU B CA 1
ATOM 2709 C C . GLU B 1 154 ? 23.078 23.516 47.562 1 93.5 154 GLU B C 1
ATOM 2711 O O . GLU B 1 154 ? 23.781 23.75 48.531 1 93.5 154 GLU B O 1
ATOM 2716 N N . LEU B 1 155 ? 22.172 22.688 47.562 1 94.06 155 LEU B N 1
ATOM 2717 C CA . LEU B 1 155 ? 21.812 21.984 48.781 1 94.06 155 LEU B CA 1
ATOM 2718 C C . LEU B 1 155 ? 22.922 21.016 49.219 1 94.06 155 LEU B C 1
ATOM 2720 O O . LEU B 1 155 ? 23.234 20.906 50.406 1 94.06 155 LEU B O 1
ATOM 2724 N N . LEU B 1 156 ? 23.5 20.5 48.281 1 92.81 156 LEU B N 1
ATOM 2725 C CA . LEU B 1 156 ? 24.594 19.578 48.562 1 92.81 156 LEU B CA 1
ATOM 2726 C C . LEU B 1 156 ? 25.828 20.328 49.062 1 92.81 156 LEU B C 1
ATOM 2728 O O . LEU B 1 156 ? 26.531 19.859 49.969 1 92.81 156 LEU B O 1
ATOM 2732 N N . ALA B 1 157 ? 25.984 21.406 48.531 1 91.88 157 ALA B N 1
ATOM 2733 C CA . ALA B 1 157 ? 27.094 22.25 48.969 1 91.88 157 ALA B CA 1
ATOM 2734 C C . ALA B 1 157 ? 26.906 22.734 50.375 1 91.88 157 ALA B C 1
ATOM 2736 O O . ALA B 1 157 ? 27.891 22.984 51.094 1 91.88 157 ALA B O 1
ATOM 2737 N N . GLU B 1 158 ? 25.672 22.812 50.781 1 93.25 158 GLU B N 1
ATOM 2738 C CA . GLU B 1 158 ? 25.328 23.234 52.125 1 93.25 158 GLU B CA 1
ATOM 2739 C C . GLU B 1 158 ? 25.484 22.078 53.125 1 93.25 158 GLU B C 1
ATOM 2741 O O . GLU B 1 158 ? 25.297 22.25 54.344 1 93.25 158 GLU B O 1
ATOM 2746 N N . GLY B 1 159 ? 25.656 20.812 52.562 1 91.19 159 GLY B N 1
ATOM 2747 C CA . GLY B 1 159 ? 25.969 19.703 53.438 1 91.19 159 GLY B CA 1
ATOM 2748 C C . GLY B 1 159 ? 24.828 18.703 53.531 1 91.19 159 GLY B C 1
ATOM 2749 O O . GLY B 1 159 ? 24.906 17.75 54.344 1 91.19 159 GLY B O 1
ATOM 2750 N N . ARG B 1 160 ? 23.906 18.938 52.781 1 92.94 160 ARG B N 1
ATOM 2751 C CA . ARG B 1 160 ? 22.797 18 52.844 1 92.94 160 ARG B CA 1
ATOM 2752 C C . ARG B 1 160 ? 23.141 16.688 52.156 1 92.94 160 ARG B C 1
ATOM 2754 O O . ARG B 1 160 ? 23.906 16.656 51.188 1 92.94 160 ARG B O 1
ATOM 2761 N N . ALA B 1 161 ? 22.547 15.703 52.688 1 93.88 161 ALA B N 1
ATOM 2762 C CA . ALA B 1 161 ? 22.812 14.367 52.156 1 93.88 161 ALA B CA 1
ATOM 2763 C C . ALA B 1 161 ? 22.047 14.141 50.844 1 93.88 161 ALA B C 1
ATOM 2765 O O . ALA B 1 161 ? 20.922 14.633 50.688 1 93.88 161 ALA B O 1
ATOM 2766 N N . VAL B 1 162 ? 22.656 13.305 49.969 1 93.44 162 VAL B N 1
ATOM 2767 C CA . VAL B 1 162 ? 22.094 13.023 48.656 1 93.44 162 VAL B CA 1
ATOM 2768 C C . VAL B 1 162 ? 20.703 12.438 48.781 1 93.44 162 VAL B C 1
ATOM 2770 O O . VAL B 1 162 ? 19.766 12.875 48.094 1 93.44 162 VAL B O 1
ATOM 2773 N N . PRO B 1 163 ? 20.484 11.508 49.719 1 94.06 163 PRO B N 1
ATOM 2774 C CA . PRO B 1 163 ? 19.125 10.961 49.875 1 94.06 163 PRO B CA 1
ATOM 2775 C C . PRO B 1 163 ? 18.094 12.008 50.281 1 94.06 163 PRO B C 1
ATOM 2777 O O . PRO B 1 163 ? 16.953 11.961 49.844 1 94.06 163 PRO B O 1
ATOM 2780 N N . GLU B 1 164 ? 18.516 12.945 51.031 1 94.19 164 GLU B N 1
ATOM 2781 C CA . GLU B 1 164 ? 17.625 14.016 51.469 1 94.19 164 GLU B CA 1
ATOM 2782 C C . GLU B 1 164 ? 17.25 14.938 50.312 1 94.19 164 GLU B C 1
ATOM 2784 O O . GLU B 1 164 ? 16.078 15.305 50.188 1 94.19 164 GLU B O 1
ATOM 2789 N N . VAL B 1 165 ? 18.234 15.273 49.531 1 95.69 165 VAL B N 1
ATOM 2790 C CA . VAL B 1 165 ? 18.016 16.156 48.406 1 95.69 165 VAL B CA 1
ATOM 2791 C C . VAL B 1 165 ? 17.141 15.477 47.375 1 95.69 165 VAL B C 1
ATOM 2793 O O . VAL B 1 165 ? 16.219 16.094 46.812 1 95.69 165 VAL B O 1
ATOM 2796 N N . ALA B 1 166 ? 17.391 14.242 47.125 1 95.62 166 ALA B N 1
ATOM 2797 C CA . ALA B 1 166 ? 16.578 13.461 46.188 1 95.62 166 ALA B CA 1
ATOM 2798 C C . ALA B 1 166 ? 15.125 13.406 46.625 1 95.62 166 ALA B C 1
ATOM 2800 O O . ALA B 1 166 ? 14.219 13.57 45.812 1 95.62 166 ALA B O 1
ATOM 2801 N N . ALA B 1 167 ? 14.938 13.203 47.906 1 94.31 167 ALA B N 1
ATOM 2802 C CA . ALA B 1 167 ? 13.586 13.156 48.469 1 94.31 167 ALA B CA 1
ATOM 2803 C C . ALA B 1 167 ? 12.875 14.5 48.312 1 94.31 167 ALA B C 1
ATOM 2805 O O . ALA B 1 167 ? 11.688 14.539 47.969 1 94.31 167 ALA B O 1
ATOM 2806 N N . LEU B 1 168 ? 13.594 15.5 48.469 1 92.38 168 LEU B N 1
ATOM 2807 C CA . LEU B 1 168 ? 13.039 16.844 48.344 1 92.38 168 LEU B CA 1
ATOM 2808 C C . LEU B 1 168 ? 12.578 17.109 46.906 1 92.38 168 LEU B C 1
ATOM 2810 O O . LEU B 1 168 ? 11.57 17.797 46.719 1 92.38 168 LEU B O 1
ATOM 2814 N N . LEU B 1 169 ? 13.336 16.578 46.031 1 94.12 169 LEU B N 1
ATOM 2815 C CA . LEU B 1 169 ? 13.055 16.812 44.625 1 94.12 169 LEU B CA 1
ATOM 2816 C C . LEU B 1 169 ? 12.172 15.711 44.031 1 94.12 169 LEU B C 1
ATOM 2818 O O . LEU B 1 169 ? 11.875 15.703 42.844 1 94.12 169 LEU B O 1
ATOM 2822 N N . ASN B 1 170 ? 11.852 14.789 44.906 1 94.31 170 ASN B N 1
ATOM 2823 C CA . ASN B 1 170 ? 10.945 13.695 44.562 1 94.31 170 ASN B CA 1
ATOM 2824 C C . ASN B 1 170 ? 11.508 12.844 43.438 1 94.31 170 ASN B C 1
ATOM 2826 O O . ASN B 1 170 ? 10.789 12.523 42.5 1 94.31 170 ASN B O 1
ATOM 2830 N N . VAL B 1 171 ? 12.727 12.531 43.531 1 94.44 171 VAL B N 1
ATOM 2831 C CA . VAL B 1 171 ? 13.367 11.641 42.594 1 94.44 171 VAL B CA 1
ATOM 2832 C C . VAL B 1 171 ? 14.203 10.594 43.312 1 94.44 171 VAL B C 1
ATOM 2834 O O . VAL B 1 171 ? 14.484 10.742 44.5 1 94.44 171 VAL B O 1
ATOM 2837 N N . HIS B 1 172 ? 14.516 9.562 42.656 1 92.62 172 HIS B N 1
ATOM 2838 C CA . HIS B 1 172 ? 15.438 8.578 43.188 1 92.62 172 HIS B CA 1
ATOM 2839 C C . HIS B 1 172 ? 16.875 9.109 43.219 1 92.62 172 HIS B C 1
ATOM 2841 O O . HIS B 1 172 ? 17.234 9.945 42.375 1 92.62 172 HIS B O 1
ATOM 2847 N N . ARG B 1 173 ? 17.641 8.625 44.188 1 92.25 173 ARG B N 1
ATOM 2848 C CA . ARG B 1 173 ? 19.031 9.055 44.344 1 92.25 173 ARG B CA 1
ATOM 2849 C C . ARG B 1 173 ? 19.812 8.844 43.062 1 92.25 173 ARG B C 1
ATOM 2851 O O . ARG B 1 173 ? 20.656 9.664 42.688 1 92.25 173 ARG B O 1
ATOM 2858 N N . ALA B 1 174 ? 19.484 7.777 42.375 1 93 174 ALA B N 1
ATOM 2859 C CA . ALA B 1 174 ? 20.188 7.473 41.156 1 93 174 ALA B CA 1
ATOM 2860 C C . ALA B 1 174 ? 19.922 8.531 40.094 1 93 174 ALA B C 1
ATOM 2862 O O . ALA B 1 174 ? 20.828 8.906 39.312 1 93 174 ALA B O 1
ATOM 2863 N N . THR B 1 175 ? 18.734 8.977 40.062 1 91.75 175 THR B N 1
ATOM 2864 C CA . THR B 1 175 ? 18.344 10.016 39.125 1 91.75 175 THR B CA 1
ATOM 2865 C C . THR B 1 175 ? 19.094 11.312 39.406 1 91.75 175 THR B C 1
ATOM 2867 O O . THR B 1 175 ? 19.547 11.992 38.469 1 91.75 175 THR B O 1
ATOM 2870 N N . LEU B 1 176 ? 19.156 11.602 40.656 1 91.5 176 LEU B N 1
ATOM 2871 C CA . LEU B 1 176 ? 19.875 12.812 41.062 1 91.5 176 LEU B CA 1
ATOM 2872 C C . LEU B 1 176 ? 21.344 12.719 40.688 1 91.5 176 LEU B C 1
ATOM 2874 O O . LEU B 1 176 ? 21.906 13.672 40.125 1 91.5 176 LEU B O 1
ATOM 2878 N N . TYR B 1 177 ? 21.953 11.57 40.938 1 90.81 177 TYR B N 1
ATOM 2879 C CA . TYR B 1 177 ? 23.344 11.367 40.594 1 90.81 177 TYR B CA 1
ATOM 2880 C C . TYR B 1 177 ? 23.578 11.57 39.094 1 90.81 177 TYR B C 1
ATOM 2882 O O . TYR B 1 177 ? 24.531 12.242 38.688 1 90.81 177 TYR B O 1
ATOM 2890 N N . ARG B 1 178 ? 22.688 11 38.344 1 88.56 178 ARG B N 1
ATOM 2891 C CA . ARG B 1 178 ? 22.812 11.078 36.906 1 88.56 178 ARG B CA 1
ATOM 2892 C C . ARG B 1 178 ? 22.688 12.516 36.406 1 88.56 178 ARG B C 1
ATOM 2894 O O . ARG B 1 178 ? 23.422 12.953 35.531 1 88.56 178 ARG B O 1
ATOM 2901 N N . ALA B 1 179 ? 21.781 13.156 37.031 1 88.94 179 ALA B N 1
ATOM 2902 C CA . ALA B 1 179 ? 21.531 14.547 36.625 1 88.94 179 ALA B CA 1
ATOM 2903 C C . ALA B 1 179 ? 22.719 15.438 36.969 1 88.94 179 ALA B C 1
ATOM 2905 O O . ALA B 1 179 ? 23.078 16.328 36.188 1 88.94 179 ALA B O 1
ATOM 2906 N N . LEU B 1 180 ? 23.266 15.164 38.125 1 87.69 180 LEU B N 1
ATOM 2907 C CA . LEU B 1 180 ? 24.422 15.938 38.562 1 87.69 180 LEU B CA 1
ATOM 2908 C C . LEU B 1 180 ? 25.641 15.664 37.656 1 87.69 180 LEU B C 1
ATOM 2910 O O . LEU B 1 180 ? 26.375 16.594 37.312 1 87.69 180 LEU B O 1
ATOM 2914 N N . GLU B 1 181 ? 25.734 14.414 37.312 1 85.88 181 GLU B N 1
ATOM 2915 C CA . GLU B 1 181 ? 26.828 14.016 36.406 1 85.88 181 GLU B CA 1
ATOM 2916 C C . GLU B 1 181 ? 26.688 14.672 35.062 1 85.88 181 GLU B C 1
ATOM 2918 O O . GLU B 1 181 ? 27.672 15.164 34.5 1 85.88 181 GLU B O 1
ATOM 2923 N N . ARG B 1 182 ? 25.562 14.633 34.562 1 82.19 182 ARG B N 1
ATOM 2924 C CA . ARG B 1 182 ? 25.297 15.203 33.25 1 82.19 182 ARG B CA 1
ATOM 2925 C C . ARG B 1 182 ? 25.562 16.703 33.219 1 82.19 182 ARG B C 1
ATOM 2927 O O . ARG B 1 182 ? 26.078 17.234 32.25 1 82.19 182 ARG B O 1
ATOM 2934 N N . SER B 1 183 ? 25.172 17.297 34.281 1 79.25 183 SER B N 1
ATOM 2935 C CA . SER B 1 183 ? 25.375 18.734 34.406 1 79.25 183 SER B CA 1
ATOM 2936 C C . SER B 1 183 ? 26.859 19.078 34.5 1 79.25 183 SER B C 1
ATOM 2938 O O . SER B 1 183 ? 27.312 20.078 33.938 1 79.25 183 SER B O 1
ATOM 2940 N N . GLU B 1 184 ? 27.547 18.234 35.25 1 76.25 184 GLU B N 1
ATOM 2941 C CA . GLU B 1 184 ? 28.984 18.438 35.406 1 76.25 184 GLU B CA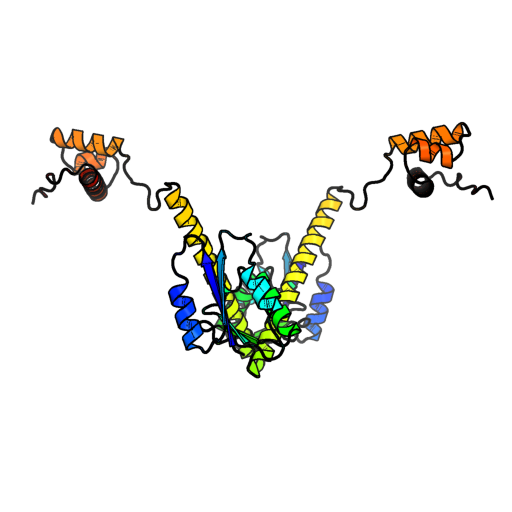 1
ATOM 2942 C C . GLU B 1 184 ? 29.703 18.281 34.062 1 76.25 184 GLU B C 1
ATOM 2944 O O . GLU B 1 184 ? 30.656 19.031 33.781 1 76.25 184 GLU B O 1
ATOM 2949 N N . LEU B 1 185 ? 29.297 17.328 33.438 1 71 185 LEU B N 1
ATOM 2950 C CA . LEU B 1 185 ? 29.891 17.109 32.156 1 71 185 LEU B CA 1
ATOM 2951 C C . LEU B 1 185 ? 29.641 18.281 31.219 1 71 185 LEU B C 1
ATOM 2953 O O . LEU B 1 185 ? 30.516 18.656 30.422 1 71 185 LEU B O 1
ATOM 2957 N N . ARG B 1 186 ? 28.562 18.781 31.422 1 71.06 186 ARG B N 1
ATOM 2958 C CA . ARG B 1 186 ? 28.234 19.938 30.609 1 71.06 186 ARG B CA 1
ATOM 2959 C C . ARG B 1 186 ? 29.031 21.156 31.047 1 71.06 186 ARG B C 1
ATOM 2961 O O . ARG B 1 186 ? 29.438 21.984 30.219 1 71.06 186 ARG B O 1
ATOM 2968 N N . ASN B 1 187 ? 29.203 21.266 32.344 1 68.5 187 ASN B N 1
ATOM 2969 C CA . ASN B 1 187 ? 29.891 22.422 32.875 1 68.5 187 ASN B CA 1
ATOM 2970 C C . ASN B 1 187 ? 31.406 22.203 32.938 1 68.5 187 ASN B C 1
ATOM 2972 O O . ASN B 1 187 ? 32.156 23.125 33.25 1 68.5 187 ASN B O 1
ATOM 2976 N N . GLY B 1 188 ? 31.953 21.094 32.406 1 62.97 188 GLY B N 1
ATOM 2977 C CA . GLY B 1 188 ? 33.375 20.828 32.375 1 62.97 188 GLY B CA 1
ATOM 2978 C C . GLY B 1 188 ? 33.969 20.547 33.75 1 62.97 188 GLY B C 1
ATOM 2979 O O . GLY B 1 188 ? 35.188 20.469 33.938 1 62.97 188 GLY B O 1
ATOM 2980 N N . SER B 1 189 ? 33.25 20.562 34.875 1 53.53 189 SER B N 1
ATOM 2981 C CA . SER B 1 189 ? 33.844 20.453 36.188 1 53.53 189 SER B CA 1
ATOM 2982 C C . SER B 1 189 ? 33.938 19 36.656 1 53.53 189 SER B C 1
ATOM 2984 O O . SER B 1 189 ? 32.906 18.312 36.719 1 53.53 189 SER B O 1
ATOM 2986 N N . PRO B 1 190 ? 35 18.25 36.5 1 46.75 190 PRO B N 1
ATOM 2987 C CA . PRO B 1 190 ? 35.219 16.828 36.781 1 46.75 190 PRO B CA 1
ATOM 2988 C C . PRO B 1 190 ? 34.969 16.469 38.25 1 46.75 190 PRO B C 1
ATOM 2990 O O . PRO B 1 190 ? 34.969 15.297 38.594 1 46.75 190 PRO B O 1
ATOM 2993 N N . ASP B 1 191 ? 35.031 17.312 39.312 1 42.44 191 ASP B N 1
ATOM 2994 C CA . ASP B 1 191 ? 35.562 16.891 40.594 1 42.44 191 ASP B CA 1
ATOM 2995 C C . ASP B 1 191 ? 34.5 16.141 41.406 1 42.44 191 ASP B C 1
ATOM 2997 O O . ASP B 1 191 ? 34.781 15.68 42.531 1 42.44 191 ASP B O 1
ATOM 3001 N N . LEU B 1 192 ? 33.25 16.109 41.188 1 44.75 192 LEU B N 1
ATOM 3002 C CA . LEU B 1 192 ? 32.438 15.852 42.344 1 44.75 192 LEU B CA 1
ATOM 3003 C C . LEU B 1 192 ? 32.344 14.359 42.656 1 44.75 192 LEU B C 1
ATOM 3005 O O . LEU B 1 192 ? 31.516 13.922 43.438 1 44.75 192 LEU B O 1
ATOM 3009 N N . ARG B 1 193 ? 32.938 13.422 42.031 1 41.09 193 ARG B N 1
ATOM 3010 C CA . ARG B 1 193 ? 32.469 12.047 42.156 1 41.09 193 ARG B CA 1
ATOM 3011 C C . ARG B 1 193 ? 32.875 11.438 43.5 1 41.09 193 ARG B C 1
ATOM 3013 O O . ARG B 1 193 ? 33.656 10.477 43.531 1 41.09 193 ARG B O 1
ATOM 3020 N N . GLN B 1 194 ? 33.25 12.125 44.594 1 36.94 194 GLN B N 1
ATOM 3021 C CA . GLN B 1 194 ? 33.719 11.125 45.562 1 36.94 194 GLN B CA 1
ATOM 3022 C C . GLN B 1 194 ? 32.562 10.258 46.062 1 36.94 194 GLN B C 1
ATOM 3024 O O . GLN B 1 194 ? 31.594 10.773 46.594 1 36.94 194 GLN B O 1
ATOM 3029 N N . PRO B 1 195 ? 32.25 9.141 45.438 1 40.81 195 PRO B N 1
ATOM 3030 C CA . PRO B 1 195 ? 31.312 8.227 46.094 1 40.81 195 PRO B CA 1
ATOM 3031 C C . PRO B 1 195 ? 31.688 7.926 47.531 1 40.81 195 PRO B C 1
ATOM 3033 O O . PRO B 1 195 ? 32.875 7.703 47.844 1 40.81 195 PRO B O 1
ATOM 3036 N N . SER B 1 196 ? 31.266 8.703 48.469 1 33.75 196 SER B N 1
ATOM 3037 C CA . SER B 1 196 ? 31.578 8.188 49.812 1 33.75 196 SER B CA 1
ATOM 3038 C C . SER B 1 196 ? 31.188 6.711 49.938 1 33.75 196 SER B C 1
ATOM 3040 O O . SER B 1 196 ? 30.062 6.336 49.625 1 33.75 196 SER B O 1
ATOM 3042 N N . VAL B 1 197 ? 32.25 5.797 50.062 1 31.59 197 VAL B N 1
ATOM 3043 C CA . VAL B 1 197 ? 32.125 4.414 50.531 1 31.59 197 VAL B CA 1
ATOM 3044 C C . VAL B 1 197 ? 31.375 4.371 51.844 1 31.59 197 VAL B C 1
ATOM 3046 O O . VAL B 1 197 ? 31.562 5.242 52.719 1 31.59 197 VAL B O 1
#

Radius of gyration: 32.77 Å; Cα contacts (8 Å, |Δi|>4): 494; chains: 2; bounding box: 82×69×88 Å

Solvent-accessible surface area (backbone atoms only — not comparable to full-atom values): 21971 Å² total; per-residue (Å²): 94,40,31,22,47,41,52,39,42,63,85,45,81,72,62,60,66,51,51,52,54,36,45,72,72,56,28,79,46,73,39,61,45,70,36,58,77,94,76,49,77,55,67,43,60,53,51,48,64,70,65,59,46,65,67,23,30,41,35,27,62,33,63,75,45,74,26,92,42,69,67,49,38,37,53,51,51,51,52,32,52,74,53,45,27,30,42,34,26,71,71,40,68,80,48,32,43,78,44,84,70,8,54,55,46,51,50,51,41,51,49,51,46,50,51,51,51,52,50,51,52,50,51,48,50,51,50,49,51,51,37,43,74,69,62,52,80,81,71,80,72,69,94,59,49,73,68,52,48,52,48,47,51,52,44,43,73,73,63,48,52,64,65,57,52,16,55,74,68,70,47,53,52,66,55,48,51,51,52,51,48,54,50,26,63,69,67,68,55,80,77,76,75,70,74,80,128,92,39,32,22,47,41,52,42,43,62,86,46,81,72,63,58,64,51,50,52,56,35,44,74,72,56,29,78,46,73,40,63,45,69,35,58,78,93,78,48,77,56,65,43,59,52,52,48,62,69,65,60,46,66,67,22,30,43,34,26,63,33,63,74,43,75,27,92,41,69,68,49,39,38,52,51,51,51,53,31,52,73,53,45,26,31,42,34,25,72,69,39,69,80,48,34,44,78,46,82,70,7,54,54,47,52,51,50,41,51,49,51,48,51,50,52,51,52,50,51,54,50,50,49,50,50,50,48,52,51,37,42,74,70,62,50,81,80,71,80,73,68,94,58,50,73,68,52,48,53,49,48,51,53,44,42,73,73,64,50,52,64,66,56,52,16,55,73,69,70,46,53,53,68,55,47,51,51,51,51,49,55,50,25,62,70,67,68,54,79,75,78,71,70,74,81,128

pLDDT: mean 87.65, std 13.24, range [31.16, 98.62]

Nearest PDB structures (foldseek):
  2r0q-assembly1_E  TM=5.125E-01  e=6.732E-14  Staphylococcus aureus
  5c32-assembly1_C  TM=7.546E-01  e=6.458E-09  Staphylococcus aureus
  3uj3-assembly1_X  TM=7.441E-01  e=3.450E-09  Muvirus mu
  5c35-assembly1_B-2  TM=7.923E-01  e=5.793E-08  Staphylococcus aureus
  5c32-assembly1_A  TM=7.557E-01  e=7.926E-08  Staphylococcus aureus

Sequence (394 aa):
MQIGYARVSTDAQDLTTQRELLAAAGCQRIFAEKITGTRADRPELARMLDHLRAGDVVTVTSLDRLARSTRDLLDIAERLQAIGAGLRSLSEPWADTTSPAGKMVLTVFAGIAEFERSLIVERTRRGREAARRRGVQFGRRPALTPAQVSHARELLAEGRAVPEVAALLNVHRATLYRALERSELRNGSPDLRQPSVMQIGYARVSTDAQDLTTQRELLAAAGCQRIFAEKITGTRADRPELARMLDHLRAGDVVTVTSLDRLARSTRDLLDIAERLQAIGAGLRSLSEPWADTTSPAGKMVLTVFAGIAEFERSLIVERTRRGREAARRRGVQFGRRPALTPAQVSHARELLAEGRAVPEVAALLNVHRATLYRALERSELRNGSPDLRQPSV

Foldseek 3Di:
DEEEEFEEEPPDPDSPVFVVVSVVVPHPYYFYDYHHDLDTDDVSLVVVLVPDAAPYEYEGQAVVRVAVDLLRSLVVLVSCVVRNYWYQYNVDRQRTLPDPSNVVVNVVSVVVNVVVVVVVVVVVVVVVVVCVVVVNDDDDDQLADPVLLVVLVVCVVVPDDLCVSCVVSVHDSVSSVVSNVVVCVVVVPPPDPPPDD/DEEEEFEEEPPDPDCPVFVVVSVVVPHPYYFYDYHHDLPTDDVSLVVVLVPDAAPYEYEGQAVVRVAVDLLRSLVVLVSCVVRNYWYQYNVDRQRTLPDPSNVVVNVVSVVVNVVVVVVVVVVVVVVVVVCVVVVNDDDDDQLADPVLLVVLVVVVVVPDDLCVSCVVSVHDSVSSVVSNVVVCVVVVNPPDPPPPD